Protein 8OIG (pdb70)

Solvent-accessible surface area: 24698 Å² total; per-residue (Å²): 117,19,31,55,37,7,95,7,162,41,14,107,50,149,52,57,23,56,117,26,18,32,18,3,0,13,0,0,2,10,0,0,16,2,12,65,102,38,84,146,13,59,1,92,49,1,0,74,121,15,19,84,134,52,124,56,106,95,13,58,102,56,33,26,65,54,129,32,2,49,112,10,0,157,49,39,19,15,67,7,78,109,33,111,113,25,3,49,23,110,60,0,34,137,26,9,92,62,48,45,0,2,0,0,24,6,31,77,73,59,41,146,117,56,125,92,46,61,14,4,0,0,3,3,0,0,3,72,41,105,94,41,81,74,0,0,36,0,2,0,0,74,25,216,35,85,31,74,7,64,15,184,40,60,54,0,78,10,81,93,51,15,64,10,71,3,62,7,0,0,63,3,1,246,51,92,85,81,23,124,7,162,48,29,123,40,104,53,60,23,55,114,25,16,31,18,3,0,14,0,0,1,8,0,0,5,2,14,42,99,30,102,123,18,58,1,92,53,2,0,94,124,14,17,76,17,37,46,57,109,67,12,58,104,57,32,27,66,52,130,40,3,54,116,10,0,76,19,15,2,36,57,12,69,104,35,115,112,25,4,51,17,110,61,0,35,140,27,8,96,72,60,89,0,2,0,0,21,7,31,52,76,58,44,134,106,61,119,93,48,60,14,5,0,0,4,10,0,0,5,56,52,107,75,36,85,59,1,0,45,0,2,0,0,76,24,224,32,101,29,77,7,55,14,127,36,59,57,0,77,9,81,94,50,23,63,12,70,3,63,7,0,0,65,8,1,260,33,162,96,84,23,66,7,185,52,26,117,43,102,55,36,23,55,117,25,19,31,19,4,0,14,0,0,2,9,0,0,4,2,12,46,102,28,104,128,16,63,1,90,46,1,0,76,125,13,19,80,28,36,66,47,82,68,14,60,102,59,32,28,68,52,131,40,3,57,124,10,0,80,20,16,3,31,59,7,70,106,36,110,111,24,4,52,30,98,56,0,30,134,28,9,95,87,69,90,0,2,0,0,23,6,32,49,75,63,46,148,85,62,122,92,34,60,13,6,0,0,3,0,0,0,4,81,53,142,78,38,89,78,0,0,26,0,1,0,0,75,25,203,34,80,31,76,6,62,15,180,41,61,59,0,81,8,81,95,50,33,65,10,70,3,57,7,0,0,65,7,0

Sequence (519 aa):
RAQYVNQLKNFKIRETQGNNGWCAGYTMSALLNATYNTDRYNAEAVMRRYLHPNLQGDDFQFTGLTPQEMMKYGKKSQGRDTQYYLNRMPSYNEVDKLTTNNKDIAILGSRVESTDGIHAGHAMAVVGNAELEGGQEVIMIWNPWDRGFMTQDAESNIIPVSNGDHYQWNSSIYGYRAQYVNQLKNFKIRETQGNNGWCAGYTMSALLNATYNTDRYNAEAVMRYLHPNLQGDDFQFTGLTPQEMMKYGKSQGRDTQYLNRMPSYNEVDKLTTNNNKDIAILGSRRVESTDGIHAGHAMAVVGNAELEGGQEVIMIWNPWDRGFMTQDAESNIIPVSNGDHYQWNSSIYGYRAQYVNQLKNFKIRETQGNNGWCAGYTMSALLNATYNTDRYNAEAVMRYLHPNLQGDDFQFTGLTPQEMMKYGKSQGRDTQYLNRMPSYNEVDKLTTNNNKKDIAILGSRVESTDGIHAGHAMAVVGNAELEGGQEVIMIWNPWDRGFMTQDDAESNIIPVSNGDHYQWNSSIYGY

InterPro domains:
  IPR008750 Staphopain peptidase C47 [PF05543] (228-399)
  IPR025660 Cysteine peptidase, histidine active site [PS00639] (343-353)
  IPR028076 Staphopain proregion [PF14731] (46-214)
  IPR037155 Staphopain proregion superfamily [G3DSA:3.10.500.10] (43-214)
  IPR038765 Papain-like cysteine peptidase superfamily [SSF54001] (228-399)
  IPR046350 Cystatin superfamily [SSF54403] (46-215)

Structure (mmCIF, N/CA/C/O backbone):
data_8OIG
#
_entry.id   8OIG
#
_cell.length_a   103.136
_cell.length_b   103.136
_cell.length_c   51.204
_cell.angle_alpha   90.00
_cell.angle_beta   90.00
_cell.angle_gamma   120.00
#
_symmetry.space_group_name_H-M   'P 31'
#
loop_
_entity.id
_entity.type
_entity.pdbx_description
1 polymer 'Thiol protease'
2 non-polymer GLYCEROL
3 non-polymer 'CHLORIDE ION'
4 non-polymer 1,2-ETHANEDIOL
5 water water
#
loop_
_atom_site.group_PDB
_atom_site.id
_atom_site.type_symbol
_atom_site.label_atom_id
_atom_site.label_alt_id
_atom_site.label_comp_id
_atom_site.label_asym_id
_atom_site.label_entity_id
_atom_site.label_seq_id
_atom_site.pdbx_PDB_ins_code
_atom_site.Cartn_x
_atom_site.Cartn_y
_atom_site.Cartn_z
_atom_site.occupancy
_atom_site.B_iso_or_equiv
_atom_site.auth_seq_id
_atom_site.auth_comp_id
_atom_site.auth_asym_id
_atom_site.auth_atom_id
_atom_site.pdbx_PDB_model_num
ATOM 1 N N . ARG A 1 1 ? -28.725 76.018 2.756 1.00 30.03 1 ARG A N 1
ATOM 2 C CA . ARG A 1 1 ? -28.639 77.193 3.665 1.00 26.09 1 ARG A CA 1
ATOM 3 C C . ARG A 1 1 ? -28.268 76.754 5.083 1.00 22.12 1 ARG A C 1
ATOM 4 O O . ARG A 1 1 ? -27.818 77.598 5.823 1.00 22.18 1 ARG A O 1
ATOM 6 N N . ALA A 1 2 ? -28.540 75.498 5.490 1.00 19.99 2 ALA A N 1
ATOM 7 C CA . ALA A 1 2 ? -28.303 75.009 6.845 1.00 17.93 2 ALA A CA 1
ATOM 8 C C . ALA A 1 2 ? -27.282 73.873 6.785 1.00 19.31 2 ALA A C 1
ATOM 9 O O . ALA A 1 2 ? -27.337 73.077 5.888 1.00 22.94 2 ALA A O 1
ATOM 11 N N . GLN A 1 3 ? -26.365 73.748 7.736 1.00 17.99 3 GLN A N 1
ATOM 12 C CA . GLN A 1 3 ? -25.642 72.494 7.727 1.00 18.72 3 GLN A CA 1
ATOM 13 C C . GLN A 1 3 ? -25.889 71.710 9.013 1.00 16.12 3 GLN A C 1
ATOM 14 O O . GLN A 1 3 ? -25.274 70.658 9.132 1.00 16.48 3 GLN A O 1
ATOM 20 N N . TYR A 1 4 ? -26.871 72.110 9.838 1.00 14.71 4 TYR A N 1
ATOM 21 C CA . TYR A 1 4 ? -27.468 71.303 10.895 1.00 13.71 4 TYR A CA 1
ATOM 22 C C . TYR A 1 4 ? -28.981 71.452 10.788 1.00 12.57 4 TYR A C 1
ATOM 23 O O . TYR A 1 4 ? -29.455 72.590 10.864 1.00 11.42 4 TYR A O 1
ATOM 32 N N . VAL A 1 5 ? -29.706 70.358 10.553 1.00 13.00 5 VAL A N 1
ATOM 33 C CA . VAL A 1 5 ? -31.164 70.366 10.545 1.00 13.15 5 VAL A CA 1
ATOM 34 C C . VAL A 1 5 ? -31.679 69.198 11.366 1.00 13.31 5 VAL A C 1
ATOM 35 O O . VAL A 1 5 ? -31.384 68.036 11.016 1.00 14.69 5 VAL A O 1
ATOM 39 N N . ASN A 1 6 ? -32.462 69.547 12.393 1.00 13.34 6 ASN A N 1
ATOM 40 C CA . ASN A 1 6 ? -33.139 68.576 13.236 1.00 13.13 6 ASN A CA 1
ATOM 41 C C . ASN A 1 6 ? -34.655 68.702 13.123 1.00 13.98 6 ASN A C 1
ATOM 42 O O . ASN A 1 6 ? -35.193 69.668 13.630 1.00 13.68 6 ASN A O 1
ATOM 47 N N . GLN A 1 7 ? -35.293 67.766 12.399 1.00 15.78 7 GLN A N 1
ATOM 48 C CA . GLN A 1 7 ? -36.742 67.826 12.261 1.00 16.29 7 GLN A CA 1
ATOM 49 C C . GLN A 1 7 ? -37.410 66.542 12.728 1.00 15.87 7 GLN A C 1
ATOM 50 O O . GLN A 1 7 ? -36.836 65.434 12.693 1.00 16.58 7 GLN A O 1
ATOM 56 N N . LEU A 1 8 ? -38.693 66.677 13.067 1.00 15.43 8 LEU A N 1
ATOM 57 C CA . LEU A 1 8 ? -39.476 65.504 13.378 1.00 17.89 8 LEU A CA 1
ATOM 58 C C . LEU A 1 8 ? -39.585 64.658 12.131 1.00 21.38 8 LEU A C 1
ATOM 59 O O . LEU A 1 8 ? -40.151 65.101 11.150 1.00 19.66 8 LEU A O 1
ATOM 64 N N . LYS A 1 9 ? -39.095 63.406 12.186 1.00 25.74 9 LYS A N 1
ATOM 65 C CA . LYS A 1 9 ? -38.611 62.749 10.984 1.00 29.90 9 LYS A CA 1
ATOM 66 C C . LYS A 1 9 ? -39.747 62.419 9.998 1.00 28.08 9 LYS A C 1
ATOM 67 O O . LYS A 1 9 ? -39.472 62.285 8.788 1.00 30.87 9 LYS A O 1
ATOM 73 N N . ASN A 1 10 ? -40.982 62.287 10.523 1.00 21.68 10 ASN A N 1
ATOM 74 C CA . ASN A 1 10 ? -42.162 61.889 9.771 1.00 21.93 10 ASN A CA 1
ATOM 75 C C . ASN A 1 10 ? -43.211 63.001 9.718 1.00 20.37 10 ASN A C 1
ATOM 76 O O . ASN A 1 10 ? -44.378 62.771 9.414 1.00 20.50 10 ASN A O 1
ATOM 81 N N . PHE A 1 11 ? -42.827 64.237 10.036 1.00 16.51 11 PHE A N 1
ATOM 82 C CA . PHE A 1 11 ? -43.784 65.329 9.872 1.00 16.69 11 PHE A CA 1
ATOM 83 C C . PHE A 1 11 ? -44.071 65.551 8.389 1.00 15.81 11 PHE A C 1
ATOM 84 O O . PHE A 1 11 ? -43.126 65.622 7.620 1.00 16.20 11 PHE A O 1
ATOM 92 N N . LYS A 1 12 ? -45.369 65.699 8.032 1.00 15.52 12 LYS A N 1
ATOM 93 C CA . LYS A 1 12 ? -45.838 65.974 6.671 1.00 16.36 12 LYS A CA 1
ATOM 94 C C . LYS A 1 12 ? -47.022 66.912 6.701 1.00 15.75 12 LYS A C 1
ATOM 95 O O . LYS A 1 12 ? -47.841 66.802 7.595 1.00 16.06 12 LYS A O 1
ATOM 101 N N . ILE A 1 13 ? -47.112 67.799 5.712 1.00 15.63 13 ILE A N 1
ATOM 102 C CA . ILE A 1 13 ? -48.270 68.670 5.555 1.00 15.40 13 ILE A CA 1
ATOM 103 C C . ILE A 1 13 ? -49.279 67.916 4.710 1.00 15.57 13 ILE A C 1
ATOM 104 O O . ILE A 1 13 ? -49.031 67.617 3.532 1.00 18.89 13 ILE A O 1
ATOM 109 N N . ARG A 1 14 ? -50.428 67.641 5.327 1.00 15.95 14 ARG A N 1
ATOM 110 C CA . ARG A 1 14 ? -51.458 66.862 4.686 1.00 15.18 14 ARG A CA 1
ATOM 111 C C . ARG A 1 14 ? -52.695 67.676 4.380 1.00 15.14 14 ARG A C 1
ATOM 112 O O . ARG A 1 14 ? -53.453 67.347 3.474 1.00 16.25 14 ARG A O 1
ATOM 120 N N . GLU A 1 15 ? -52.927 68.650 5.233 1.00 12.82 15 GLU A N 1
ATOM 121 C CA . GLU A 1 15 ? -54.099 69.488 5.058 1.00 12.97 15 GLU A CA 1
ATOM 122 C C . GLU A 1 15 ? -53.698 70.896 5.451 1.00 12.12 15 GLU A C 1
ATOM 123 O O . GLU A 1 15 ? -52.798 71.052 6.271 1.00 15.08 15 GLU A O 1
ATOM 129 N N . THR A 1 16 ? -54.463 71.885 4.974 1.00 11.57 16 THR A N 1
ATOM 130 C CA . THR A 1 16 ? -54.286 73.281 5.340 1.00 12.40 16 THR A CA 1
ATOM 131 C C . THR A 1 16 ? -55.618 73.934 5.738 1.00 12.84 16 THR A C 1
ATOM 132 O O . THR A 1 16 ? -56.718 73.541 5.371 1.00 15.01 16 THR A O 1
ATOM 136 N N . GLN A 1 17 ? -55.473 74.943 6.587 1.00 11.21 17 GLN A N 1
ATOM 137 C CA . GLN A 1 17 ? -56.597 75.614 7.181 1.00 10.85 17 GLN A CA 1
ATOM 138 C C . GLN A 1 17 ? -57.073 76.779 6.301 1.00 11.25 17 GLN A C 1
ATOM 139 O O . GLN A 1 17 ? -56.315 77.748 6.009 1.00 12.46 17 GLN A O 1
ATOM 145 N N . GLY A 1 18 ? -58.344 76.668 5.877 1.00 12.15 18 GLY A N 1
ATOM 146 C CA . GLY A 1 18 ? -59.073 77.724 5.193 1.00 11.47 18 GLY A CA 1
ATOM 147 C C . GLY A 1 18 ? -60.094 78.356 6.123 1.00 10.38 18 GLY A C 1
ATOM 148 O O . GLY A 1 18 ? -59.700 78.947 7.126 1.00 9.58 18 GLY A O 1
ATOM 149 N N . ASN A 1 19 ? -61.365 78.377 5.698 1.00 11.52 19 ASN A N 1
ATOM 150 C CA . ASN A 1 19 ? -62.395 79.138 6.389 1.00 11.74 19 ASN A CA 1
ATOM 151 C C . ASN A 1 19 ? -62.912 78.334 7.580 1.00 9.90 19 ASN A C 1
ATOM 152 O O . ASN A 1 19 ? -64.075 77.875 7.574 1.00 8.77 19 ASN A O 1
ATOM 157 N N . ASN A 1 20 ? -62.093 78.203 8.625 1.00 9.39 20 ASN A N 1
ATOM 158 C CA . ASN A 1 20 ? -62.518 77.563 9.833 1.00 9.10 20 ASN A CA 1
ATOM 159 C C . ASN A 1 20 ? -61.681 78.090 11.014 1.00 9.38 20 ASN A C 1
ATOM 160 O O . ASN A 1 20 ? -60.664 78.783 10.808 1.00 8.98 20 ASN A O 1
ATOM 165 N N . GLY A 1 21 ? -62.101 77.718 12.214 1.00 8.34 21 GLY A N 1
ATOM 166 C CA . GLY A 1 21 ? -61.310 78.008 13.422 1.00 8.95 21 GLY A CA 1
ATOM 167 C C . GLY A 1 21 ? -60.637 76.802 14.058 1.00 9.46 21 GLY A C 1
ATOM 168 O O . GLY A 1 21 ? -60.513 76.754 15.289 1.00 10.49 21 GLY A O 1
ATOM 169 N N . TRP A 1 22 ? -60.079 75.895 13.238 1.00 11.14 22 TRP A N 1
ATOM 170 C CA . TRP A 1 22 ? -59.600 74.597 13.661 1.00 9.57 22 TRP A CA 1
ATOM 171 C C . TRP A 1 22 ? -58.074 74.559 13.719 1.00 9.38 22 TRP A C 1
ATOM 172 O O . TRP A 1 22 ? -57.546 73.461 13.699 1.00 8.44 22 TRP A O 1
ATOM 183 N N . CYS A 1 23 ? -57.408 75.708 13.753 1.00 8.61 23 CYS A N 1
ATOM 184 C CA . CYS A 1 23 ? -55.954 75.776 13.821 1.00 8.99 23 CYS A CA 1
ATOM 185 C C . CYS A 1 23 ? -55.385 74.787 14.838 1.00 8.25 23 CYS A C 1
ATOM 186 O O . CYS A 1 23 ? -54.402 74.102 14.575 1.00 10.40 23 CYS A O 1
ATOM 189 N N . ALA A 1 24 ? -55.938 74.691 16.051 1.00 8.82 24 ALA A N 1
ATOM 190 C CA . ALA A 1 24 ? -55.360 73.790 17.034 1.00 9.13 24 ALA A CA 1
ATOM 191 C C . ALA A 1 24 ? -55.579 72.309 16.632 1.00 9.54 24 ALA A C 1
ATOM 192 O O . ALA A 1 24 ? -54.728 71.497 16.886 1.00 9.48 24 ALA A O 1
ATOM 194 N N . GLY A 1 25 ? -56.691 71.983 15.966 1.00 8.90 25 GLY A N 1
ATOM 195 C CA . GLY A 1 25 ? -56.894 70.649 15.413 1.00 9.38 25 GLY A CA 1
ATOM 196 C C . GLY A 1 25 ? -55.840 70.357 14.331 1.00 8.80 25 GLY A C 1
ATOM 197 O O . GLY A 1 25 ? -55.282 69.240 14.252 1.00 9.49 25 GLY A O 1
ATOM 198 N N . TYR A 1 26 ? -55.546 71.313 13.438 1.00 8.39 26 TYR A N 1
ATOM 199 C CA . TYR A 1 26 ? -54.521 71.168 12.406 1.00 8.69 26 TYR A CA 1
ATOM 200 C C . TYR A 1 26 ? -53.177 70.839 13.063 1.00 8.76 26 TYR A C 1
ATOM 201 O O . TYR A 1 26 ? -52.445 69.958 12.653 1.00 10.03 26 TYR A O 1
ATOM 210 N N . THR A 1 27 ? -52.880 71.597 14.110 1.00 8.38 27 THR A N 1
ATOM 211 C CA . THR A 1 27 ? -51.578 71.571 14.766 1.00 8.97 27 THR A CA 1
ATOM 212 C C . THR A 1 27 ? -51.389 70.217 15.417 1.00 10.16 27 THR A C 1
ATOM 213 O O . THR A 1 27 ? -50.435 69.463 15.154 1.00 11.65 27 THR A O 1
ATOM 217 N N . MET A 1 28 ? -52.387 69.852 16.268 1.00 10.24 28 MET A N 1
ATOM 218 C CA . MET A 1 28 ? -52.248 68.601 17.002 1.00 11.21 28 MET A CA 1
ATOM 219 C C . MET A 1 28 ? -52.257 67.395 16.063 1.00 11.27 28 MET A C 1
ATOM 220 O O . MET A 1 28 ? -51.550 66.374 16.295 1.00 11.17 28 MET A O 1
ATOM 225 N N . SER A 1 29 ? -52.999 67.479 14.946 1.00 11.55 29 SER A N 1
ATOM 226 C CA . SER A 1 29 ? -53.061 66.332 14.051 1.00 12.82 29 SER A CA 1
ATOM 227 C C . SER A 1 29 ? -51.717 66.144 13.392 1.00 12.88 29 SER A C 1
ATOM 228 O O . SER A 1 29 ? -51.305 65.023 13.179 1.00 13.04 29 SER A O 1
ATOM 231 N N . ALA A 1 30 ? -51.097 67.232 12.953 1.00 10.47 30 ALA A N 1
ATOM 232 C CA . ALA A 1 30 ? -49.822 67.070 12.278 1.00 10.58 30 ALA A CA 1
ATOM 233 C C . ALA A 1 30 ? -48.740 66.555 13.230 1.00 10.69 30 ALA A C 1
ATOM 234 O O . ALA A 1 30 ? -47.876 65.748 12.876 1.00 12.73 30 ALA A O 1
ATOM 236 N N . LEU A 1 31 ? -48.797 66.993 14.485 1.00 10.16 31 LEU A N 1
ATOM 237 C CA . LEU A 1 31 ? -47.778 66.591 15.452 1.00 9.92 31 LEU A CA 1
ATOM 238 C C . LEU A 1 31 ? -47.942 65.127 15.794 1.00 10.61 31 LEU A C 1
ATOM 239 O O . LEU A 1 31 ? -46.939 64.406 15.858 1.00 11.45 31 LEU A O 1
ATOM 244 N N . LEU A 1 32 ? -49.207 64.733 16.045 1.00 11.59 32 LEU A N 1
ATOM 245 C CA . LEU A 1 32 ? -49.490 63.369 16.489 1.00 11.88 32 LEU A CA 1
ATOM 246 C C . LEU A 1 32 ? -49.232 62.419 15.303 1.00 12.46 32 LEU A C 1
ATOM 247 O O . LEU A 1 32 ? -48.773 61.311 15.479 1.00 15.14 32 LEU A O 1
ATOM 252 N N . ASN A 1 33 ? -49.587 62.825 14.052 1.00 12.50 33 ASN A N 1
ATOM 253 C CA . ASN A 1 33 ? -49.281 62.020 12.878 1.00 13.60 33 ASN A CA 1
ATOM 254 C C . ASN A 1 33 ? -47.767 61.804 12.768 1.00 13.79 33 ASN A C 1
ATOM 255 O O . ASN A 1 33 ? -47.343 60.712 12.398 1.00 17.30 33 ASN A O 1
ATOM 260 N N . ALA A 1 34 ? -46.992 62.885 12.968 1.00 14.70 34 ALA A N 1
ATOM 261 C CA . ALA A 1 34 ? -45.543 62.769 12.913 1.00 14.76 34 ALA A CA 1
ATOM 262 C C . ALA A 1 34 ? -45.017 61.786 13.981 1.00 15.39 34 ALA A C 1
ATOM 263 O O . ALA A 1 34 ? -44.181 60.908 13.686 1.00 17.88 34 ALA A O 1
ATOM 265 N N . THR A 1 35 ? -45.456 61.889 15.246 1.00 15.45 35 THR A N 1
ATOM 266 C CA . THR A 1 35 ? -44.766 61.168 16.319 1.00 15.93 35 THR A CA 1
ATOM 267 C C . THR A 1 35 ? -45.178 59.694 16.389 1.00 17.81 35 THR A C 1
ATOM 268 O O . THR A 1 35 ? -44.355 58.837 16.712 1.00 17.28 35 THR A O 1
ATOM 272 N N . TYR A 1 36 ? -46.427 59.414 16.027 1.00 17.98 36 TYR A N 1
ATOM 273 C CA . TYR A 1 36 ? -46.955 58.072 15.919 1.00 18.99 36 TYR A CA 1
ATOM 274 C C . TYR A 1 36 ? -46.715 57.469 14.535 1.00 20.39 36 TYR A C 1
ATOM 275 O O . TYR A 1 36 ? -46.953 56.283 14.329 1.00 23.02 36 TYR A O 1
ATOM 284 N N . ASN A 1 37 ? -46.210 58.281 13.607 1.00 19.38 37 ASN A N 1
ATOM 285 C CA . ASN A 1 37 ? -45.975 57.849 12.239 1.00 20.04 37 ASN A CA 1
ATOM 286 C C . ASN A 1 37 ? -47.231 57.270 11.584 1.00 20.22 37 ASN A C 1
ATOM 287 O O . ASN A 1 37 ? -47.203 56.077 11.264 1.00 21.71 37 ASN A O 1
ATOM 292 N N . THR A 1 38 ? -48.300 58.103 11.473 1.00 19.13 38 THR A N 1
ATOM 293 C CA . THR A 1 38 ? -49.620 57.675 11.027 1.00 18.77 38 THR A CA 1
ATOM 294 C C . THR A 1 38 ? -50.250 58.824 10.242 1.00 18.04 38 THR A C 1
ATOM 295 O O . THR A 1 38 ? -49.720 59.932 10.239 1.00 17.33 38 THR A O 1
ATOM 299 N N . ASP A 1 39 ? -51.444 58.559 9.660 1.00 18.65 39 ASP A N 1
ATOM 300 C CA . ASP A 1 39 ? -52.253 59.603 9.041 1.00 17.93 39 ASP A CA 1
ATOM 301 C C . ASP A 1 39 ? -53.668 59.563 9.589 1.00 18.12 39 ASP A C 1
ATOM 302 O O . ASP A 1 39 ? -54.547 60.257 9.074 1.00 16.35 39 ASP A O 1
ATOM 307 N N . ARG A 1 40 ? -53.872 58.883 10.720 1.00 17.97 40 ARG A N 1
ATOM 308 C CA . ARG A 1 40 ? -55.208 58.820 11.293 1.00 19.86 40 ARG A CA 1
ATOM 309 C C . ARG A 1 40 ? -55.747 60.146 11.805 1.00 19.87 40 ARG A C 1
ATOM 310 O O . ARG A 1 40 ? -56.977 60.269 11.890 1.00 20.50 40 ARG A O 1
ATOM 318 N N . TYR A 1 41 ? -54.876 61.098 12.144 1.00 18.09 41 TYR A N 1
ATOM 319 C CA . TYR A 1 41 ? -55.334 62.363 12.702 1.00 16.17 41 TYR A CA 1
ATOM 320 C C . TYR A 1 41 ? -55.640 63.378 11.595 1.00 15.59 41 TYR A C 1
ATOM 321 O O . TYR A 1 41 ? -54.938 63.442 10.591 1.00 15.28 41 TYR A O 1
ATOM 330 N N . ASN A 1 42 ? -56.736 64.131 11.736 1.00 14.04 42 ASN A N 1
ATOM 331 C CA . ASN A 1 42 ? -56.996 65.273 10.895 1.00 13.64 42 ASN A CA 1
ATOM 332 C C . ASN A 1 42 ? -57.810 66.301 11.682 1.00 11.86 42 ASN A C 1
ATOM 333 O O . ASN A 1 42 ? -58.479 65.980 12.675 1.00 11.45 42 ASN A O 1
ATOM 338 N N . ALA A 1 43 ? -57.685 67.553 11.252 1.00 12.46 43 ALA A N 1
ATOM 339 C CA . ALA A 1 43 ? -58.173 68.675 12.019 1.00 11.77 43 ALA A CA 1
ATOM 340 C C . ALA A 1 43 ? -59.648 68.437 12.328 1.00 11.75 43 ALA A C 1
ATOM 341 O O . ALA A 1 43 ? -60.003 68.553 13.484 1.00 12.12 43 ALA A O 1
ATOM 343 N N . GLU A 1 44 ? -60.481 68.105 11.316 1.00 12.91 44 GLU A N 1
ATOM 344 C CA . GLU A 1 44 ? -61.935 68.056 11.552 1.00 13.80 44 GLU A CA 1
ATOM 345 C C . GLU A 1 44 ? -62.302 66.966 12.547 1.00 14.91 44 GLU A C 1
ATOM 346 O O . GLU A 1 44 ? -63.142 67.124 13.432 1.00 13.45 44 GLU A O 1
ATOM 352 N N . ALA A 1 45 ? -61.631 65.827 12.438 1.00 13.76 45 ALA A N 1
ATOM 353 C CA . ALA A 1 45 ? -61.896 64.707 13.321 1.00 14.90 45 ALA A CA 1
ATOM 354 C C . ALA A 1 45 ? -61.461 65.001 14.747 1.00 14.31 45 ALA A C 1
ATOM 355 O O . ALA A 1 45 ? -62.092 64.589 15.702 1.00 14.86 45 ALA A O 1
ATOM 357 N N . VAL A 1 46 ? -60.341 65.715 14.918 1.00 13.45 46 VAL A N 1
ATOM 358 C CA . VAL A 1 46 ? -59.932 66.111 16.247 1.00 13.74 46 VAL A CA 1
ATOM 359 C C . VAL A 1 46 ? -60.974 67.078 16.821 1.00 14.27 46 VAL A C 1
ATOM 360 O O . VAL A 1 46 ? -61.322 67.030 18.002 1.00 13.95 46 VAL A O 1
ATOM 364 N N . MET A 1 47 ? -61.406 68.054 16.037 1.00 14.30 47 MET A N 1
ATOM 365 C CA . MET A 1 47 ? -62.364 69.014 16.562 1.00 14.22 47 MET A CA 1
ATOM 366 C C . MET A 1 47 ? -63.705 68.327 16.881 1.00 14.56 47 MET A C 1
ATOM 367 O O . MET A 1 47 ? -64.383 68.719 17.822 1.00 14.75 47 MET A O 1
ATOM 372 N N . ARG A 1 48 ? -64.137 67.345 16.060 1.00 13.51 48 ARG A N 1
ATOM 373 C CA A ARG A 1 48 ? -65.378 66.617 16.318 0.59 14.40 48 ARG A CA 1
ATOM 374 C CA B ARG A 1 48 ? -65.383 66.616 16.323 0.41 14.05 48 ARG A CA 1
ATOM 375 C C . ARG A 1 48 ? -65.290 65.832 17.624 1.00 14.81 48 ARG A C 1
ATOM 376 O O . ARG A 1 48 ? -66.292 65.661 18.306 1.00 16.62 48 ARG A O 1
ATOM 391 N N . TYR A 1 49 ? -64.095 65.296 17.917 1.00 16.12 49 TYR A N 1
ATOM 392 C CA . TYR A 1 49 ? -63.860 64.520 19.119 1.00 15.97 49 TYR A CA 1
ATOM 393 C C . TYR A 1 49 ? -63.998 65.453 20.309 1.00 15.46 49 TYR A C 1
ATOM 394 O O . TYR A 1 49 ? -64.608 65.103 21.292 1.00 16.71 49 TYR A O 1
ATOM 403 N N . LEU A 1 50 ? -63.442 66.666 20.236 1.00 14.34 50 LEU A N 1
ATOM 404 C CA . LEU A 1 50 ? -63.496 67.578 21.380 1.00 14.27 50 LEU A CA 1
ATOM 405 C C . LEU A 1 50 ? -64.811 68.358 21.479 1.00 14.01 50 LEU A C 1
ATOM 406 O O . LEU A 1 50 ? -65.186 68.823 22.571 1.00 14.82 50 LEU A O 1
ATOM 411 N N . HIS A 1 51 ? -65.482 68.495 20.343 1.00 13.89 51 HIS A N 1
ATOM 412 C CA . HIS A 1 51 ? -66.693 69.297 20.254 1.00 13.65 51 HIS A CA 1
ATOM 413 C C . HIS A 1 51 ? -67.787 68.437 19.620 1.00 14.06 51 HIS A C 1
ATOM 414 O O . HIS A 1 51 ? -68.218 68.724 18.498 1.00 13.57 51 HIS A O 1
ATOM 421 N N . PRO A 1 52 ? -68.177 67.323 20.287 1.00 14.83 52 PRO A N 1
ATOM 422 C CA . PRO A 1 52 ? -69.073 66.342 19.658 1.00 15.25 52 PRO A CA 1
ATOM 423 C C . PRO A 1 52 ? -70.459 66.872 19.335 1.00 15.34 52 PRO A C 1
ATOM 424 O O . PRO A 1 52 ? -71.200 66.254 18.533 1.00 15.85 52 PRO A O 1
ATOM 428 N N . ASN A 1 53 ? -70.858 67.970 20.013 1.00 15.57 53 ASN A N 1
ATOM 429 C CA . ASN A 1 53 ? -72.233 68.454 20.036 1.00 16.26 53 ASN A CA 1
ATOM 430 C C . ASN A 1 53 ? -72.430 69.714 19.195 1.00 15.95 53 ASN A C 1
ATOM 431 O O . ASN A 1 53 ? -73.544 70.143 19.052 1.00 16.34 53 ASN A O 1
ATOM 436 N N . LEU A 1 54 ? -71.354 70.374 18.808 1.00 14.79 54 LEU A N 1
ATOM 437 C CA . LEU A 1 54 ? -71.419 71.545 17.933 1.00 14.46 54 LEU A CA 1
ATOM 438 C C . LEU A 1 54 ? -71.706 71.152 16.487 1.00 14.32 54 LEU A C 1
ATOM 439 O O . LEU A 1 54 ? -71.201 70.182 15.966 1.00 14.77 54 LEU A O 1
ATOM 444 N N . GLN A 1 55 ? -72.542 71.951 15.844 1.00 14.11 55 GLN A N 1
ATOM 445 C CA . GLN A 1 55 ? -72.840 71.846 14.442 1.00 14.15 55 GLN A CA 1
ATOM 446 C C . GLN A 1 55 ? -72.744 73.235 13.817 1.00 14.02 55 GLN A C 1
ATOM 447 O O . GLN A 1 55 ? -72.682 74.251 14.505 1.00 15.20 55 GLN A O 1
ATOM 453 N N . GLY A 1 56 ? -72.815 73.277 12.484 1.00 12.72 56 GLY A N 1
ATOM 454 C CA . GLY A 1 56 ? -73.062 74.553 11.833 1.00 13.19 56 GLY A CA 1
ATOM 455 C C . GLY A 1 56 ? -71.891 75.532 12.030 1.00 12.32 56 GLY A C 1
ATOM 456 O O . GLY A 1 56 ? -70.713 75.175 12.152 1.00 13.13 56 GLY A O 1
ATOM 457 N N . ASP A 1 57 ? -72.250 76.800 12.173 1.00 12.01 57 ASP A N 1
ATOM 458 C CA . ASP A 1 57 ? -71.256 77.858 12.244 1.00 11.64 57 ASP A CA 1
ATOM 459 C C . ASP A 1 57 ? -70.438 77.658 13.519 1.00 12.15 57 ASP A C 1
ATOM 460 O O . ASP A 1 57 ? -69.215 77.769 13.494 1.00 11.74 57 ASP A O 1
ATOM 465 N N . ASP A 1 58 ? -71.103 77.321 14.627 1.00 12.24 58 ASP A N 1
ATOM 466 C CA . ASP A 1 58 ? -70.362 77.124 15.887 1.00 11.92 58 ASP A CA 1
ATOM 467 C C . ASP A 1 58 ? -69.286 76.032 15.757 1.00 11.57 58 ASP A C 1
ATOM 468 O O . ASP A 1 58 ? -68.207 76.155 16.301 1.00 12.49 58 ASP A O 1
ATOM 473 N N . PHE A 1 59 ? -69.559 74.919 15.060 1.00 11.38 59 PHE A N 1
ATOM 474 C CA . PHE A 1 59 ? -68.575 73.873 14.895 1.00 10.97 59 PHE A CA 1
ATOM 475 C C . PHE A 1 59 ? -67.467 74.365 13.979 1.00 10.45 59 PHE A C 1
ATOM 476 O O . PHE A 1 59 ? -66.266 74.196 14.259 1.00 10.40 59 PHE A O 1
ATOM 484 N N . GLN A 1 60 ? -67.847 75.036 12.868 1.00 9.78 60 GLN A N 1
ATOM 485 C CA . GLN A 1 60 ? -66.914 75.572 11.890 1.00 10.15 60 GLN A CA 1
ATOM 486 C C . GLN A 1 60 ? -65.894 76.525 12.505 1.00 9.50 60 GLN A C 1
ATOM 487 O O . GLN A 1 60 ? -64.769 76.517 12.025 1.00 10.79 60 GLN A O 1
ATOM 493 N N . PHE A 1 61 ? -66.275 77.381 13.496 1.00 9.42 61 PHE A N 1
ATOM 494 C CA . PHE A 1 61 ? -65.432 78.518 13.892 1.00 10.02 61 PHE A CA 1
ATOM 495 C C . PHE A 1 61 ? -64.959 78.483 15.371 1.00 10.32 61 PHE A C 1
ATOM 496 O O . PHE A 1 61 ? -64.082 79.240 15.741 1.00 12.34 61 PHE A O 1
ATOM 504 N N . THR A 1 62 ? -65.461 77.574 16.235 1.00 11.07 62 THR A N 1
ATOM 505 C CA . THR A 1 62 ? -65.045 77.548 17.611 1.00 11.69 62 THR A CA 1
ATOM 506 C C . THR A 1 62 ? -63.720 76.788 17.716 1.00 12.03 62 THR A C 1
ATOM 507 O O . THR A 1 62 ? -63.570 75.647 17.251 1.00 13.21 62 THR A O 1
ATOM 511 N N . GLY A 1 63 ? -62.696 77.455 18.274 1.00 11.67 63 GLY A N 1
ATOM 512 C CA . GLY A 1 63 ? -61.412 76.816 18.450 1.00 10.61 63 GLY A CA 1
ATOM 513 C C . GLY A 1 63 ? -61.316 76.115 19.784 1.00 12.18 63 GLY A C 1
ATOM 514 O O . GLY A 1 63 ? -62.318 75.826 20.459 1.00 12.86 63 GLY A O 1
ATOM 515 N N . LEU A 1 64 ? -60.075 75.854 20.182 1.00 12.55 64 LEU A N 1
ATOM 516 C CA . LEU A 1 64 ? -59.795 75.036 21.341 1.00 12.63 64 LEU A CA 1
ATOM 517 C C . LEU A 1 64 ? -59.098 75.874 22.382 1.00 14.96 64 LEU A C 1
ATOM 518 O O . LEU A 1 64 ? -58.226 76.652 22.037 1.00 14.32 64 LEU A O 1
ATOM 523 N N . THR A 1 65 ? -59.394 75.586 23.650 1.00 13.79 65 THR A N 1
ATOM 524 C CA . THR A 1 65 ? -58.664 76.199 24.738 1.00 14.96 65 THR A CA 1
ATOM 525 C C . THR A 1 65 ? -57.374 75.416 24.923 1.00 14.45 65 THR A C 1
ATOM 526 O O . THR A 1 65 ? -57.245 74.294 24.459 1.00 14.26 65 THR A O 1
ATOM 530 N N . PRO A 1 66 ? -56.425 75.964 25.695 1.00 17.93 66 PRO A N 1
ATOM 531 C CA . PRO A 1 66 ? -55.242 75.202 26.076 1.00 15.90 66 PRO A CA 1
ATOM 532 C C . PRO A 1 66 ? -55.567 73.908 26.822 1.00 15.23 66 PRO A C 1
ATOM 533 O O . PRO A 1 66 ? -54.929 72.875 26.598 1.00 14.93 66 PRO A O 1
ATOM 537 N N . GLN A 1 67 ? -56.579 73.964 27.668 1.00 14.94 67 GLN A N 1
ATOM 538 C CA . GLN A 1 67 ? -57.046 72.848 28.470 1.00 16.96 67 GLN A CA 1
ATOM 539 C C . GLN A 1 67 ? -57.526 71.741 27.521 1.00 14.84 67 GLN A C 1
ATOM 540 O O . GLN A 1 67 ? -57.285 70.566 27.801 1.00 15.67 67 GLN A O 1
ATOM 546 N N . GLU A 1 68 ? -58.256 72.116 26.470 1.00 13.85 68 GLU A N 1
ATOM 547 C CA . GLU A 1 68 ? -58.757 71.124 25.531 1.00 14.56 68 GLU A CA 1
ATOM 548 C C . GLU A 1 68 ? -57.620 70.473 24.755 1.00 14.59 68 GLU A C 1
ATOM 549 O O . GLU A 1 68 ? -57.682 69.292 24.474 1.00 15.17 68 GLU A O 1
ATOM 555 N N . MET A 1 69 ? -56.622 71.285 24.374 1.00 14.06 69 MET A N 1
ATOM 556 C CA . MET A 1 69 ? -55.441 70.793 23.681 1.00 12.70 69 MET A CA 1
ATOM 557 C C . MET A 1 69 ? -54.666 69.778 24.546 1.00 12.91 69 MET A C 1
ATOM 558 O O . MET A 1 69 ? -54.103 68.799 24.066 1.00 13.52 69 MET A O 1
ATOM 563 N N . MET A 1 70 ? -54.544 70.071 25.840 1.00 13.10 70 MET A N 1
ATOM 564 C CA . MET A 1 70 ? -53.833 69.263 26.805 1.00 15.88 70 MET A CA 1
ATOM 565 C C . MET A 1 70 ? -54.592 67.958 27.020 1.00 15.32 70 MET A C 1
ATOM 566 O O . MET A 1 70 ? -54.024 66.886 27.056 1.00 17.01 70 MET A O 1
ATOM 571 N N . LYS A 1 71 ? -55.895 68.043 27.175 1.00 15.21 71 LYS A N 1
ATOM 572 C CA . LYS A 1 71 ? -56.734 66.855 27.337 1.00 17.43 71 LYS A CA 1
ATOM 573 C C . LYS A 1 71 ? -56.677 66.002 26.052 1.00 16.61 71 LYS A C 1
ATOM 574 O O . LYS A 1 71 ? -56.671 64.773 26.145 1.00 17.37 71 LYS A O 1
ATOM 580 N N . TYR A 1 72 ? -56.645 66.606 24.861 1.00 15.52 72 TYR A N 1
ATOM 581 C CA . TYR A 1 72 ? -56.543 65.782 23.650 1.00 15.70 72 TYR A CA 1
ATOM 582 C C . TYR A 1 72 ? -55.228 65.001 23.626 1.00 16.17 72 TYR A C 1
ATOM 583 O O . TYR A 1 72 ? -55.207 63.800 23.401 1.00 15.75 72 TYR A O 1
ATOM 592 N N . GLY A 1 73 ? -54.125 65.674 23.926 1.00 15.08 73 GLY A N 1
ATOM 593 C CA . GLY A 1 73 ? -52.852 64.967 24.027 1.00 14.65 73 GLY A CA 1
ATOM 594 C C . GLY A 1 73 ? -52.906 63.780 24.968 1.00 16.62 73 GLY A C 1
ATOM 595 O O . GLY A 1 73 ? -52.511 62.678 24.594 1.00 16.53 73 GLY A O 1
ATOM 596 N N . LYS A 1 74 ? -53.428 63.995 26.174 1.00 17.41 74 LYS A N 1
ATOM 597 C CA A LYS A 1 74 ? -53.502 62.928 27.159 0.75 19.29 74 LYS A CA 1
ATOM 598 C CA B LYS A 1 74 ? -53.498 62.926 27.162 0.25 18.20 74 LYS A CA 1
ATOM 599 C C . LYS A 1 74 ? -54.403 61.794 26.663 1.00 19.16 74 LYS A C 1
ATOM 600 O O . LYS A 1 74 ? -54.124 60.606 26.893 1.00 19.66 74 LYS A O 1
ATOM 611 N N . SER A 1 75 ? -55.526 62.140 26.010 1.00 17.90 75 SER A N 1
ATOM 612 C CA . SER A 1 75 ? -56.433 61.141 25.453 1.00 18.27 75 SER A CA 1
ATOM 613 C C . SER A 1 75 ? -55.760 60.242 24.413 1.00 18.81 75 SER A C 1
ATOM 614 O O . SER A 1 75 ? -56.226 59.120 24.196 1.00 21.03 75 SER A O 1
ATOM 617 N N . GLN A 1 76 ? -54.695 60.742 23.778 1.00 16.99 76 GLN A N 1
ATOM 618 C CA . GLN A 1 76 ? -54.064 60.058 22.670 1.00 17.47 76 GLN A CA 1
ATOM 619 C C . GLN A 1 76 ? -52.765 59.406 23.133 1.00 17.28 76 GLN A C 1
ATOM 620 O O . GLN A 1 76 ? -51.888 59.179 22.306 1.00 19.62 76 GLN A O 1
ATOM 626 N N . GLY A 1 77 ? -52.604 59.254 24.447 1.00 16.87 77 GLY A N 1
ATOM 627 C CA . GLY A 1 77 ? -51.485 58.505 25.025 1.00 18.48 77 GLY A CA 1
ATOM 628 C C . GLY A 1 77 ? -50.236 59.352 25.288 1.00 17.60 77 GLY A C 1
ATOM 629 O O . GLY A 1 77 ? -49.209 58.792 25.677 1.00 18.30 77 GLY A O 1
ATOM 630 N N . ARG A 1 78 ? -50.322 60.678 25.173 1.00 17.24 78 ARG A N 1
ATOM 631 C CA . ARG A 1 78 ? -49.111 61.492 25.265 1.00 15.99 78 ARG A CA 1
ATOM 632 C C . ARG A 1 78 ? -49.068 62.267 26.598 1.00 16.37 78 ARG A C 1
ATOM 633 O O . ARG A 1 78 ? -50.073 62.896 26.944 1.00 18.75 78 ARG A O 1
ATOM 641 N N . ASP A 1 79 ? -47.902 62.320 27.261 1.00 17.10 79 ASP A N 1
ATOM 642 C CA . ASP A 1 79 ? -47.719 63.123 28.462 1.00 17.85 79 ASP A CA 1
ATOM 643 C C . ASP A 1 79 ? -47.398 64.546 28.033 1.00 16.40 79 ASP A C 1
ATOM 644 O O . ASP A 1 79 ? -46.257 64.982 28.057 1.00 16.34 79 ASP A O 1
ATOM 649 N N . THR A 1 80 ? -48.455 65.285 27.641 1.00 16.33 80 THR A N 1
ATOM 650 C CA . THR A 1 80 ? -48.317 66.666 27.235 1.00 15.61 80 THR A CA 1
ATOM 651 C C . THR A 1 80 ? -48.173 67.546 28.466 1.00 16.17 80 THR A C 1
ATOM 652 O O . THR A 1 80 ? -48.676 67.219 29.522 1.00 17.38 80 THR A O 1
ATOM 656 N N . GLN A 1 81 ? -47.395 68.631 28.301 1.00 14.86 81 GLN A N 1
ATOM 657 C CA . GLN A 1 81 ? -47.039 69.567 29.349 1.00 16.06 81 GLN A CA 1
ATOM 658 C C . GLN A 1 81 ? -47.185 71.004 28.847 1.00 14.58 81 GLN A C 1
ATOM 659 O O . GLN A 1 81 ? -46.830 71.267 27.716 1.00 12.55 81 GLN A O 1
ATOM 665 N N . TYR A 1 82 ? -47.677 71.899 29.710 1.00 15.34 82 TYR A N 1
ATOM 666 C CA A TYR A 1 82 ? -47.782 73.325 29.416 0.76 15.34 82 TYR A CA 1
ATOM 667 C CA B TYR A 1 82 ? -47.775 73.327 29.459 0.24 14.71 82 TYR A CA 1
ATOM 668 C C . TYR A 1 82 ? -46.433 73.983 29.738 1.00 15.12 82 TYR A C 1
ATOM 669 O O . TYR A 1 82 ? -45.790 73.649 30.741 1.00 19.28 82 TYR A O 1
ATOM 686 N N . LEU A 1 83 ? -46.055 74.947 28.908 1.00 14.21 83 LEU A N 1
ATOM 687 C CA . LEU A 1 83 ? -44.847 75.730 29.097 1.00 14.16 83 LEU A CA 1
ATOM 688 C C . LEU A 1 83 ? -45.275 77.166 28.882 1.00 13.02 83 LEU A C 1
ATOM 689 O O . LEU A 1 83 ? -45.770 77.491 27.765 1.00 10.84 83 LEU A O 1
ATOM 694 N N . ASN A 1 84 ? -45.058 78.029 29.856 1.00 15.47 84 ASN A N 1
ATOM 695 C CA . ASN A 1 84 ? -45.773 79.282 29.800 1.00 16.56 84 ASN A CA 1
ATOM 696 C C . ASN A 1 84 ? -44.916 80.290 29.060 1.00 14.07 84 ASN A C 1
ATOM 697 O O . ASN A 1 84 ? -44.832 81.440 29.454 1.00 14.63 84 ASN A O 1
ATOM 702 N N . ARG A 1 85 ? -44.237 79.852 27.996 1.00 11.18 85 ARG A N 1
ATOM 703 C CA . ARG A 1 85 ? -43.304 80.705 27.285 1.00 11.39 85 ARG A CA 1
ATOM 704 C C . ARG A 1 85 ? -42.971 80.024 25.960 1.00 10.10 85 ARG A C 1
ATOM 705 O O . ARG A 1 85 ? -43.459 78.932 25.668 1.00 10.86 85 ARG A O 1
ATOM 713 N N . MET A 1 86 ? -42.089 80.637 25.168 1.00 10.53 86 MET A N 1
ATOM 714 C CA . MET A 1 86 ? -41.539 79.973 24.015 1.00 9.33 86 MET A CA 1
ATOM 715 C C . MET A 1 86 ? -40.316 79.167 24.466 1.00 9.73 86 MET A C 1
ATOM 716 O O . MET A 1 86 ? -39.616 79.617 25.388 1.00 9.79 86 MET A O 1
ATOM 721 N N . PRO A 1 87 ? -40.044 77.952 23.925 1.00 9.80 87 PRO A N 1
ATOM 722 C CA . PRO A 1 87 ? -38.802 77.220 24.231 1.00 9.72 87 PRO A CA 1
ATOM 723 C C . PRO A 1 87 ? -37.607 77.927 23.608 1.00 9.22 87 PRO A C 1
ATOM 724 O O . PRO A 1 87 ? -37.701 78.653 22.612 1.00 9.89 87 PRO A O 1
ATOM 728 N N . SER A 1 88 ? -36.435 77.605 24.123 1.00 8.78 88 SER A N 1
ATOM 729 C CA . SER A 1 88 ? -35.197 77.959 23.458 1.00 9.32 88 SER A CA 1
ATOM 730 C C . SER A 1 88 ? -34.926 77.000 22.306 1.00 9.10 88 SER A C 1
ATOM 731 O O . SER A 1 88 ? -35.489 75.920 22.211 1.00 8.70 88 SER A O 1
ATOM 734 N N . TYR A 1 89 ? -33.969 77.415 21.482 1.00 9.93 89 TYR A N 1
ATOM 735 C CA . TYR A 1 89 ? -33.348 76.568 20.476 1.00 9.61 89 TYR A CA 1
ATOM 736 C C . TYR A 1 89 ? -32.978 75.235 21.099 1.00 9.82 89 TYR A C 1
ATOM 737 O O . TYR A 1 89 ? -33.306 74.189 20.536 1.00 10.40 89 TYR A O 1
ATOM 746 N N . ASN A 1 90 ? -32.258 75.281 22.228 1.00 10.61 90 ASN A N 1
ATOM 747 C CA . ASN A 1 90 ? -31.754 74.059 22.840 1.00 11.72 90 ASN A CA 1
ATOM 748 C C . ASN A 1 90 ? -32.915 73.151 23.228 1.00 11.20 90 ASN A C 1
ATOM 749 O O . ASN A 1 90 ? -32.864 71.924 23.128 1.00 11.40 90 ASN A O 1
ATOM 754 N N . GLU A 1 91 ? -33.968 73.758 23.822 1.00 10.26 91 GLU A N 1
ATOM 755 C CA . GLU A 1 91 ? -35.075 72.966 24.270 1.00 10.31 91 GLU A CA 1
ATOM 756 C C . GLU A 1 91 ? -35.776 72.336 23.053 1.00 8.95 91 GLU A C 1
ATOM 757 O O . GLU A 1 91 ? -36.110 71.151 23.099 1.00 9.12 91 GLU A O 1
ATOM 763 N N . VAL A 1 92 ? -35.960 73.057 21.929 1.00 8.49 92 VAL A N 1
ATOM 764 C CA . VAL A 1 92 ? -36.540 72.452 20.724 1.00 8.80 92 VAL A CA 1
ATOM 765 C C . VAL A 1 92 ? -35.675 71.300 20.170 1.00 9.11 92 VAL A C 1
ATOM 766 O O . VAL A 1 92 ? -36.162 70.223 19.866 1.00 9.67 92 VAL A O 1
ATOM 770 N N . ASP A 1 93 ? -34.358 71.487 20.178 1.00 9.87 93 ASP A N 1
ATOM 771 C CA . ASP A 1 93 ? -33.459 70.451 19.698 1.00 10.76 93 ASP A CA 1
ATOM 772 C C . ASP A 1 93 ? -33.673 69.165 20.483 1.00 11.73 93 ASP A C 1
ATOM 773 O O . ASP A 1 93 ? -33.709 68.108 19.872 1.00 12.38 93 ASP A O 1
ATOM 778 N N . LYS A 1 94 ? -33.693 69.265 21.817 1.00 12.49 94 LYS A N 1
ATOM 779 C CA . LYS A 1 94 ? -33.776 68.092 22.649 1.00 13.65 94 LYS A CA 1
ATOM 780 C C . LYS A 1 94 ? -35.124 67.400 22.465 1.00 12.01 94 LYS A C 1
ATOM 781 O O . LYS A 1 94 ? -35.194 66.182 22.290 1.00 11.77 94 LYS A O 1
ATOM 787 N N . LEU A 1 95 ? -36.208 68.193 22.465 1.00 10.78 95 LEU A N 1
ATOM 788 C CA . LEU A 1 95 ? -37.539 67.657 22.294 1.00 11.43 95 LEU A CA 1
ATOM 789 C C . LEU A 1 95 ? -37.615 66.952 20.947 1.00 11.18 95 LEU A C 1
ATOM 790 O O . LEU A 1 95 ? -38.161 65.870 20.869 1.00 11.02 95 LEU A O 1
ATOM 795 N N . THR A 1 96 ? -37.100 67.570 19.902 1.00 10.69 96 THR A N 1
ATOM 796 C CA . THR A 1 96 ? -37.195 67.039 18.561 1.00 10.48 96 THR A CA 1
ATOM 797 C C . THR A 1 96 ? -36.445 65.714 18.441 1.00 11.21 96 THR A C 1
ATOM 798 O O . THR A 1 96 ? -36.943 64.727 17.865 1.00 11.03 96 THR A O 1
ATOM 802 N N . THR A 1 97 ? -35.246 65.658 19.040 1.00 11.23 97 THR A N 1
ATOM 803 C CA . THR A 1 97 ? -34.456 64.435 19.079 1.00 12.48 97 THR A CA 1
ATOM 804 C C . THR A 1 97 ? -35.176 63.305 19.788 1.00 13.40 97 THR A C 1
ATOM 805 O O . THR A 1 97 ? -35.118 62.150 19.370 1.00 14.92 97 THR A O 1
ATOM 809 N N . ASN A 1 98 ? -35.988 63.695 20.765 1.00 13.98 98 ASN A N 1
ATOM 810 C CA . ASN A 1 98 ? -36.770 62.752 21.524 1.00 14.56 98 ASN A CA 1
ATOM 811 C C . ASN A 1 98 ? -38.128 62.474 20.920 1.00 14.59 98 ASN A C 1
ATOM 812 O O . ASN A 1 98 ? -38.940 61.789 21.556 1.00 13.90 98 ASN A O 1
ATOM 817 N N . ASN A 1 99 ? -38.375 62.899 19.666 1.00 13.53 99 ASN A N 1
ATOM 818 C CA . ASN A 1 99 ? -39.621 62.597 18.959 1.00 14.82 99 ASN A CA 1
ATOM 819 C C . ASN A 1 99 ? -40.792 63.122 19.777 1.00 14.01 99 ASN A C 1
ATOM 820 O O . ASN A 1 99 ? -41.822 62.461 19.921 1.00 15.53 99 ASN A O 1
ATOM 825 N N . LYS A 1 100 ? -40.650 64.327 20.338 1.00 14.00 100 LYS A N 1
ATOM 826 C CA . LYS A 1 100 ? -41.763 64.926 21.020 1.00 12.92 100 LYS A CA 1
ATOM 827 C C . LYS A 1 100 ? -42.163 66.204 20.302 1.00 12.43 100 LYS A C 1
ATOM 828 O O . LYS A 1 100 ? -41.314 67.082 20.031 1.00 10.91 100 LYS A O 1
ATOM 834 N N . ASP A 1 101 ? -43.474 66.353 20.136 1.00 11.17 101 ASP A N 1
ATOM 835 C CA . ASP A 1 101 ? -44.049 67.431 19.397 1.00 9.91 101 ASP A CA 1
ATOM 836 C C . ASP A 1 101 ? -44.438 68.640 20.243 1.00 10.92 101 ASP A C 1
ATOM 837 O O . ASP A 1 101 ? -44.906 68.506 21.369 1.00 10.45 101 ASP A O 1
ATOM 838 N N . ILE A 1 102 ? -44.285 69.818 19.633 1.00 10.20 102 ILE A N 1
ATOM 839 C CA . ILE A 1 102 ? -44.513 71.090 20.290 1.00 10.35 102 ILE A CA 1
ATOM 840 C C . ILE A 1 102 ? -45.611 71.868 19.554 1.00 9.77 102 ILE A C 1
ATOM 841 O O . ILE A 1 102 ? -45.415 72.263 18.431 1.00 10.35 102 ILE A O 1
ATOM 846 N N . ALA A 1 103 ? -46.634 72.256 20.282 1.00 10.70 103 ALA A N 1
ATOM 847 C CA . ALA A 1 103 ? -47.682 73.148 19.806 1.00 10.51 103 ALA A CA 1
ATOM 848 C C . ALA A 1 103 ? -47.391 74.583 20.274 1.00 9.10 103 ALA A C 1
ATOM 849 O O . ALA A 1 103 ? -47.028 74.811 21.418 1.00 9.88 103 ALA A O 1
ATOM 851 N N . ILE A 1 104 ? -47.536 75.537 19.343 1.00 8.61 104 ILE A N 1
ATOM 852 C CA . ILE A 1 104 ? -47.270 76.957 19.531 1.00 9.62 104 ILE A CA 1
ATOM 853 C C . ILE A 1 104 ? -48.634 77.559 19.853 1.00 9.08 104 ILE A C 1
ATOM 854 O O . ILE A 1 104 ? -49.538 77.405 19.068 1.00 10.44 104 ILE A O 1
ATOM 859 N N . LEU A 1 105 ? -48.761 78.264 20.976 1.00 9.97 105 LEU A N 1
ATOM 860 C CA . LEU A 1 105 ? -49.916 79.095 21.310 1.00 10.85 105 LEU A CA 1
ATOM 861 C C . LEU A 1 105 ? -49.554 80.561 21.166 1.00 9.81 105 LEU A C 1
ATOM 862 O O . LEU A 1 105 ? -48.757 81.081 21.955 1.00 12.26 105 LEU A O 1
ATOM 867 N N . GLY A 1 106 ? -50.046 81.170 20.106 1.00 8.68 106 GLY A N 1
ATOM 868 C CA . GLY A 1 106 ? -49.751 82.592 19.888 1.00 8.76 106 GLY A CA 1
ATOM 869 C C . GLY A 1 106 ? -50.951 83.523 19.911 1.00 9.41 106 GLY A C 1
ATOM 870 O O . GLY A 1 106 ? -52.122 83.068 19.840 1.00 10.16 106 GLY A O 1
ATOM 871 N N . SER A 1 107 ? -50.640 84.826 19.953 1.00 9.55 107 SER A N 1
ATOM 872 C CA . SER A 1 107 ? -51.712 85.817 19.840 1.00 9.63 107 SER A CA 1
ATOM 873 C C . SER A 1 107 ? -51.292 86.906 18.853 1.00 10.64 107 SER A C 1
ATOM 874 O O . SER A 1 107 ? -50.115 87.267 18.793 1.00 9.87 107 SER A O 1
ATOM 877 N N . ARG A 1 108 ? -52.261 87.485 18.108 1.00 10.31 108 ARG A N 1
ATOM 878 C CA . ARG A 1 108 ? -51.961 88.453 17.062 1.00 12.71 108 ARG A CA 1
ATOM 879 C C . ARG A 1 108 ? -51.552 89.750 17.713 1.00 12.96 108 ARG A C 1
ATOM 880 O O . ARG A 1 108 ? -52.098 90.096 18.767 1.00 12.96 108 ARG A O 1
ATOM 888 N N . VAL A 1 109 ? -50.526 90.382 17.153 1.00 13.23 109 VAL A N 1
ATOM 889 C CA . VAL A 1 109 ? -50.027 91.643 17.625 1.00 14.10 109 VAL A CA 1
ATOM 890 C C . VAL A 1 109 ? -50.928 92.738 17.117 1.00 15.39 109 VAL A C 1
ATOM 891 O O . VAL A 1 109 ? -51.374 93.578 17.916 1.00 17.93 109 VAL A O 1
ATOM 895 N N . GLU A 1 110 ? -51.282 92.627 15.833 1.00 16.63 110 GLU A N 1
ATOM 896 C CA . GLU A 1 110 ? -52.253 93.539 15.239 1.00 18.90 110 GLU A CA 1
ATOM 897 C C . GLU A 1 110 ? -53.644 93.382 15.846 1.00 19.28 110 GLU A C 1
ATOM 898 O O . GLU A 1 110 ? -54.119 92.263 16.112 1.00 17.40 110 GLU A O 1
ATOM 904 N N . SER A 1 111 ? -54.328 94.522 15.915 1.00 22.09 111 SER A N 1
ATOM 905 C CA . SER A 1 111 ? -55.732 94.499 16.284 1.00 25.52 111 SER A CA 1
ATOM 906 C C . SER A 1 111 ? -56.430 95.788 15.845 1.00 29.48 111 SER A C 1
ATOM 907 O O . SER A 1 111 ? -56.062 96.878 16.283 1.00 28.38 111 SER A O 1
ATOM 910 N N . THR A 1 112 ? -57.401 95.632 14.934 1.00 33.93 112 THR A N 1
ATOM 911 C CA . THR A 1 112 ? -58.380 96.658 14.598 1.00 38.08 112 THR A CA 1
ATOM 912 C C . THR A 1 112 ? -59.188 97.026 15.843 1.00 40.88 112 THR A C 1
ATOM 913 O O . THR A 1 112 ? -59.411 98.204 16.166 1.00 42.01 112 THR A O 1
ATOM 917 N N . ASP A 1 113 ? -59.493 95.953 16.576 1.00 43.10 113 ASP A N 1
ATOM 918 C CA . ASP A 1 113 ? -60.712 95.723 17.327 1.00 44.11 113 ASP A CA 1
ATOM 919 C C . ASP A 1 113 ? -60.455 95.939 18.824 1.00 45.12 113 ASP A C 1
ATOM 920 O O . ASP A 1 113 ? -61.397 96.108 19.596 1.00 46.89 113 ASP A O 1
ATOM 925 N N . GLY A 1 114 ? -59.178 95.900 19.238 1.00 39.77 114 GLY A N 1
ATOM 926 C CA . GLY A 1 114 ? -58.818 95.722 20.638 1.00 38.48 114 GLY A CA 1
ATOM 927 C C . GLY A 1 114 ? -58.822 94.252 21.072 1.00 36.42 114 GLY A C 1
ATOM 928 O O . GLY A 1 114 ? -58.457 93.929 22.203 1.00 36.37 114 GLY A O 1
ATOM 929 N N . ILE A 1 115 ? -59.246 93.353 20.178 1.00 29.86 115 ILE A N 1
ATOM 930 C CA . ILE A 1 115 ? -59.104 91.926 20.398 1.00 27.94 115 ILE A CA 1
ATOM 931 C C . ILE A 1 115 ? -57.914 91.445 19.565 1.00 22.81 115 ILE A C 1
ATOM 932 O O . ILE A 1 115 ? -57.698 91.909 18.439 1.00 24.10 115 ILE A O 1
ATOM 937 N N . HIS A 1 116 ? -57.124 90.555 20.186 1.00 19.24 116 HIS A N 1
ATOM 938 C CA . HIS A 1 116 ? -55.933 89.979 19.592 1.00 16.21 116 HIS A CA 1
ATOM 939 C C . HIS A 1 116 ? -56.164 88.488 19.419 1.00 15.51 116 HIS A C 1
ATOM 940 O O . HIS A 1 116 ? -56.061 87.760 20.409 1.00 16.05 116 HIS A O 1
ATOM 947 N N . ALA A 1 117 ? -56.399 88.040 18.202 1.00 13.71 117 ALA A N 1
ATOM 948 C CA . ALA A 1 117 ? -56.886 86.700 18.012 1.00 13.31 117 ALA A CA 1
ATOM 949 C C . ALA A 1 117 ? -55.825 85.678 18.407 1.00 12.02 117 ALA A C 1
ATOM 950 O O . ALA A 1 117 ? -54.647 85.911 18.189 1.00 11.65 117 ALA A O 1
ATOM 952 N N . GLY A 1 118 ? -56.260 84.516 18.885 1.00 14.59 118 GLY A N 1
ATOM 953 C CA . GLY A 1 118 ? -55.378 83.422 19.194 1.00 13.02 118 GLY A CA 1
ATOM 954 C C . GLY A 1 118 ? -55.120 82.574 17.958 1.00 13.73 118 GLY A C 1
ATOM 955 O O . GLY A 1 118 ? -55.944 82.552 17.060 1.00 16.85 118 GLY A O 1
ATOM 956 N N . HIS A 1 119 ? -53.918 82.005 17.861 1.00 12.42 119 HIS A N 1
ATOM 957 C CA . HIS A 1 119 ? -53.606 81.059 16.803 1.00 11.50 119 HIS A CA 1
ATOM 958 C C . HIS A 1 119 ? -52.689 79.949 17.332 1.00 13.58 119 HIS A C 1
ATOM 959 O O . HIS A 1 119 ? -51.871 80.214 18.224 1.00 15.77 119 HIS A O 1
ATOM 966 N N . ALA A 1 120 ? -52.823 78.720 16.803 1.00 10.90 120 ALA A N 1
ATOM 967 C CA . ALA A 1 120 ? -51.970 77.591 17.082 1.00 10.63 120 ALA A CA 1
ATOM 968 C C . ALA A 1 120 ? -51.236 77.206 15.814 1.00 11.20 120 ALA A C 1
ATOM 969 O O . ALA A 1 120 ? -51.816 77.121 14.754 1.00 10.00 120 ALA A O 1
ATOM 971 N N . MET A 1 121 ? -49.964 76.887 15.972 1.00 10.68 121 MET A N 1
ATOM 972 C CA . MET A 1 121 ? -49.117 76.423 14.896 1.00 9.27 121 MET A CA 1
ATOM 973 C C . MET A 1 121 ? -48.255 75.299 15.454 1.00 7.54 121 MET A C 1
ATOM 974 O O . MET A 1 121 ? -48.226 75.130 16.672 1.00 8.17 121 MET A O 1
ATOM 979 N N . ALA A 1 122 ? -47.549 74.582 14.565 1.00 8.70 122 ALA A N 1
ATOM 980 C CA . ALA A 1 122 ? -46.730 73.425 14.965 1.00 9.54 122 ALA A CA 1
ATOM 981 C C . ALA A 1 122 ? -45.235 73.740 14.855 1.00 9.20 122 ALA A C 1
ATOM 982 O O . ALA A 1 122 ? -44.834 74.340 13.849 1.00 11.06 122 ALA A O 1
ATOM 984 N N . VAL A 1 123 ? -44.383 73.305 15.809 1.00 9.40 123 VAL A N 1
ATOM 985 C CA . VAL A 1 123 ? -42.939 73.229 15.530 1.00 9.89 123 VAL A CA 1
ATOM 986 C C . VAL A 1 123 ? -42.637 71.967 14.731 1.00 10.03 123 VAL A C 1
ATOM 987 O O . VAL A 1 123 ? -43.194 70.894 14.999 1.00 11.28 123 VAL A O 1
ATOM 991 N N . VAL A 1 124 ? -41.758 72.107 13.746 1.00 9.72 124 VAL A N 1
ATOM 992 C CA . VAL A 1 124 ? -41.314 71.018 12.895 1.00 10.80 124 VAL A CA 1
ATOM 993 C C . VAL A 1 124 ? -39.894 70.591 13.302 1.00 11.14 124 VAL A C 1
ATOM 994 O O . VAL A 1 124 ? -39.470 69.472 12.994 1.00 15.95 124 VAL A O 1
ATOM 998 N N . GLY A 1 125 ? -39.144 71.442 13.992 1.00 12.45 125 GLY A N 1
ATOM 999 C CA . GLY A 1 125 ? -37.800 71.132 14.452 1.00 10.81 125 GLY A CA 1
ATOM 1000 C C . GLY A 1 125 ? -36.997 72.435 14.501 1.00 10.00 125 GLY A C 1
ATOM 1001 O O . GLY A 1 125 ? -37.564 73.498 14.743 1.00 9.90 125 GLY A O 1
ATOM 1002 N N . ASN A 1 126 ? -35.704 72.323 14.223 1.00 9.91 126 ASN A N 1
ATOM 1003 C CA . ASN A 1 126 ? -34.767 73.409 14.435 1.00 9.69 126 ASN A CA 1
ATOM 1004 C C . ASN A 1 126 ? -33.579 73.215 13.493 1.00 10.03 126 ASN A C 1
ATOM 1005 O O . ASN A 1 126 ? -33.365 72.127 12.989 1.00 10.01 126 ASN A O 1
ATOM 1010 N N . ALA A 1 127 ? -32.838 74.300 13.254 1.00 9.58 127 ALA A N 1
ATOM 1011 C CA . ALA A 1 127 ? -31.636 74.182 12.421 1.00 10.30 127 ALA A CA 1
ATOM 1012 C C . ALA A 1 127 ? -30.647 75.268 12.766 1.00 11.42 127 ALA A C 1
ATOM 1013 O O . ALA A 1 127 ? -30.996 76.318 13.324 1.00 9.89 127 ALA A O 1
ATOM 1015 N N . GLU A 1 128 ? -29.425 75.020 12.333 1.00 12.21 128 GLU A N 1
ATOM 1016 C CA . GLU A 1 128 ? -28.363 75.992 12.420 1.00 14.93 128 GLU A CA 1
ATOM 1017 C C . GLU A 1 128 ? -28.029 76.403 10.997 1.00 14.96 128 GLU A C 1
ATOM 1018 O O . GLU A 1 128 ? -27.582 75.541 10.233 1.00 14.33 128 GLU A O 1
ATOM 1024 N N . LEU A 1 129 ? -28.276 77.655 10.645 1.00 15.27 129 LEU A N 1
ATOM 1025 C CA . LEU A 1 129 ? -27.974 78.106 9.309 1.00 17.62 129 LEU A CA 1
ATOM 1026 C C . LEU A 1 129 ? -26.469 78.234 9.178 1.00 20.03 129 LEU A C 1
ATOM 1027 O O . LEU A 1 129 ? -25.796 78.509 10.139 1.00 20.62 129 LEU A O 1
ATOM 1032 N N . GLU A 1 130 ? -25.970 78.104 7.955 1.00 23.33 130 GLU A N 1
ATOM 1033 C CA . GLU A 1 130 ? -24.606 78.507 7.670 1.00 24.55 130 GLU A CA 1
ATOM 1034 C C . GLU A 1 130 ? -24.405 79.963 8.132 1.00 26.21 130 GLU A C 1
ATOM 1035 O O . GLU A 1 130 ? -25.130 80.860 7.732 1.00 27.67 130 GLU A O 1
ATOM 1041 N N . GLY A 1 131 ? -23.401 80.161 8.995 1.00 27.71 131 GLY A N 1
ATOM 1042 C CA . GLY A 1 131 ? -23.107 81.447 9.610 1.00 28.72 131 GLY A CA 1
ATOM 1043 C C . GLY A 1 131 ? -23.500 81.473 11.083 1.00 27.47 131 GLY A C 1
ATOM 1044 O O . GLY A 1 131 ? -23.207 82.448 11.791 1.00 27.08 131 GLY A O 1
ATOM 1045 N N . GLY A 1 132 ? -24.227 80.420 11.491 1.00 23.19 132 GLY A N 1
ATOM 1046 C CA . GLY A 1 132 ? -24.419 80.083 12.883 1.00 22.84 132 GLY A CA 1
ATOM 1047 C C . GLY A 1 132 ? -25.808 80.388 13.442 1.00 20.21 132 GLY A C 1
ATOM 1048 O O . GLY A 1 132 ? -26.020 80.129 14.626 1.00 20.81 132 GLY A O 1
ATOM 1049 N N . GLN A 1 133 ? -26.672 81.021 12.647 1.00 21.08 133 GLN A N 1
ATOM 1050 C CA . GLN A 1 133 ? -27.936 81.504 13.159 1.00 18.70 133 GLN A CA 1
ATOM 1051 C C . GLN A 1 133 ? -28.765 80.291 13.546 1.00 15.83 133 GLN A C 1
ATOM 1052 O O . GLN A 1 133 ? -28.988 79.420 12.708 1.00 15.14 133 GLN A O 1
ATOM 1058 N N . GLU A 1 134 ? -29.306 80.336 14.773 1.00 12.98 134 GLU A N 1
ATOM 1059 C CA . GLU A 1 134 ? -30.172 79.301 15.282 1.00 11.97 134 GLU A CA 1
ATOM 1060 C C . GLU A 1 134 ? -31.592 79.687 14.899 1.00 10.70 134 GLU A C 1
ATOM 1061 O O . GLU A 1 134 ? -31.992 80.864 15.142 1.00 10.24 134 GLU A O 1
ATOM 1067 N N . VAL A 1 135 ? -32.303 78.691 14.317 1.00 9.41 135 VAL A N 1
ATOM 1068 C CA . VAL A 1 135 ? -33.684 78.888 13.874 1.00 9.39 135 VAL A CA 1
ATOM 1069 C C . VAL A 1 135 ? -34.530 77.681 14.261 1.00 8.96 135 VAL A C 1
ATOM 1070 O O . VAL A 1 135 ? -34.039 76.561 14.529 1.00 9.46 135 VAL A O 1
ATOM 1074 N N . ILE A 1 136 ? -35.782 78.003 14.547 1.00 8.28 136 ILE A N 1
ATOM 1075 C CA . ILE A 1 136 ? -36.791 77.007 14.775 1.00 9.01 136 ILE A CA 1
ATOM 1076 C C . ILE A 1 136 ? -37.710 76.980 13.551 1.00 9.10 136 ILE A C 1
ATOM 1077 O O . ILE A 1 136 ? -38.133 78.016 13.055 1.00 11.45 136 ILE A O 1
ATOM 1082 N N . MET A 1 137 ? -38.075 75.791 13.086 1.00 9.29 137 MET A N 1
ATOM 1083 C CA . MET A 1 137 ? -38.909 75.620 11.894 1.00 10.00 137 MET A CA 1
ATOM 1084 C C . MET A 1 137 ? -40.354 75.401 12.321 1.00 9.77 137 MET A C 1
ATOM 1085 O O . MET A 1 137 ? -40.605 74.708 13.295 1.00 10.80 137 MET A O 1
ATOM 1090 N N . ILE A 1 138 ? -41.257 76.121 11.641 1.00 9.42 138 ILE A N 1
ATOM 1091 C CA . ILE A 1 138 ? -42.621 76.231 12.125 1.00 8.31 138 ILE A CA 1
ATOM 1092 C C . ILE A 1 138 ? -43.580 75.970 10.980 1.00 8.97 138 ILE A C 1
ATOM 1093 O O . ILE A 1 138 ? -43.342 76.408 9.870 1.00 9.56 138 ILE A O 1
ATOM 1098 N N . TRP A 1 139 ? -44.654 75.247 11.269 1.00 8.67 139 TRP A N 1
ATOM 1099 C CA . TRP A 1 139 ? -45.713 75.120 10.304 1.00 8.73 139 TRP A CA 1
ATOM 1100 C C . TRP A 1 139 ? -46.929 75.881 10.797 1.00 9.11 139 TRP A C 1
ATOM 1101 O O . TRP A 1 139 ? -47.588 75.473 11.774 1.00 9.29 139 TRP A O 1
ATOM 1112 N N . ASN A 1 140 ? -47.225 76.945 10.074 1.00 9.00 140 ASN A N 1
ATOM 1113 C CA . ASN A 1 140 ? -48.536 77.572 10.187 1.00 8.89 140 ASN A CA 1
ATOM 1114 C C . ASN A 1 140 ? -49.566 76.773 9.366 1.00 8.31 140 ASN A C 1
ATOM 1115 O O . ASN A 1 140 ? -49.424 76.618 8.174 1.00 9.20 140 ASN A O 1
ATOM 1120 N N . PRO A 1 141 ? -50.646 76.269 9.983 1.00 8.24 141 PRO A N 1
ATOM 1121 C CA . PRO A 1 141 ? -51.692 75.549 9.239 1.00 7.98 141 PRO A CA 1
ATOM 1122 C C . PRO A 1 141 ? -52.239 76.167 7.967 1.00 8.62 141 PRO A C 1
ATOM 1123 O O . PRO A 1 141 ? -52.720 75.481 7.079 1.00 8.76 141 PRO A O 1
ATOM 1127 N N . TRP A 1 142 ? -52.174 77.483 7.841 1.00 8.07 142 TRP A N 1
ATOM 1128 C CA . TRP A 1 142 ? -52.573 78.127 6.590 1.00 9.32 142 TRP A CA 1
ATOM 1129 C C . TRP A 1 142 ? -51.712 77.720 5.399 1.00 10.22 142 TRP A C 1
ATOM 1130 O O . TRP A 1 142 ? -52.148 77.887 4.244 1.00 11.54 142 TRP A O 1
ATOM 1141 N N . ASP A 1 143 ? -50.484 77.244 5.658 1.00 9.60 143 ASP A N 1
ATOM 1142 C CA . ASP A 1 143 ? -49.434 77.276 4.638 1.00 9.75 143 ASP A CA 1
ATOM 1143 C C . ASP A 1 143 ? -49.081 75.902 4.100 1.00 9.63 143 ASP A C 1
ATOM 1144 O O . ASP A 1 143 ? -49.265 74.925 4.774 1.00 10.58 143 ASP A O 1
ATOM 1149 N N . ARG A 1 144 ? -48.598 75.861 2.828 1.00 11.99 144 ARG A N 1
ATOM 1150 C CA . ARG A 1 144 ? -48.065 74.616 2.276 1.00 13.32 144 ARG A CA 1
ATOM 1151 C C . ARG A 1 144 ? -46.565 74.396 2.501 1.00 14.40 144 ARG A C 1
ATOM 1152 O O . ARG A 1 144 ? -46.008 73.464 1.945 1.00 15.27 144 ARG A O 1
ATOM 1160 N N . GLY A 1 145 ? -45.935 75.230 3.304 1.00 13.46 145 GLY A N 1
ATOM 1161 C CA . GLY A 1 145 ? -44.544 75.147 3.630 1.00 13.25 145 GLY A CA 1
ATOM 1162 C C . GLY A 1 145 ? -44.316 75.610 5.043 1.00 12.84 145 GLY A C 1
ATOM 1163 O O . GLY A 1 145 ? -45.290 75.826 5.794 1.00 13.52 145 GLY A O 1
ATOM 1164 N N . PHE A 1 146 ? -43.026 75.783 5.347 1.00 13.07 146 PHE A N 1
ATOM 1165 C CA . PHE A 1 146 ? -42.538 76.085 6.691 1.00 12.12 146 PHE A CA 1
ATOM 1166 C C . PHE A 1 146 ? -41.926 77.489 6.746 1.00 12.86 146 PHE A C 1
ATOM 1167 O O . PHE A 1 146 ? -41.376 78.034 5.792 1.00 13.45 146 PHE A O 1
ATOM 1175 N N . MET A 1 147 ? -42.033 78.075 7.917 1.00 11.99 147 MET A N 1
ATOM 1176 C CA . MET A 1 147 ? -41.320 79.285 8.230 1.00 11.43 147 MET A CA 1
ATOM 1177 C C . MET A 1 147 ? -40.054 78.972 9.020 1.00 11.43 147 MET A C 1
ATOM 1178 O O . MET A 1 147 ? -40.033 77.987 9.767 1.00 11.12 147 MET A O 1
ATOM 1183 N N . THR A 1 148 ? -39.030 79.801 8.778 1.00 12.37 148 THR A N 1
ATOM 1184 C CA . THR A 1 148 ? -37.803 79.787 9.533 1.00 12.08 148 THR A CA 1
ATOM 1185 C C . THR A 1 148 ? -37.848 80.949 10.521 1.00 11.52 148 THR A C 1
ATOM 1186 O O . THR A 1 148 ? -37.837 82.078 10.062 1.00 12.96 148 THR A O 1
ATOM 1190 N N . GLN A 1 149 ? -37.861 80.657 11.817 1.00 10.08 149 GLN A N 1
ATOM 1191 C CA . GLN A 1 149 ? -38.007 81.612 12.913 1.00 9.93 149 GLN A CA 1
ATOM 1192 C C . GLN A 1 149 ? -36.691 81.748 13.695 1.00 10.46 149 GLN A C 1
ATOM 1193 O O . GLN A 1 149 ? -36.206 80.792 14.300 1.00 10.51 149 GLN A O 1
ATOM 1199 N N . ASP A 1 150 ? -36.109 82.954 13.703 1.00 11.32 150 ASP A N 1
ATOM 1200 C CA . ASP A 1 150 ? -35.006 83.260 14.596 1.00 13.43 150 ASP A CA 1
ATOM 1201 C C . ASP A 1 150 ? -35.348 82.794 16.001 1.00 11.53 150 ASP A C 1
ATOM 1202 O O . ASP A 1 150 ? -36.336 83.168 16.591 1.00 10.92 150 ASP A O 1
ATOM 1207 N N . ALA A 1 151 ? -34.472 81.949 16.575 1.00 10.60 151 ALA A N 1
ATOM 1208 C CA . ALA A 1 151 ? -34.754 81.341 17.866 1.00 9.91 151 ALA A CA 1
ATOM 1209 C C . ALA A 1 151 ? -34.671 82.364 18.996 1.00 10.64 151 ALA A C 1
ATOM 1210 O O . ALA A 1 151 ? -35.107 82.020 20.096 1.00 10.68 151 ALA A O 1
ATOM 1212 N N . GLU A 1 152 ? -34.200 83.585 18.736 1.00 10.53 152 GLU A N 1
ATOM 1213 C CA . GLU A 1 152 ? -34.159 84.650 19.734 1.00 12.44 152 GLU A CA 1
ATOM 1214 C C . GLU A 1 152 ? -35.402 85.544 19.672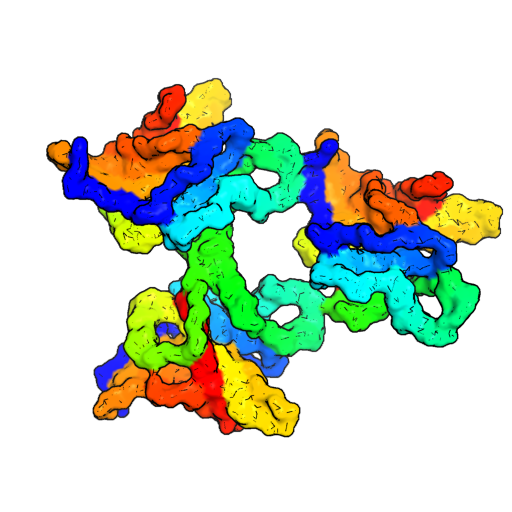 1.00 11.39 152 GLU A C 1
ATOM 1215 O O . GLU A 1 152 ? -35.544 86.422 20.525 1.00 12.51 152 GLU A O 1
ATOM 1221 N N . SER A 1 153 ? -36.278 85.261 18.717 1.00 12.10 153 SER A N 1
ATOM 1222 C CA . SER A 1 153 ? -37.425 86.129 18.512 1.00 11.65 153 SER A CA 1
ATOM 1223 C C . SER A 1 153 ? -38.679 85.348 18.843 1.00 10.41 153 SER A C 1
ATOM 1224 O O . SER A 1 153 ? -38.851 84.221 18.398 1.00 9.05 153 SER A O 1
ATOM 1227 N N . ASN A 1 154 ? -39.604 85.943 19.625 1.00 10.57 154 ASN A N 1
ATOM 1228 C CA . ASN A 1 154 ? -40.876 85.288 19.863 1.00 10.46 154 ASN A CA 1
ATOM 1229 C C . ASN A 1 154 ? -42.026 85.927 19.096 1.00 10.12 154 ASN A C 1
ATOM 1230 O O . ASN A 1 154 ? -43.181 85.679 19.436 1.00 10.77 154 ASN A O 1
ATOM 1235 N N . ILE A 1 155 ? -41.700 86.717 18.060 1.00 9.65 155 ILE A N 1
ATOM 1236 C CA . ILE A 1 155 ? -42.699 87.242 17.161 1.00 10.16 155 ILE A CA 1
ATOM 1237 C C . ILE A 1 155 ? -42.560 86.537 15.813 1.00 9.73 155 ILE A C 1
ATOM 1238 O O . ILE A 1 155 ? -41.542 86.681 15.167 1.00 11.18 155 ILE A O 1
ATOM 1243 N N . ILE A 1 156 ? -43.642 85.893 15.384 1.00 9.29 156 ILE A N 1
ATOM 1244 C CA . ILE A 1 156 ? -43.687 85.067 14.180 1.00 8.69 156 ILE A CA 1
ATOM 1245 C C . ILE A 1 156 ? -44.411 85.855 13.124 1.00 8.51 156 ILE A C 1
ATOM 1246 O O . ILE A 1 156 ? -45.634 86.068 13.249 1.00 8.93 156 ILE A O 1
ATOM 1251 N N . PRO A 1 157 ? -43.726 86.349 12.068 1.00 9.49 157 PRO A N 1
ATOM 1252 C CA . PRO A 1 157 ? -44.430 86.996 10.935 1.00 9.83 157 PRO A CA 1
ATOM 1253 C C . PRO A 1 157 ? -45.117 85.981 10.038 1.00 10.38 157 PRO A C 1
ATOM 1254 O O . PRO A 1 157 ? -44.461 85.032 9.637 1.00 13.10 157 PRO A O 1
ATOM 1258 N N . VAL A 1 158 ? -46.449 86.074 9.863 1.00 9.42 158 VAL A N 1
ATOM 1259 C CA . VAL A 1 158 ? -47.149 85.040 9.134 1.00 9.35 158 VAL A CA 1
ATOM 1260 C C . VAL A 1 158 ? -47.507 85.528 7.731 1.00 10.20 158 VAL A C 1
ATOM 1261 O O . VAL A 1 158 ? -47.329 86.680 7.389 1.00 11.92 158 VAL A O 1
ATOM 1265 N N . SER A 1 159 ? -47.994 84.584 6.891 1.00 9.79 159 SER A N 1
ATOM 1266 C CA . SER A 1 159 ? -48.094 84.753 5.438 1.00 10.70 159 SER A CA 1
ATOM 1267 C C . SER A 1 159 ? -49.142 85.770 4.941 1.00 11.40 159 SER A C 1
ATOM 1268 O O . SER A 1 159 ? -49.129 86.207 3.773 1.00 11.93 159 SER A O 1
ATOM 1271 N N . ASN A 1 160 ? 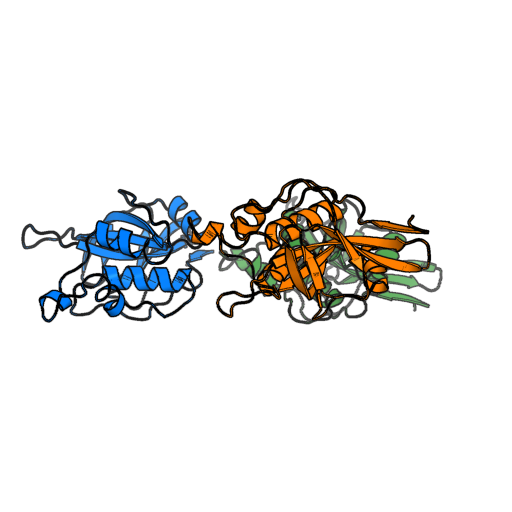-50.028 86.280 5.813 1.00 10.86 160 ASN A N 1
ATOM 1272 C CA . ASN A 1 160 ? -50.938 87.355 5.447 1.00 11.42 160 ASN A CA 1
ATOM 1273 C C . ASN A 1 160 ? -50.441 88.734 5.917 1.00 11.20 160 ASN A C 1
ATOM 1274 O O . ASN A 1 160 ? -51.162 89.731 5.749 1.00 11.57 160 ASN A O 1
ATOM 1279 N N . GLY A 1 161 ? -49.244 88.834 6.494 1.00 11.29 161 GLY A N 1
ATOM 1280 C CA . GLY A 1 161 ? -48.733 90.094 6.965 1.00 12.32 161 GLY A CA 1
ATOM 1281 C C . GLY A 1 161 ? -48.801 90.273 8.481 1.00 12.02 161 GLY A C 1
ATOM 1282 O O . GLY A 1 161 ? -48.124 91.197 8.940 1.00 13.66 161 GLY A O 1
ATOM 1283 N N . ASP A 1 162 ? -49.681 89.514 9.125 1.00 11.34 162 ASP A N 1
ATOM 1284 C CA . ASP A 1 162 ? -49.825 89.612 10.584 1.00 11.39 162 ASP A CA 1
ATOM 1285 C C . ASP A 1 162 ? -48.563 89.105 11.283 1.00 11.25 162 ASP A C 1
ATOM 1286 O O . ASP A 1 162 ? -47.666 88.466 10.702 1.00 10.09 162 ASP A O 1
ATOM 1291 N N . HIS A 1 163 ? -48.525 89.418 12.611 1.00 11.40 163 HIS A N 1
ATOM 1292 C CA . HIS A 1 163 ? -47.490 88.998 13.564 1.00 11.31 163 HIS A CA 1
ATOM 1293 C C . HIS A 1 163 ? -48.147 88.333 14.769 1.00 10.23 163 HIS A C 1
ATOM 1294 O O . HIS A 1 163 ? -49.125 88.853 15.284 1.00 10.21 163 HIS A O 1
ATOM 1301 N N . TYR A 1 164 ? -47.628 87.173 15.133 1.00 9.97 164 TYR A N 1
ATOM 1302 C CA . TYR A 1 164 ? -48.125 86.433 16.277 1.00 9.73 164 TYR A CA 1
ATOM 1303 C C . TYR A 1 164 ? -47.034 86.310 17.310 1.00 9.66 164 TYR A C 1
ATOM 1304 O O . TYR A 1 164 ? -45.918 85.895 16.975 1.00 9.99 164 TYR A O 1
ATOM 1313 N N . GLN A 1 165 ? -47.307 86.762 18.549 1.00 10.69 165 GLN A N 1
ATOM 1314 C CA . GLN A 1 165 ? -46.385 86.533 19.650 1.00 11.04 165 GLN A CA 1
ATOM 1315 C C . GLN A 1 165 ? -46.524 85.094 20.150 1.00 11.08 165 GLN A C 1
ATOM 1316 O O . GLN A 1 165 ? -47.624 84.666 20.409 1.00 10.46 165 GLN A O 1
ATOM 1322 N N . TRP A 1 166 ? -45.432 84.342 20.279 1.00 11.27 166 TRP A N 1
ATOM 1323 C CA . TRP A 1 166 ? -45.410 82.991 20.782 1.00 10.01 166 TRP A CA 1
ATOM 1324 C C . TRP A 1 166 ? -45.418 83.092 22.306 1.00 10.19 166 TRP A C 1
ATOM 1325 O O . TRP A 1 166 ? -44.355 83.261 22.955 1.00 11.02 166 TRP A O 1
ATOM 1336 N N . ASN A 1 167 ? -46.641 83.028 22.884 1.00 10.40 167 ASN A N 1
ATOM 1337 C CA . ASN A 1 167 ? -46.924 83.263 24.292 1.00 10.89 167 ASN A CA 1
ATOM 1338 C C . ASN A 1 167 ? -46.587 82.029 25.125 1.00 10.08 167 ASN A C 1
ATOM 1339 O O . ASN A 1 167 ? -46.026 82.175 26.195 1.00 11.19 167 ASN A O 1
ATOM 1344 N N . SER A 1 168 ? -47.010 80.863 24.658 1.00 8.70 168 SER A N 1
ATOM 1345 C CA . SER A 1 168 ? -46.906 79.637 25.395 1.00 9.71 168 SER A CA 1
ATOM 1346 C C . SER A 1 168 ? -46.791 78.473 24.431 1.00 8.88 168 SER A C 1
ATOM 1347 O O . SER A 1 168 ? -46.919 78.632 23.199 1.00 8.67 168 SER A O 1
ATOM 1350 N N . SER A 1 169 ? -46.638 77.278 25.050 1.00 9.50 169 SER A N 1
ATOM 1351 C CA . SER A 1 169 ? -46.399 76.060 24.327 1.00 9.61 169 SER A CA 1
ATOM 1352 C C . SER A 1 169 ? -46.966 74.858 25.058 1.00 9.37 169 SER A C 1
ATOM 1353 O O . SER A 1 169 ? -47.129 74.872 26.278 1.00 10.23 169 SER A O 1
ATOM 1356 N N . ILE A 1 170 ? -47.333 73.830 24.281 1.00 9.40 170 ILE A N 1
ATOM 1357 C CA . ILE A 1 170 ? -47.660 72.554 24.859 1.00 10.22 170 ILE A CA 1
ATOM 1358 C C . ILE A 1 170 ? -46.741 71.546 24.204 1.00 10.20 170 ILE A C 1
ATOM 1359 O O . ILE A 1 170 ? -46.752 71.461 22.970 1.00 10.50 170 ILE A O 1
ATOM 1364 N N . TYR A 1 171 ? -45.888 70.893 24.987 1.00 11.17 171 TYR A N 1
ATOM 1365 C CA . TYR A 1 171 ? -44.890 69.965 24.437 1.00 11.64 171 TYR A CA 1
ATOM 1366 C C . TYR A 1 171 ? -45.243 68.529 24.860 1.00 12.15 171 TYR A C 1
ATOM 1367 O O . TYR A 1 171 ? -45.863 68.322 25.900 1.00 12.65 171 TYR A O 1
ATOM 1376 N N . GLY A 1 172 ? -44.734 67.528 24.109 1.00 11.56 172 GLY A N 1
ATOM 1377 C CA . GLY A 1 172 ? -44.938 66.131 24.448 1.00 12.77 172 GLY A CA 1
ATOM 1378 C C . GLY A 1 172 ? -45.929 65.408 23.547 1.00 13.19 172 GLY A C 1
ATOM 1379 O O . GLY A 1 172 ? -46.250 64.249 23.828 1.00 14.18 172 GLY A O 1
ATOM 1380 N N . TYR A 1 173 ? -46.386 66.046 22.453 1.00 12.80 173 TYR A N 1
ATOM 1381 C CA . TYR A 1 173 ? -47.292 65.348 21.524 1.00 13.08 173 TYR A CA 1
ATOM 1382 C C . TYR A 1 173 ? -46.521 64.256 20.768 1.00 14.99 173 TYR A C 1
ATOM 1383 O O . TYR A 1 173 ? -45.274 64.278 20.901 1.00 14.52 173 TYR A O 1
ATOM 1393 N N . ARG B 1 1 ? -31.171 12.806 41.022 1.00 23.73 1 ARG B N 1
ATOM 1394 C CA . ARG B 1 1 ? -29.796 13.056 40.503 1.00 22.87 1 ARG B CA 1
ATOM 1395 C C . ARG B 1 1 ? -29.743 13.488 39.038 1.00 24.30 1 ARG B C 1
ATOM 1396 O O . ARG B 1 1 ? -30.682 13.286 38.274 1.00 23.06 1 ARG B O 1
ATOM 1404 N N . ALA B 1 2 ? -28.649 14.203 38.692 1.00 24.42 2 ALA B N 1
ATOM 1405 C CA . ALA B 1 2 ? -28.404 14.657 37.323 1.00 23.55 2 ALA B CA 1
ATOM 1406 C C . ALA B 1 2 ? -27.023 14.179 36.874 1.00 24.28 2 ALA B C 1
ATOM 1407 O O . ALA B 1 2 ? -26.023 14.505 37.518 1.00 23.41 2 ALA B O 1
ATOM 1409 N N . GLN B 1 3 ? -27.000 13.434 35.759 1.00 24.21 3 GLN B N 1
ATOM 1410 C CA . GLN B 1 3 ? -25.786 12.825 35.231 1.00 25.99 3 GLN B CA 1
ATOM 1411 C C . GLN B 1 3 ? -24.907 13.842 34.502 1.00 24.01 3 GLN B C 1
ATOM 1412 O O . GLN B 1 3 ? -23.737 13.572 34.238 1.00 24.78 3 GLN B O 1
ATOM 1418 N N . TYR B 1 4 ? -25.469 14.990 34.124 1.00 21.27 4 TYR B N 1
ATOM 1419 C CA . TYR B 1 4 ? -24.768 16.016 33.373 1.00 20.00 4 TYR B CA 1
ATOM 1420 C C . TYR B 1 4 ? -25.529 17.314 33.569 1.00 18.88 4 TYR B C 1
ATOM 1421 O O . TYR B 1 4 ? -26.756 17.329 33.565 1.00 18.45 4 TYR B O 1
ATOM 1430 N N . VAL B 1 5 ? -24.795 18.424 33.662 1.00 18.98 5 VAL B N 1
ATOM 1431 C CA . VAL B 1 5 ? -25.435 19.711 33.802 1.00 18.30 5 VAL B CA 1
ATOM 1432 C C . VAL B 1 5 ? -24.604 20.728 33.029 1.00 18.41 5 VAL B C 1
ATOM 1433 O O . VAL B 1 5 ? -23.380 20.714 33.101 1.00 20.79 5 VAL B O 1
ATOM 1437 N N . ASN B 1 6 ? -25.303 21.583 32.273 1.00 17.42 6 ASN B N 1
ATOM 1438 C CA . ASN B 1 6 ? -24.708 22.656 31.508 1.00 17.75 6 ASN B CA 1
ATOM 1439 C C . ASN B 1 6 ? -25.524 23.903 31.776 1.00 18.50 6 ASN B C 1
ATOM 1440 O O . ASN B 1 6 ? -26.679 24.005 31.374 1.00 18.92 6 ASN B O 1
ATOM 1445 N N . GLN B 1 7 ? -24.870 24.927 32.302 1.00 19.82 7 GLN B N 1
ATOM 1446 C CA . GLN B 1 7 ? -25.614 26.114 32.677 1.00 19.86 7 GLN B CA 1
ATOM 1447 C C . GLN B 1 7 ? -24.943 27.328 32.053 1.00 17.45 7 GLN B C 1
ATOM 1448 O O . GLN B 1 7 ? -23.728 27.370 31.867 1.00 21.19 7 GLN B O 1
ATOM 1454 N N . LEU B 1 8 ? -25.792 28.300 31.711 1.00 16.42 8 LEU B N 1
ATOM 1455 C CA . LEU B 1 8 ? -25.359 29.572 31.185 1.00 17.91 8 LEU B CA 1
ATOM 1456 C C . LEU B 1 8 ? -24.585 30.321 32.272 1.00 21.58 8 LEU B C 1
ATOM 1457 O O . LEU B 1 8 ? -25.136 30.751 33.288 1.00 20.53 8 LEU B O 1
ATOM 1462 N N . LYS B 1 9 ? -23.296 30.533 31.974 1.00 23.72 9 LYS B N 1
ATOM 1463 C CA . LYS B 1 9 ? -22.230 30.775 32.953 1.00 25.48 9 LYS B CA 1
ATOM 1464 C C . LYS B 1 9 ? -22.618 31.732 34.102 1.00 29.42 9 LYS B C 1
ATOM 1465 O O . LYS B 1 9 ? -22.677 31.347 35.278 1.00 37.61 9 LYS B O 1
ATOM 1471 N N . ASN B 1 10 ? -22.859 32.998 33.781 1.00 25.60 10 ASN B N 1
ATOM 1472 C CA . ASN B 1 10 ? -22.935 34.062 34.772 1.00 20.81 10 ASN B CA 1
ATOM 1473 C C . ASN B 1 10 ? -24.392 34.479 35.008 1.00 18.14 10 ASN B C 1
ATOM 1474 O O . ASN B 1 10 ? -24.685 35.608 35.418 1.00 17.10 10 ASN B O 1
ATOM 1479 N N . PHE B 1 11 ? -25.338 33.578 34.733 1.00 15.06 11 PHE B N 1
ATOM 1480 C CA . PHE B 1 11 ? -26.722 33.926 34.909 1.00 14.20 11 PHE B CA 1
ATOM 1481 C C . PHE B 1 11 ? -27.024 34.084 36.396 1.00 14.71 11 PHE B C 1
ATOM 1482 O O . PHE B 1 11 ? -26.657 33.239 37.195 1.00 16.38 11 PHE B O 1
ATOM 1490 N N . LYS B 1 12 ? -27.806 35.103 36.697 1.00 14.48 12 LYS B N 1
ATOM 1491 C CA . LYS B 1 12 ? -28.167 35.417 38.061 1.00 15.58 12 LYS B CA 1
ATOM 1492 C C . LYS B 1 12 ? -29.549 36.041 37.996 1.00 14.27 12 LYS B C 1
ATOM 1493 O O . LYS B 1 12 ? -29.735 36.945 37.199 1.00 13.59 12 LYS B O 1
ATOM 1499 N N . ILE B 1 13 ? -30.464 35.577 38.846 1.00 13.15 13 ILE B N 1
ATOM 1500 C CA . ILE B 1 13 ? -31.721 36.283 39.092 1.00 12.84 13 ILE B CA 1
ATOM 1501 C C . ILE B 1 13 ? -31.455 37.526 39.957 1.00 13.96 13 ILE B C 1
ATOM 1502 O O . ILE B 1 13 ? -31.099 37.421 41.132 1.00 16.47 13 ILE B O 1
ATOM 1507 N N . ARG B 1 14 ? -31.730 38.696 39.346 1.00 13.66 14 ARG B N 1
ATOM 1508 C CA . ARG B 1 14 ? -31.511 39.979 40.001 1.00 13.91 14 ARG B CA 1
ATOM 1509 C C . ARG B 1 14 ? -32.816 40.709 40.307 1.00 14.25 14 ARG B C 1
ATOM 1510 O O . ARG B 1 14 ? -32.784 41.624 41.140 1.00 16.76 14 ARG B O 1
ATOM 1518 N N . GLU B 1 15 ? -33.883 40.376 39.595 1.00 13.15 15 GLU B N 1
ATOM 1519 C CA . GLU B 1 15 ? -35.152 41.046 39.695 1.00 12.14 15 GLU B CA 1
ATOM 1520 C C . GLU B 1 15 ? -36.246 40.084 39.265 1.00 11.65 15 GLU B C 1
ATOM 1521 O O . GLU B 1 15 ? -35.989 39.166 38.480 1.00 11.50 15 GLU B O 1
ATOM 1527 N N . THR B 1 16 ? -37.459 40.367 39.724 1.00 12.87 16 THR B N 1
ATOM 1528 C CA . THR B 1 16 ? -38.607 39.552 39.389 1.00 12.89 16 THR B CA 1
ATOM 1529 C C . THR B 1 16 ? -39.792 40.397 38.934 1.00 12.87 16 THR B C 1
ATOM 1530 O O . THR B 1 16 ? -39.942 41.593 39.293 1.00 14.32 16 THR B O 1
ATOM 1534 N N . GLN B 1 17 ? -40.595 39.748 38.066 1.00 11.96 17 GLN B N 1
ATOM 1535 C CA . GLN B 1 17 ? -41.708 40.457 37.461 1.00 11.52 17 GLN B CA 1
ATOM 1536 C C . GLN B 1 17 ? -42.980 40.371 38.290 1.00 12.45 17 GLN B C 1
ATOM 1537 O O . GLN B 1 17 ? -43.476 39.274 38.593 1.00 14.76 17 GLN B O 1
ATOM 1543 N N . GLY B 1 18 ? -43.500 41.532 38.652 1.00 12.94 18 GLY B N 1
ATOM 1544 C CA . GLY B 1 18 ? -44.762 41.625 39.344 1.00 11.65 18 GLY B CA 1
ATOM 1545 C C . GLY B 1 18 ? -45.847 42.179 38.435 1.00 11.68 18 GLY B C 1
ATOM 1546 O O . GLY B 1 18 ? -46.103 41.588 37.387 1.00 12.11 18 GLY B O 1
ATOM 1547 N N . ASN B 1 19 ? -46.443 43.329 38.849 1.00 11.25 19 ASN B N 1
ATOM 1548 C CA . ASN B 1 19 ? -47.613 43.915 38.208 1.00 11.28 19 ASN B CA 1
ATOM 1549 C C . ASN B 1 19 ? -47.182 44.803 37.037 1.00 11.20 19 ASN B C 1
ATOM 1550 O O . ASN B 1 19 ? -47.306 46.036 37.036 1.00 12.52 19 ASN B O 1
ATOM 1555 N N . ASN B 1 20 ? -46.711 44.149 35.984 1.00 10.57 20 ASN B N 1
ATOM 1556 C CA . ASN B 1 20 ? -46.270 44.836 34.791 1.00 10.17 20 ASN B CA 1
ATOM 1557 C C . ASN B 1 20 ? -46.319 43.896 33.610 1.00 10.27 20 ASN B C 1
ATOM 1558 O O . ASN B 1 20 ? -46.476 42.671 33.747 1.00 10.20 20 ASN B O 1
ATOM 1563 N N . GLY B 1 21 ? -46.152 44.513 32.441 1.00 10.83 21 GLY B N 1
ATOM 1564 C CA . GLY B 1 21 ? -46.146 43.749 31.207 1.00 11.64 21 GLY B CA 1
ATOM 1565 C C . GLY B 1 21 ? -44.758 43.614 30.585 1.00 11.19 21 GLY B C 1
ATOM 1566 O O . GLY B 1 21 ? -44.605 43.507 29.366 1.00 12.11 21 GLY B O 1
ATOM 1567 N N . TRP B 1 22 ? -43.712 43.504 31.425 1.00 10.78 22 TRP B N 1
ATOM 1568 C CA . TRP B 1 22 ? -42.333 43.638 31.002 1.00 10.27 22 TRP B CA 1
ATOM 1569 C C . TRP B 1 22 ? -41.565 42.303 30.909 1.00 10.08 22 TRP B C 1
ATOM 1570 O O . TRP B 1 22 ? -40.328 42.302 30.902 1.00 9.29 22 TRP B O 1
ATOM 1581 N N . CYS B 1 23 ? -42.284 41.185 30.831 1.00 10.17 23 CYS B N 1
ATOM 1582 C CA . CYS B 1 23 ? -41.601 39.911 30.838 1.00 9.48 23 CYS B CA 1
ATOM 1583 C C . CYS B 1 23 ? -40.431 39.790 29.855 1.00 9.01 23 CYS B C 1
ATOM 1584 O O . CYS B 1 23 ? -39.397 39.171 30.184 1.00 8.54 23 CYS B O 1
ATOM 1587 N N . ALA B 1 24 ? -40.635 40.264 28.604 1.00 9.73 24 ALA B N 1
ATOM 1588 C CA . ALA B 1 24 ? -39.562 40.274 27.616 1.00 9.91 24 ALA B CA 1
ATOM 1589 C C . ALA B 1 24 ? -38.357 41.109 28.103 1.00 10.67 24 ALA B C 1
ATOM 1590 O O . ALA B 1 24 ? -37.240 40.753 27.795 1.00 11.09 24 ALA B O 1
ATOM 1592 N N . GLY B 1 25 ? -38.583 42.250 28.760 1.00 10.57 25 GLY B N 1
ATOM 1593 C CA . GLY B 1 25 ? -37.545 43.063 29.389 1.00 10.64 25 GLY B CA 1
ATOM 1594 C C . GLY B 1 25 ? -36.770 42.307 30.466 1.00 10.63 25 GLY B C 1
ATOM 1595 O O . GLY B 1 25 ? -35.515 42.342 30.471 1.00 11.13 25 GLY B O 1
ATOM 1596 N N . TYR B 1 26 ? -37.512 41.643 31.361 1.00 9.88 26 TYR B N 1
ATOM 1597 C CA . TYR B 1 26 ? -36.821 40.805 32.341 1.00 9.42 26 TYR B CA 1
ATOM 1598 C C . TYR B 1 26 ? -35.988 39.732 31.639 1.00 9.34 26 TYR B C 1
ATOM 1599 O O . TYR B 1 26 ? -34.827 39.545 31.976 1.00 9.13 26 TYR B O 1
ATOM 1608 N N . THR B 1 27 ? -36.613 39.006 30.692 1.00 9.75 27 THR B N 1
ATOM 1609 C CA . THR B 1 27 ? -35.953 37.921 29.996 1.00 10.24 27 THR B CA 1
ATOM 1610 C C . THR B 1 27 ? -34.637 38.410 29.373 1.00 9.72 27 THR B C 1
ATOM 1611 O O . THR B 1 27 ? -33.569 37.831 29.584 1.00 10.85 27 THR B O 1
ATOM 1615 N N . MET B 1 28 ? -34.735 39.449 28.508 1.00 11.28 28 MET B N 1
ATOM 1616 C CA . MET B 1 28 ? -33.582 39.873 27.763 1.00 10.39 28 MET B CA 1
ATOM 1617 C C . MET B 1 28 ? -32.542 40.466 28.721 1.00 9.98 28 MET B C 1
ATOM 1618 O O . MET B 1 28 ? -31.329 40.348 28.471 1.00 10.06 28 MET B O 1
ATOM 1623 N N . SER B 1 29 ? -32.982 41.203 29.761 1.00 9.67 29 SER B N 1
ATOM 1624 C CA . SER B 1 29 ? -32.041 41.712 30.769 1.00 11.11 29 SER B CA 1
ATOM 1625 C C . SER B 1 29 ? -31.221 40.611 31.415 1.00 11.71 29 SER B C 1
ATOM 1626 O O . SER B 1 29 ? -29.995 40.750 31.461 1.00 12.64 29 SER B O 1
ATOM 1629 N N . ALA B 1 30 ? -31.874 39.538 31.849 1.00 11.17 30 ALA B N 1
ATOM 1630 C CA . ALA B 1 30 ? -31.151 38.453 32.485 1.00 11.33 30 ALA B CA 1
ATOM 1631 C C . ALA B 1 30 ? -30.177 37.770 31.541 1.00 11.31 30 ALA B C 1
ATOM 1632 O O . ALA B 1 30 ? -29.088 37.341 31.962 1.00 11.97 30 ALA B O 1
ATOM 1634 N N . LEU B 1 31 ? -30.652 37.501 30.324 1.00 10.72 31 LEU B N 1
ATOM 1635 C CA . LEU B 1 31 ? -29.807 36.823 29.351 1.00 10.73 31 LEU B CA 1
ATOM 1636 C C . LEU B 1 31 ? -28.590 37.701 28.989 1.00 10.81 31 LEU B C 1
ATOM 1637 O O . LEU B 1 31 ? -27.460 37.230 28.974 1.00 10.83 31 LEU B O 1
ATOM 1642 N N . LEU B 1 32 ? -28.791 39.007 28.683 1.00 12.06 32 LEU B N 1
ATOM 1643 C CA . LEU B 1 32 ? -27.692 39.899 28.284 1.00 12.25 32 LEU B CA 1
ATOM 1644 C C . LEU B 1 32 ? -26.733 40.102 29.469 1.00 12.47 32 LEU B C 1
ATOM 1645 O O . LEU B 1 32 ? -25.532 40.084 29.360 1.00 13.82 32 LEU B O 1
ATOM 1650 N N . ASN B 1 33 ? -27.307 40.203 30.666 1.00 12.79 33 ASN B N 1
ATOM 1651 C CA . ASN B 1 33 ? -26.471 40.237 31.864 1.00 13.70 33 ASN B CA 1
ATOM 1652 C C . ASN B 1 33 ? -25.577 39.006 31.949 1.00 13.75 33 ASN B C 1
ATOM 1653 O O . ASN B 1 33 ? -24.442 39.126 32.382 1.00 13.98 33 ASN B O 1
ATOM 1658 N N . ALA B 1 34 ? -26.127 37.820 31.702 1.00 13.23 34 ALA B N 1
ATOM 1659 C CA . ALA B 1 34 ? -25.327 36.604 31.729 1.00 14.04 34 ALA B CA 1
ATOM 1660 C C . ALA B 1 34 ? -24.193 36.628 30.695 1.00 14.79 34 ALA B C 1
ATOM 1661 O O . ALA B 1 34 ? -23.026 36.438 31.026 1.00 15.06 34 ALA B O 1
ATOM 1663 N N . THR B 1 35 ? -24.559 36.909 29.447 1.00 14.14 35 THR B N 1
ATOM 1664 C CA . THR B 1 35 ? -23.593 36.695 28.379 1.00 14.24 35 THR B CA 1
ATOM 1665 C C . THR B 1 35 ? -22.535 37.787 28.308 1.00 15.25 35 THR B C 1
ATOM 1666 O O . THR B 1 35 ? -21.399 37.504 27.877 1.00 16.22 35 THR B O 1
ATOM 1670 N N . TYR B 1 36 ? -22.895 38.993 28.764 1.00 14.93 36 TYR B N 1
ATOM 1671 C CA . TYR B 1 36 ? -21.982 40.113 28.966 1.00 16.44 36 TYR B CA 1
ATOM 1672 C C . TYR B 1 36 ? -21.325 40.091 30.349 1.00 17.43 36 TYR B C 1
ATOM 1673 O O . TYR B 1 36 ? -20.493 40.936 30.637 1.00 18.79 36 TYR B O 1
ATOM 1682 N N . ASN B 1 37 ? -21.690 39.123 31.205 1.00 16.73 37 ASN B N 1
ATOM 1683 C CA . ASN B 1 37 ? -21.207 39.094 32.576 1.00 17.02 37 ASN B CA 1
ATOM 1684 C C . ASN B 1 37 ? -21.265 40.503 33.184 1.00 17.53 37 ASN B C 1
ATOM 1685 O O . ASN B 1 37 ? -20.210 41.049 33.528 1.00 18.97 37 ASN B O 1
ATOM 1690 N N . THR B 1 38 ? -22.509 41.048 33.325 1.00 16.45 38 THR B N 1
ATOM 1691 C CA . THR B 1 38 ? -22.712 42.400 33.822 1.00 17.44 38 THR B CA 1
ATOM 1692 C C . THR B 1 38 ? -24.002 42.399 34.612 1.00 16.91 38 THR B C 1
ATOM 1693 O O . THR B 1 38 ? -24.702 41.374 34.627 1.00 15.70 38 THR B O 1
ATOM 1697 N N . ASP B 1 39 ? -24.222 43.518 35.293 1.00 19.11 39 ASP B N 1
ATOM 1698 C CA . ASP B 1 39 ? -25.470 43.768 35.990 1.00 18.79 39 ASP B CA 1
ATOM 1699 C C . ASP B 1 39 ? -26.175 45.004 35.446 1.00 19.28 39 ASP B C 1
ATOM 1700 O O . ASP B 1 39 ? -27.171 45.408 36.038 1.00 19.30 39 ASP B O 1
ATOM 1705 N N . ARG B 1 40 ? -25.732 45.558 34.315 1.00 18.51 40 ARG B N 1
ATOM 1706 C CA . ARG B 1 40 ? -26.235 46.834 33.846 1.00 19.94 40 ARG B CA 1
ATOM 1707 C C . ARG B 1 40 ? -27.668 46.737 33.302 1.00 18.76 40 ARG B C 1
ATOM 1708 O O . ARG B 1 40 ? -28.385 47.753 33.236 1.00 21.16 40 ARG B O 1
ATOM 1716 N N . TYR B 1 41 ? -28.126 45.557 32.885 1.00 16.72 41 TYR B N 1
ATOM 1717 C CA . TYR B 1 41 ? -29.427 45.512 32.244 1.00 14.75 41 TYR B CA 1
ATOM 1718 C C . TYR B 1 41 ? -30.492 45.326 33.311 1.00 14.41 41 TYR B C 1
ATOM 1719 O O . TYR B 1 41 ? -30.256 44.591 34.273 1.00 16.14 41 TYR B O 1
ATOM 1728 N N . ASN B 1 42 ? -31.659 45.969 33.104 1.00 14.53 42 ASN B N 1
ATOM 1729 C CA . ASN B 1 42 ? -32.839 45.712 33.903 1.00 13.75 42 ASN B CA 1
ATOM 1730 C C . ASN B 1 42 ? -34.118 46.006 33.116 1.00 12.98 42 ASN B C 1
ATOM 1731 O O . ASN B 1 42 ? -34.093 46.745 32.160 1.00 13.26 42 ASN B O 1
ATOM 1736 N N . ALA B 1 43 ? -35.240 45.416 33.541 1.00 12.07 43 ALA B N 1
ATOM 1737 C CA . ALA B 1 43 ? -36.386 45.256 32.681 1.00 11.90 43 ALA B CA 1
ATOM 1738 C C . ALA B 1 43 ? -36.917 46.632 32.365 1.00 12.70 43 ALA B C 1
ATOM 1739 O O . ALA B 1 43 ? -37.320 46.857 31.247 1.00 13.52 43 ALA B O 1
ATOM 1741 N N . GLU B 1 44 ? -36.983 47.513 33.373 1.00 14.00 44 GLU B N 1
ATOM 1742 C CA . GLU B 1 44 ? -37.644 48.794 33.162 1.00 14.90 44 GLU B CA 1
ATOM 1743 C C . GLU B 1 44 ? -36.832 49.639 32.196 1.00 14.76 44 GLU B C 1
ATOM 1744 O O . GLU B 1 44 ? -37.416 50.292 31.344 1.00 14.61 44 GLU B O 1
ATOM 1750 N N . ALA B 1 45 ? -35.508 49.523 32.223 1.00 14.77 45 ALA B N 1
ATOM 1751 C CA . ALA B 1 45 ? -34.672 50.352 31.375 1.00 15.10 45 ALA B CA 1
ATOM 1752 C C . ALA B 1 45 ? -34.705 49.818 29.956 1.00 14.81 45 ALA B C 1
ATOM 1753 O O . ALA B 1 45 ? -34.662 50.554 28.973 1.00 16.11 45 ALA B O 1
ATOM 1755 N N . VAL B 1 46 ? -34.831 48.494 29.839 1.00 12.78 46 VAL B N 1
ATOM 1756 C CA . VAL B 1 46 ? -35.037 47.906 28.521 1.00 11.69 46 VAL B CA 1
ATOM 1757 C C . VAL B 1 46 ? -36.356 48.451 27.907 1.00 12.05 46 VAL B C 1
ATOM 1758 O O . VAL B 1 46 ? -36.409 48.917 26.753 1.00 12.43 46 VAL B O 1
ATOM 1762 N N . MET B 1 47 ? -37.455 48.359 28.672 1.00 13.72 47 MET B N 1
ATOM 1763 C CA . MET B 1 47 ? -38.758 48.829 28.193 1.00 14.14 47 MET B CA 1
ATOM 1764 C C . MET B 1 47 ? -38.754 50.325 27.881 1.00 15.04 47 MET B C 1
ATOM 1765 O O . MET B 1 47 ? -39.382 50.705 26.913 1.00 17.13 47 MET B O 1
ATOM 1770 N N . ARG B 1 48 ? -38.055 51.154 28.674 1.00 15.48 48 ARG B N 1
ATOM 1771 C CA . ARG B 1 48 ? -37.998 52.597 28.451 1.00 16.37 48 ARG B CA 1
ATOM 1772 C C . ARG B 1 48 ? -37.211 52.898 27.166 1.00 16.43 48 ARG B C 1
ATOM 1773 O O . ARG B 1 48 ? -37.544 53.830 26.464 1.00 18.44 48 ARG B O 1
ATOM 1781 N N . TYR B 1 49 ? -36.137 52.156 26.871 1.00 15.44 49 TYR B N 1
ATOM 1782 C CA . TYR B 1 49 ? -35.371 52.270 25.645 1.00 16.55 49 TYR B CA 1
ATOM 1783 C C . TYR B 1 49 ? -36.248 51.999 24.438 1.00 15.68 49 TYR B C 1
ATOM 1784 O O . TYR B 1 49 ? -36.203 52.724 23.492 1.00 17.58 49 TYR B O 1
ATOM 1793 N N . LEU B 1 50 ? -37.066 50.939 24.489 1.00 14.74 50 LEU B N 1
ATOM 1794 C CA . LEU B 1 50 ? -37.913 50.568 23.357 1.00 14.22 50 LEU B CA 1
ATOM 1795 C C . LEU B 1 50 ? -39.181 51.410 23.289 1.00 14.74 50 LEU B C 1
ATOM 1796 O O . LEU B 1 50 ? -39.660 51.604 22.178 1.00 16.60 50 LEU B O 1
ATOM 1801 N N . HIS B 1 51 ? -39.752 51.850 24.435 1.00 14.77 51 HIS B N 1
ATOM 1802 C CA . HIS B 1 51 ? -41.015 52.591 24.480 1.00 15.01 51 HIS B CA 1
ATOM 1803 C C . HIS B 1 51 ? -40.791 53.940 25.135 1.00 15.69 51 HIS B C 1
ATOM 1804 O O . HIS B 1 51 ? -41.356 54.288 26.164 1.00 15.91 51 HIS B O 1
ATOM 1811 N N . PRO B 1 52 ? -39.950 54.797 24.538 1.00 15.87 52 PRO B N 1
ATOM 1812 C CA . PRO B 1 52 ? -39.564 56.033 25.219 1.00 17.20 52 PRO B CA 1
ATOM 1813 C C . PRO B 1 52 ? -40.696 56.986 25.551 1.00 18.16 52 PRO B C 1
ATOM 1814 O O . PRO B 1 52 ? -40.559 57.808 26.460 1.00 21.50 52 PRO B O 1
ATOM 1818 N N . ASN B 1 53 ? -41.782 56.920 24.760 1.00 19.17 53 ASN B N 1
ATOM 1819 C CA . ASN B 1 53 ? -42.804 57.939 24.833 1.00 18.83 53 ASN B CA 1
ATOM 1820 C C . ASN B 1 53 ? -44.123 57.349 25.307 1.00 18.37 53 ASN B C 1
ATOM 1821 O O . ASN B 1 53 ? -45.122 58.081 25.300 1.00 18.37 53 ASN B O 1
ATOM 1826 N N . LEU B 1 54 ? -44.120 56.063 25.724 1.00 17.90 54 LEU B N 1
ATOM 1827 C CA . LEU B 1 54 ? -45.304 55.562 26.415 1.00 18.10 54 LEU B CA 1
ATOM 1828 C C . LEU B 1 54 ? -45.312 56.074 27.849 1.00 19.36 54 LEU B C 1
ATOM 1829 O O . LEU B 1 54 ? -44.253 56.241 28.451 1.00 20.97 54 LEU B O 1
ATOM 1834 N N . GLN B 1 55 ? -46.528 56.221 28.384 1.00 20.01 55 GLN B N 1
ATOM 1835 C CA . GLN B 1 55 ? -46.820 56.865 29.660 1.00 22.20 55 GLN B CA 1
ATOM 1836 C C . GLN B 1 55 ? -47.759 55.989 30.482 1.00 20.13 55 GLN B C 1
ATOM 1837 O O . GLN B 1 55 ? -48.502 55.192 29.909 1.00 18.77 55 GLN B O 1
ATOM 1843 N N . GLY B 1 56 ? -47.673 56.154 31.819 1.00 18.09 56 GLY B N 1
ATOM 1844 C CA . GLY B 1 56 ? -48.560 55.565 32.800 1.00 17.83 56 GLY B CA 1
ATOM 1845 C C . GLY B 1 56 ? -48.886 54.110 32.479 1.00 16.65 56 GLY B C 1
ATOM 1846 O O . GLY B 1 56 ? -48.023 53.270 32.323 1.00 17.65 56 GLY B O 1
ATOM 1847 N N . ASP B 1 57 ? -50.178 53.845 32.365 1.00 17.79 57 ASP B N 1
ATOM 1848 C CA . ASP B 1 57 ? -50.631 52.472 32.314 1.00 16.51 57 ASP B CA 1
ATOM 1849 C C . ASP B 1 57 ? -50.164 51.839 31.000 1.00 15.80 57 ASP B C 1
ATOM 1850 O O . ASP B 1 57 ? -49.796 50.685 30.959 1.00 15.20 57 ASP B O 1
ATOM 1855 N N . ASP B 1 58 ? -50.197 52.549 29.873 1.00 17.29 58 ASP B N 1
ATOM 1856 C CA . ASP B 1 58 ? -49.613 52.052 28.618 1.00 16.81 58 ASP B CA 1
ATOM 1857 C C . ASP B 1 58 ? -48.192 51.499 28.787 1.00 15.42 58 ASP B C 1
ATOM 1858 O O . ASP B 1 58 ? -47.867 50.425 28.298 1.00 15.93 58 ASP B O 1
ATOM 1863 N N . PHE B 1 59 ? -47.335 52.311 29.404 1.00 15.01 59 PHE B N 1
ATOM 1864 C CA . PHE B 1 59 ? -45.966 51.890 29.640 1.00 14.58 59 PHE B CA 1
ATOM 1865 C C . PHE B 1 59 ? -45.868 50.685 30.579 1.00 13.30 59 PHE B C 1
ATOM 1866 O O . PHE B 1 59 ? -45.006 49.802 30.371 1.00 13.66 59 PHE B O 1
ATOM 1874 N N . GLN B 1 60 ? -46.685 50.682 31.659 1.00 12.95 60 GLN B N 1
ATOM 1875 C CA . GLN B 1 60 ? -46.642 49.612 32.663 1.00 12.85 60 GLN B CA 1
ATOM 1876 C C . GLN B 1 60 ? -46.941 48.235 32.035 1.00 12.96 60 GLN B C 1
ATOM 1877 O O . GLN B 1 60 ? -46.469 47.179 32.453 1.00 12.03 60 GLN B O 1
ATOM 1883 N N . PHE B 1 61 ? -47.883 48.203 31.093 1.00 13.88 61 PHE B N 1
ATOM 1884 C CA . PHE B 1 61 ? -48.516 46.968 30.699 1.00 12.75 61 PHE B CA 1
ATOM 1885 C C . PHE B 1 61 ? -48.280 46.621 29.233 1.00 13.32 61 PHE B C 1
ATOM 1886 O O . PHE B 1 61 ? -48.580 45.498 28.876 1.00 14.09 61 PHE B O 1
ATOM 1894 N N . THR B 1 62 ? -47.712 47.514 28.409 1.00 13.87 62 THR B N 1
ATOM 1895 C CA . THR B 1 62 ? -47.445 47.132 27.034 1.00 14.34 62 THR B CA 1
ATOM 1896 C C . THR B 1 62 ? -46.189 46.262 26.903 1.00 13.54 62 THR B C 1
ATOM 1897 O O . THR B 1 62 ? -45.123 46.658 27.336 1.00 13.20 62 THR B O 1
ATOM 1901 N N . GLY B 1 63 ? -46.341 45.007 26.443 1.00 13.80 63 GLY B N 1
ATOM 1902 C CA . GLY B 1 63 ? -45.192 44.148 26.223 1.00 14.30 63 GLY B CA 1
ATOM 1903 C C . GLY B 1 63 ? -44.499 44.437 24.913 1.00 14.31 63 GLY B C 1
ATOM 1904 O O . GLY B 1 63 ? -44.493 45.564 24.402 1.00 16.71 63 GLY B O 1
ATOM 1905 N N . LEU B 1 64 ? -43.788 43.418 24.435 1.00 14.91 64 LEU B N 1
ATOM 1906 C CA . LEU B 1 64 ? -42.917 43.579 23.290 1.00 14.34 64 LEU B CA 1
ATOM 1907 C C . LEU B 1 64 ? -43.282 42.501 22.292 1.00 14.65 64 LEU B C 1
ATOM 1908 O O . LEU B 1 64 ? -43.471 41.339 22.656 1.00 15.53 64 LEU B O 1
ATOM 1913 N N . THR B 1 65 ? -43.287 42.875 21.034 1.00 14.71 65 THR B N 1
ATOM 1914 C CA . THR B 1 65 ? -43.479 41.935 19.955 1.00 15.04 65 THR B CA 1
ATOM 1915 C C . THR B 1 65 ? -42.186 41.166 19.741 1.00 14.49 65 THR B C 1
ATOM 1916 O O . THR B 1 65 ? -41.122 41.598 20.168 1.00 12.10 65 THR B O 1
ATOM 1920 N N . PRO B 1 66 ? -42.211 40.045 18.988 1.00 15.29 66 PRO B N 1
ATOM 1921 C CA . PRO B 1 66 ? -40.957 39.378 18.633 1.00 15.67 66 PRO B CA 1
ATOM 1922 C C . PRO B 1 66 ? -40.011 40.330 17.886 1.00 15.11 66 PRO B C 1
ATOM 1923 O O . PRO B 1 66 ? -38.788 40.309 18.095 1.00 14.30 66 PRO B O 1
ATOM 1927 N N . GLN B 1 67 ? -40.548 41.204 17.028 1.00 15.39 67 GLN B N 1
ATOM 1928 C CA . GLN B 1 67 ? -39.700 42.119 16.283 1.00 15.62 67 GLN B CA 1
ATOM 1929 C C . GLN B 1 67 ? -39.012 43.085 17.242 1.00 13.82 67 GLN B C 1
ATOM 1930 O O . GLN B 1 67 ? -37.888 43.507 17.002 1.00 14.24 67 GLN B O 1
ATOM 1936 N N . GLU B 1 68 ? -39.720 43.558 18.258 1.00 13.41 68 GLU B N 1
ATOM 1937 C CA . GLU B 1 68 ? -39.088 44.467 19.192 1.00 13.15 68 GLU B CA 1
ATOM 1938 C C . GLU B 1 68 ? -37.974 43.732 19.945 1.00 13.33 68 GLU B C 1
ATOM 1939 O O . GLU B 1 68 ? -36.981 44.354 20.246 1.00 12.83 68 GLU B O 1
ATOM 1945 N N . MET B 1 69 ? -38.165 42.461 20.331 1.00 12.68 69 MET B N 1
ATOM 1946 C CA . MET B 1 69 ? -37.164 41.708 21.070 1.00 12.22 69 MET B CA 1
ATOM 1947 C C . MET B 1 69 ? -35.916 41.526 20.202 1.00 13.37 69 MET B C 1
ATOM 1948 O O . MET B 1 69 ? -34.757 41.561 20.660 1.00 12.60 69 MET B O 1
ATOM 1953 N N . MET B 1 70 ? -36.159 41.281 18.921 1.00 13.74 70 MET B N 1
ATOM 1954 C CA . MET B 1 70 ? -35.087 41.160 17.922 1.00 14.71 70 MET B CA 1
ATOM 1955 C C . MET B 1 70 ? -34.305 42.467 17.785 1.00 16.12 70 MET B C 1
ATOM 1956 O O . MET B 1 70 ? -33.083 42.487 17.793 1.00 15.34 70 MET B O 1
ATOM 1961 N N . LYS B 1 71 ? -35.036 43.566 17.720 1.00 15.43 71 LYS B N 1
ATOM 1962 C CA . LYS B 1 71 ? -34.479 44.913 17.570 1.00 16.95 71 LYS B CA 1
ATOM 1963 C C . LYS B 1 71 ? -33.628 45.201 18.819 1.00 15.69 71 LYS B C 1
ATOM 1964 O O . LYS B 1 71 ? -32.490 45.664 18.719 1.00 16.30 71 LYS B O 1
ATOM 1970 N N . TYR B 1 72 ? -34.090 44.826 20.002 1.00 13.79 72 TYR B N 1
ATOM 1971 C CA . TYR B 1 72 ? -33.334 45.109 21.218 1.00 13.15 72 TYR B CA 1
ATOM 1972 C C . TYR B 1 72 ? -32.029 44.305 21.204 1.00 11.97 72 TYR B C 1
ATOM 1973 O O . TYR B 1 72 ? -30.895 44.818 21.406 1.00 13.02 72 TYR B O 1
ATOM 1982 N N . GLY B 1 73 ? -32.118 43.021 20.920 1.00 11.79 73 GLY B N 1
ATOM 1983 C CA . GLY B 1 73 ? -30.909 42.219 20.799 1.00 12.34 73 GLY B CA 1
ATOM 1984 C C . GLY B 1 73 ? -29.867 42.839 19.856 1.00 13.73 73 GLY B C 1
ATOM 1985 O O . GLY B 1 73 ? -28.695 43.033 20.201 1.00 13.51 73 GLY B O 1
ATOM 1986 N N . LYS B 1 74 ? -30.298 43.237 18.650 1.00 14.40 74 LYS B N 1
ATOM 1987 C CA . LYS B 1 74 ? -29.437 43.834 17.632 1.00 15.50 74 LYS B CA 1
ATOM 1988 C C . LYS B 1 74 ? -28.815 45.102 18.213 1.00 15.41 74 LYS B C 1
ATOM 1989 O O . LYS B 1 74 ? -27.612 45.310 18.176 1.00 15.45 74 LYS B O 1
ATOM 1995 N N . SER B 1 75 ? -29.610 45.902 18.912 1.00 14.72 75 SER B N 1
ATOM 1996 C CA . SER B 1 75 ? -29.132 47.151 19.484 1.00 15.32 75 SER B CA 1
ATOM 1997 C C . SER B 1 75 ? -28.027 46.979 20.545 1.00 15.74 75 SER B C 1
ATOM 1998 O O . SER B 1 75 ? -27.309 47.932 20.843 1.00 16.46 75 SER B O 1
ATOM 2001 N N . GLN B 1 76 ? -27.927 45.799 21.155 1.00 15.29 76 GLN B N 1
ATOM 2002 C CA . GLN B 1 76 ? -27.005 45.535 22.254 1.00 14.49 76 GLN B CA 1
ATOM 2003 C C . GLN B 1 76 ? -25.846 44.672 21.798 1.00 14.67 76 GLN B C 1
ATOM 2004 O O . GLN B 1 76 ? -25.254 43.964 22.644 1.00 15.71 76 GLN B O 1
ATOM 2010 N N . GLY B 1 77 ? -25.569 44.682 20.497 1.00 14.83 77 GLY B N 1
ATOM 2011 C CA . GLY B 1 77 ? -24.419 44.011 19.961 1.00 15.73 77 GLY B CA 1
ATOM 2012 C C . GLY B 1 77 ? -24.585 42.502 19.916 1.00 16.19 77 GLY B C 1
ATOM 2013 O O . GLY B 1 77 ? -23.596 41.785 19.990 1.00 19.59 77 GLY B O 1
ATOM 2014 N N . ARG B 1 78 ? -25.820 42.039 19.661 1.00 15.19 78 ARG B N 1
ATOM 2015 C CA . ARG B 1 78 ? -26.055 40.613 19.525 1.00 15.58 78 ARG B CA 1
ATOM 2016 C C . ARG B 1 78 ? -26.746 40.299 18.212 1.00 15.76 78 ARG B C 1
ATOM 2017 O O . ARG B 1 78 ? -27.685 40.955 17.812 1.00 16.60 78 ARG B O 1
ATOM 2025 N N . ASP B 1 79 ? -26.364 39.196 17.589 1.00 16.84 79 ASP B N 1
ATOM 2026 C CA . ASP B 1 79 ? -26.938 38.839 16.315 1.00 17.21 79 ASP B CA 1
ATOM 2027 C C . ASP B 1 79 ? -28.012 37.802 16.619 1.00 17.15 79 ASP B C 1
ATOM 2028 O O . ASP B 1 79 ? -27.744 36.610 16.564 1.00 18.88 79 ASP B O 1
ATOM 2033 N N . THR B 1 80 ? -29.176 38.288 17.018 1.00 16.38 80 THR B N 1
ATOM 2034 C CA . THR B 1 80 ? -30.280 37.422 17.416 1.00 15.65 80 THR B CA 1
ATOM 2035 C C . THR B 1 80 ? -30.996 36.907 16.160 1.00 16.12 80 THR B C 1
ATOM 2036 O O . THR B 1 80 ? -31.116 37.608 15.155 1.00 16.10 80 THR B O 1
ATOM 2040 N N . GLN B 1 81 ? -31.451 35.652 16.297 1.00 14.58 81 GLN B N 1
ATOM 2041 C CA . GLN B 1 81 ? -32.130 34.837 15.325 1.00 15.56 81 GLN B CA 1
ATOM 2042 C C . GLN B 1 81 ? -33.503 34.413 15.844 1.00 13.79 81 GLN B C 1
ATOM 2043 O O . GLN B 1 81 ? -33.602 33.991 16.991 1.00 12.69 81 GLN B O 1
ATOM 2049 N N . TYR B 1 82 ? -34.517 34.386 14.973 1.00 14.88 82 TYR B N 1
ATOM 2050 C CA . TYR B 1 82 ? -35.849 33.903 15.297 1.00 14.48 82 TYR B CA 1
ATOM 2051 C C . TYR B 1 82 ? -35.926 32.457 14.826 1.00 14.58 82 TYR B C 1
ATOM 2052 O O . TYR B 1 82 ? -35.615 32.177 13.648 1.00 17.21 82 TYR B O 1
ATOM 2061 N N . LEU B 1 83 ? -36.387 31.610 15.760 1.00 13.69 83 LEU B N 1
ATOM 2062 C CA . LEU B 1 83 ? -36.658 30.190 15.547 1.00 13.92 83 LEU B CA 1
ATOM 2063 C C . LEU B 1 83 ? -38.156 30.013 15.809 1.00 13.28 83 LEU B C 1
ATOM 2064 O O . LEU B 1 83 ? -38.600 30.245 16.926 1.00 12.59 83 LEU B O 1
ATOM 2069 N N . ASN B 1 84 ? -38.851 29.489 14.796 1.00 15.14 84 ASN B N 1
ATOM 2070 C CA . ASN B 1 84 ? -40.288 29.338 14.860 1.00 15.60 84 ASN B CA 1
ATOM 2071 C C . ASN B 1 84 ? -40.663 28.020 15.519 1.00 14.20 84 ASN B C 1
ATOM 2072 O O . ASN B 1 84 ? -41.611 27.354 15.107 1.00 16.65 84 ASN B O 1
ATOM 2077 N N . ARG B 1 85 ? -40.020 27.709 16.646 1.00 11.96 85 ARG B N 1
ATOM 2078 C CA . ARG B 1 85 ? -40.233 26.469 17.360 1.00 11.98 85 ARG B CA 1
ATOM 2079 C C . ARG B 1 85 ? -39.439 26.565 18.675 1.00 10.75 85 ARG B C 1
ATOM 2080 O O . ARG B 1 85 ? -38.665 27.501 18.869 1.00 11.14 85 ARG B O 1
ATOM 2088 N N . MET B 1 86 ? -39.597 25.537 19.515 1.00 9.99 86 MET B N 1
ATOM 2089 C CA . MET B 1 86 ? -38.758 25.269 20.647 1.00 10.28 86 MET B CA 1
ATOM 2090 C C . MET B 1 86 ? -37.495 24.608 20.118 1.00 10.57 86 MET B C 1
ATOM 2091 O O . MET B 1 86 ? -37.546 23.820 19.189 1.00 10.88 86 MET B O 1
ATOM 2096 N N . PRO B 1 87 ? -36.319 24.822 20.753 1.00 11.26 87 PRO B N 1
ATOM 2097 C CA . PRO B 1 87 ? -35.114 24.097 20.368 1.00 11.83 87 PRO B CA 1
ATOM 2098 C C . PRO B 1 87 ? -35.133 22.707 21.001 1.00 11.77 87 PRO B C 1
ATOM 2099 O O . PRO B 1 87 ? -35.811 22.425 21.987 1.00 11.25 87 PRO B O 1
ATOM 2103 N N . SER B 1 88 ? -34.338 21.810 20.418 1.00 12.71 88 SER B N 1
ATOM 2104 C CA . SER B 1 88 ? -34.038 20.530 21.050 1.00 13.26 88 SER B CA 1
ATOM 2105 C C . SER B 1 88 ? -33.118 20.714 22.259 1.00 12.95 88 SER B C 1
ATOM 2106 O O . SER B 1 88 ? -32.420 21.739 22.463 1.00 13.87 88 SER B O 1
ATOM 2109 N N . TYR B 1 89 ? -33.040 19.645 23.038 1.00 12.56 89 TYR B N 1
ATOM 2110 C CA . TYR B 1 89 ? -32.008 19.538 24.055 1.00 12.97 89 TYR B CA 1
ATOM 2111 C C . TYR B 1 89 ? -30.626 19.834 23.494 1.00 13.41 89 TYR B C 1
ATOM 2112 O O . TYR B 1 89 ? -29.846 20.630 24.055 1.00 12.30 89 TYR B O 1
ATOM 2121 N N . ASN B 1 90 ? -30.288 19.184 22.384 1.00 13.93 90 ASN B N 1
ATOM 2122 C CA . ASN B 1 90 ? -28.970 19.380 21.787 1.00 15.57 90 ASN B CA 1
ATOM 2123 C C . ASN B 1 90 ? -28.696 20.840 21.415 1.00 14.20 90 ASN B C 1
ATOM 2124 O O . ASN B 1 90 ? -27.593 21.309 21.608 1.00 15.03 90 ASN B O 1
ATOM 2129 N N . GLU B 1 91 ? -29.659 21.533 20.820 1.00 13.39 91 GLU B N 1
ATOM 2130 C CA . GLU B 1 91 ? -29.508 22.905 20.367 1.00 12.80 91 GLU B CA 1
ATOM 2131 C C . GLU B 1 91 ? -29.264 23.746 21.625 1.00 12.19 91 GLU B C 1
ATOM 2132 O O . GLU B 1 91 ? -28.400 24.624 21.628 1.00 12.51 91 GLU B O 1
ATOM 2138 N N . VAL B 1 92 ? -30.023 23.461 22.697 1.00 12.66 92 VAL B N 1
ATOM 2139 C CA . VAL B 1 92 ? -29.790 24.208 23.913 1.00 11.59 92 VAL B CA 1
ATOM 2140 C C . VAL B 1 92 ? -28.369 23.989 24.406 1.00 12.52 92 VAL B C 1
ATOM 2141 O O . VAL B 1 92 ? -27.713 24.926 24.826 1.00 13.09 92 VAL B O 1
ATOM 2145 N N . ASP B 1 93 ? -27.982 22.734 24.526 1.00 12.57 93 ASP B N 1
ATOM 2146 C CA . ASP B 1 93 ? -26.671 22.408 25.058 1.00 12.99 93 ASP B CA 1
ATOM 2147 C C . ASP B 1 93 ? -25.600 23.183 24.312 1.00 13.99 93 ASP B C 1
ATOM 2148 O O . ASP B 1 93 ? -24.663 23.709 24.919 1.00 14.43 93 ASP B O 1
ATOM 2153 N N . LYS B 1 94 ? -25.682 23.168 22.966 1.00 15.01 94 LYS B N 1
ATOM 2154 C CA . LYS B 1 94 ? -24.662 23.764 22.144 1.00 16.18 94 LYS B CA 1
ATOM 2155 C C . LYS B 1 94 ? -24.692 25.287 22.267 1.00 15.26 94 LYS B C 1
ATOM 2156 O O . LYS B 1 94 ? -23.629 25.894 22.350 1.00 16.53 94 LYS B O 1
ATOM 2162 N N . LEU B 1 95 ? -25.892 25.879 22.317 1.00 14.21 95 LEU B N 1
ATOM 2163 C CA . LEU B 1 95 ? -26.009 27.335 22.453 1.00 13.80 95 LEU B CA 1
ATOM 2164 C C . LEU B 1 95 ? -25.447 27.729 23.818 1.00 13.25 95 LEU B C 1
ATOM 2165 O O . LEU B 1 95 ? -24.723 28.735 23.909 1.00 13.93 95 LEU B O 1
ATOM 2170 N N . THR B 1 96 ? -25.693 26.898 24.851 1.00 12.58 96 THR B N 1
ATOM 2171 C CA . THR B 1 96 ? -25.301 27.221 26.229 1.00 12.33 96 THR B CA 1
ATOM 2172 C C . THR B 1 96 ? -23.769 27.188 26.349 1.00 13.26 96 THR B C 1
ATOM 2173 O O . THR B 1 96 ? -23.159 28.123 26.927 1.00 13.35 96 THR B O 1
ATOM 2177 N N . THR B 1 97 ? -23.175 26.158 25.760 1.00 13.79 97 THR B N 1
ATOM 2178 C CA . THR B 1 97 ? -21.726 26.019 25.737 1.00 16.34 97 THR B CA 1
ATOM 2179 C C . THR B 1 97 ? -21.117 27.239 25.066 1.00 16.84 97 THR B C 1
ATOM 2180 O O . THR B 1 97 ? -20.007 27.637 25.449 1.00 19.63 97 THR B O 1
ATOM 2184 N N . ASN B 1 98 ? -21.742 27.711 23.969 1.00 17.62 98 ASN B N 1
ATOM 2185 C CA . ASN B 1 98 ? -21.232 28.832 23.187 1.00 18.48 98 ASN B CA 1
ATOM 2186 C C . ASN B 1 98 ? -21.662 30.185 23.752 1.00 18.18 98 ASN B C 1
ATOM 2187 O O . ASN B 1 98 ? -21.530 31.249 23.098 1.00 17.52 98 ASN B O 1
ATOM 2192 N N . ASN B 1 99 ? -22.226 30.141 24.956 1.00 17.56 99 ASN B N 1
ATOM 2193 C CA A ASN B 1 99 ? -22.543 31.333 25.705 0.45 17.03 99 ASN B CA 1
ATOM 2194 C CA B ASN B 1 99 ? -22.555 31.328 25.722 0.55 16.77 99 ASN B CA 1
ATOM 2195 C C . ASN B 1 99 ? -23.509 32.219 24.919 1.00 16.27 99 ASN B C 1
ATOM 2196 O O . ASN B 1 99 ? -23.326 33.431 24.852 1.00 16.13 99 ASN B O 1
ATOM 2205 N N . LYS B 1 100 ? -24.553 31.592 24.369 1.00 15.10 100 LYS B N 1
ATOM 2206 C CA . LYS B 1 100 ? -25.608 32.235 23.615 1.00 15.17 100 LYS B CA 1
ATOM 2207 C C . LYS B 1 100 ? -26.919 32.099 24.377 1.00 13.95 100 LYS B C 1
ATOM 2208 O O . LYS B 1 100 ? -27.336 30.988 24.701 1.00 13.45 100 LYS B O 1
ATOM 2214 N N . ASP B 1 101 ? -27.579 33.228 24.641 1.00 12.25 101 ASP B N 1
ATOM 2215 C CA . ASP B 1 101 ? -28.850 33.312 25.341 1.00 11.51 101 ASP B CA 1
ATOM 2216 C C . ASP B 1 101 ? -30.090 33.010 24.497 1.00 11.13 101 ASP B C 1
ATOM 2217 O O . ASP B 1 101 ? -30.215 33.484 23.368 1.00 12.79 101 ASP B O 1
ATOM 2218 N N . ILE B 1 102 ? -31.030 32.257 25.099 1.00 10.50 102 ILE B N 1
ATOM 2219 C CA . ILE B 1 102 ? -32.273 31.858 24.448 1.00 9.99 102 ILE B CA 1
ATOM 2220 C C . ILE B 1 102 ? -33.453 32.477 25.177 1.00 9.62 102 ILE B C 1
ATOM 2221 O O . ILE B 1 102 ? -33.715 32.145 26.337 1.00 11.51 102 ILE B O 1
ATOM 2226 N N . ALA B 1 103 ? -34.244 33.274 24.437 1.00 9.90 103 ALA B N 1
ATOM 2227 C CA . ALA B 1 103 ? -35.553 33.739 24.929 1.00 8.86 103 ALA B CA 1
ATOM 2228 C C . ALA B 1 103 ? -36.649 32.782 24.438 1.00 9.29 103 ALA B C 1
ATOM 2229 O O . ALA B 1 103 ? -36.628 32.376 23.309 1.00 10.53 103 ALA B O 1
ATOM 2231 N N . ILE B 1 104 ? -37.540 32.415 25.336 1.00 8.92 104 ILE B N 1
ATOM 2232 C CA . ILE B 1 104 ? -38.726 31.600 25.097 1.00 9.25 104 ILE B CA 1
ATOM 2233 C C . ILE B 1 104 ? -39.928 32.506 24.839 1.00 9.74 104 ILE B C 1
ATOM 2234 O O . ILE B 1 104 ? -40.248 33.354 25.685 1.00 8.82 104 ILE B O 1
ATOM 2239 N N . LEU B 1 105 ? -40.632 32.276 23.733 1.00 10.64 105 LEU B N 1
ATOM 2240 C CA . LEU B 1 105 ? -41.849 32.995 23.398 1.00 10.96 105 LEU B CA 1
ATOM 2241 C C . LEU B 1 105 ? -43.049 32.060 23.572 1.00 10.85 105 LEU B C 1
ATOM 2242 O O . LEU B 1 105 ? -43.237 31.125 22.808 1.00 11.20 105 LEU B O 1
ATOM 2247 N N . GLY B 1 106 ? -43.818 32.266 24.625 1.00 11.14 106 GLY B N 1
ATOM 2248 C CA . GLY B 1 106 ? -44.859 31.317 24.966 1.00 11.30 106 GLY B CA 1
ATOM 2249 C C . GLY B 1 106 ? -46.235 31.942 24.865 1.00 11.33 106 GLY B C 1
ATOM 2250 O O . GLY B 1 106 ? -46.341 33.176 24.848 1.00 12.95 106 GLY B O 1
ATOM 2251 N N . SER B 1 107 ? -47.254 31.058 24.746 1.00 11.64 107 SER B N 1
ATOM 2252 C CA . SER B 1 107 ? -48.634 31.500 24.830 1.00 11.86 107 SER B CA 1
ATOM 2253 C C . SER B 1 107 ? -49.338 30.598 25.823 1.00 11.72 107 SER B C 1
ATOM 2254 O O . SER B 1 107 ? -49.119 29.379 25.854 1.00 10.61 107 SER B O 1
ATOM 2257 N N . ARG B 1 108 ? -50.223 31.227 26.619 1.00 11.74 108 ARG B N 1
ATOM 2258 C CA A ARG B 1 108 ? -51.006 30.559 27.647 0.35 12.67 108 ARG B CA 1
ATOM 2259 C CA B ARG B 1 108 ? -50.948 30.514 27.644 0.65 13.17 108 ARG B CA 1
ATOM 2260 C C . ARG B 1 108 ? -52.012 29.640 26.985 1.00 12.90 108 ARG B C 1
ATOM 2261 O O . ARG B 1 108 ? -52.738 30.051 26.064 1.00 12.36 108 ARG B O 1
ATOM 2276 N N . VAL B 1 109 ? -52.052 28.399 27.462 1.00 12.40 109 VAL B N 1
ATOM 2277 C CA . VAL B 1 109 ? -53.005 27.415 27.022 1.00 12.87 109 VAL B CA 1
ATOM 2278 C C . VAL B 1 109 ? -54.406 27.729 27.559 1.00 14.01 109 VAL B C 1
ATOM 2279 O O . VAL B 1 109 ? -55.367 27.597 26.818 1.00 16.25 109 VAL B O 1
ATOM 2283 N N . GLU B 1 110 ? -54.506 27.955 28.876 1.00 14.54 110 GLU B N 1
ATOM 2284 C CA . GLU B 1 110 ? -55.704 28.479 29.529 1.00 17.67 110 GLU B CA 1
ATOM 2285 C C . GLU B 1 110 ? -56.180 29.791 28.912 1.00 17.64 110 GLU B C 1
ATOM 2286 O O . GLU B 1 110 ? -55.412 30.613 28.434 1.00 18.20 110 GLU B O 1
ATOM 2292 N N . SER B 1 111 ? -57.497 29.974 28.930 1.00 19.01 111 SER B N 1
ATOM 2293 C CA . SER B 1 111 ? -58.073 31.207 28.404 1.00 21.34 111 SER B CA 1
ATOM 2294 C C . SER B 1 111 ? -59.530 31.373 28.867 1.00 22.90 111 SER B C 1
ATOM 2295 O O . SER B 1 111 ? -60.370 30.469 28.751 1.00 24.50 111 SER B O 1
ATOM 2298 N N . THR B 1 112 ? -59.813 32.546 29.424 1.00 23.38 112 THR B N 1
ATOM 2299 C CA . THR B 1 112 ? -61.124 32.883 29.946 1.00 25.62 112 THR B CA 1
ATOM 2300 C C . THR B 1 112 ? -61.957 33.521 28.838 1.00 27.53 112 THR B C 1
ATOM 2301 O O . THR B 1 112 ? -63.093 33.099 28.625 1.00 34.02 112 THR B O 1
ATOM 2305 N N . ASP B 1 113 ? -61.350 34.500 28.130 1.00 30.09 113 ASP B N 1
ATOM 2306 C CA . ASP B 1 113 ? -62.039 35.360 27.167 1.00 29.79 113 ASP B CA 1
ATOM 2307 C C . ASP B 1 113 ? -61.683 35.046 25.706 1.00 30.50 113 ASP B C 1
ATOM 2308 O O . ASP B 1 113 ? -61.914 35.896 24.842 1.00 31.20 113 ASP B O 1
ATOM 2313 N N . GLY B 1 114 ? -61.108 33.861 25.436 1.00 29.27 114 GLY B N 1
ATOM 2314 C CA . GLY B 1 114 ? -60.663 33.465 24.103 1.00 27.92 114 GLY B CA 1
ATOM 2315 C C . GLY B 1 114 ? -59.274 33.994 23.751 1.00 25.87 114 GLY B C 1
ATOM 2316 O O . GLY B 1 114 ? -58.703 33.619 22.728 1.00 27.82 114 GLY B O 1
ATOM 2317 N N . ILE B 1 115 ? -58.746 34.904 24.561 1.00 24.27 115 ILE B N 1
ATOM 2318 C CA . ILE B 1 115 ? -57.406 35.400 24.339 1.00 22.65 115 ILE B CA 1
ATOM 2319 C C . ILE B 1 115 ? -56.429 34.476 25.053 1.00 20.45 115 ILE B C 1
ATOM 2320 O O . ILE B 1 115 ? -56.648 34.022 26.178 1.00 20.66 115 ILE B O 1
ATOM 2325 N N . HIS B 1 116 ? -55.319 34.197 24.372 1.00 16.96 116 HIS B N 1
ATOM 2326 C CA . HIS B 1 116 ? -54.264 33.414 24.991 1.00 14.79 116 HIS B CA 1
ATOM 2327 C C . HIS B 1 116 ? -53.018 34.253 25.184 1.00 13.41 116 HIS B C 1
ATOM 2328 O O . HIS B 1 116 ? -52.215 34.418 24.272 1.00 15.77 116 HIS B O 1
ATOM 2335 N N . ALA B 1 117 ? -52.830 34.680 26.416 1.00 12.67 117 ALA B N 1
ATOM 2336 C CA . ALA B 1 117 ? -51.790 35.641 26.746 1.00 12.67 117 ALA B CA 1
ATOM 2337 C C . ALA B 1 117 ? -50.409 35.150 26.382 1.00 13.17 117 ALA B C 1
ATOM 2338 O O . ALA B 1 117 ? -50.064 33.978 26.486 1.00 12.95 117 ALA B O 1
ATOM 2340 N N . GLY B 1 118 ? -49.557 36.099 26.000 1.00 13.39 118 GLY B N 1
ATOM 2341 C CA . GLY B 1 118 ? -48.196 35.795 25.635 1.00 13.38 118 GLY B CA 1
ATOM 2342 C C . GLY B 1 118 ? -47.284 36.089 26.809 1.00 13.44 118 GLY B C 1
ATOM 2343 O O . GLY B 1 118 ? -47.638 36.811 27.742 1.00 18.23 118 GLY B O 1
ATOM 2344 N N . HIS B 1 119 ? -46.173 35.374 26.885 1.00 13.70 119 HIS B N 1
ATOM 2345 C CA . HIS B 1 119 ? -45.262 35.538 27.996 1.00 11.40 119 HIS B CA 1
ATOM 2346 C C . HIS B 1 119 ? -43.885 35.090 27.528 1.00 12.12 119 HIS B C 1
ATOM 2347 O O . HIS B 1 119 ? -43.787 34.280 26.587 1.00 18.52 119 HIS B O 1
ATOM 2354 N N . ALA B 1 120 ? -42.846 35.753 28.011 1.00 11.63 120 ALA B N 1
ATOM 2355 C CA . ALA B 1 120 ? -41.453 35.511 27.617 1.00 10.42 120 ALA B CA 1
ATOM 2356 C C . ALA B 1 120 ? -40.676 35.038 28.823 1.00 10.33 120 ALA B C 1
ATOM 2357 O O . ALA B 1 120 ? -40.960 35.504 29.925 1.00 10.49 120 ALA B O 1
ATOM 2359 N N . MET B 1 121 ? -39.890 33.971 28.651 1.00 9.93 121 MET B N 1
ATOM 2360 C CA . MET B 1 121 ? -39.043 33.485 29.725 1.00 9.74 121 MET B CA 1
ATOM 2361 C C . MET B 1 121 ? -37.668 33.166 29.164 1.00 8.93 121 MET B C 1
ATOM 2362 O O . MET B 1 121 ? -37.469 33.289 27.962 1.00 8.92 121 MET B O 1
ATOM 2367 N N . ALA B 1 122 ? -36.738 32.846 30.076 1.00 9.07 122 ALA B N 1
ATOM 2368 C CA . ALA B 1 122 ? -35.320 32.695 29.722 1.00 9.53 122 ALA B CA 1
ATOM 2369 C C . ALA B 1 122 ? -34.883 31.236 29.883 1.00 9.23 122 ALA B C 1
ATOM 2370 O O . ALA B 1 122 ? -35.236 30.608 30.865 1.00 10.25 122 ALA B O 1
ATOM 2372 N N . VAL B 1 123 ? -34.147 30.680 28.906 1.00 9.46 123 VAL B N 1
ATOM 2373 C CA . VAL B 1 123 ? -33.424 29.445 29.141 1.00 10.92 123 VAL B CA 1
ATOM 2374 C C . VAL B 1 123 ? -32.169 29.735 29.981 1.00 11.32 123 VAL B C 1
ATOM 2375 O O . VAL B 1 123 ? -31.460 30.712 29.739 1.00 10.89 123 VAL B O 1
ATOM 2379 N N . VAL B 1 124 ? -31.849 28.882 30.964 1.00 11.74 124 VAL B N 1
ATOM 2380 C CA . VAL B 1 124 ? -30.636 29.058 31.744 1.00 12.56 124 VAL B CA 1
ATOM 2381 C C . VAL B 1 124 ? -29.676 27.882 31.580 1.00 13.75 124 VAL B C 1
ATOM 2382 O O . VAL B 1 124 ? -28.581 27.830 32.180 1.00 16.73 124 VAL B O 1
ATOM 2386 N N . GLY B 1 125 ? -30.096 26.847 30.850 1.00 13.80 125 GLY B N 1
ATOM 2387 C CA . GLY B 1 125 ? -29.228 25.714 30.641 1.00 14.14 125 GLY B CA 1
ATOM 2388 C C . GLY B 1 125 ? -30.017 24.459 30.400 1.00 12.69 125 GLY B C 1
ATOM 2389 O O . GLY B 1 125 ? -31.154 24.513 29.996 1.00 10.76 125 GLY B O 1
ATOM 2390 N N . ASN B 1 126 ? -29.370 23.332 30.672 1.00 13.32 126 ASN B N 1
ATOM 2391 C CA . ASN B 1 126 ? -29.927 22.030 30.331 1.00 14.28 126 ASN B CA 1
ATOM 2392 C C . ASN B 1 126 ? -29.212 20.986 31.171 1.00 15.58 126 ASN B C 1
ATOM 2393 O O . ASN B 1 126 ? -28.185 21.228 31.770 1.00 14.68 126 ASN B O 1
ATOM 2398 N N . ALA B 1 127 ? -29.785 19.793 31.221 1.00 14.60 127 ALA B N 1
ATOM 2399 C CA . ALA B 1 127 ? -29.182 18.725 32.012 1.00 16.35 127 ALA B CA 1
ATOM 2400 C C . ALA B 1 127 ? -29.673 17.384 31.510 1.00 16.85 127 ALA B C 1
ATOM 2401 O O . ALA B 1 127 ? -30.723 17.300 30.899 1.00 14.83 127 ALA B O 1
ATOM 2403 N N . GLU B 1 128 ? -28.951 16.321 31.873 1.00 18.31 128 GLU B N 1
ATOM 2404 C CA . GLU B 1 128 ? -29.463 14.973 31.748 1.00 20.79 128 GLU B CA 1
ATOM 2405 C C . GLU B 1 128 ? -29.672 14.458 33.171 1.00 20.59 128 GLU B C 1
ATOM 2406 O O . GLU B 1 128 ? -28.714 14.329 33.949 1.00 21.65 128 GLU B O 1
ATOM 2412 N N . LEU B 1 129 ? -30.920 14.137 33.519 1.00 20.43 129 LEU B N 1
ATOM 2413 C CA . LEU B 1 129 ? -31.160 13.465 34.791 1.00 22.63 129 LEU B CA 1
ATOM 2414 C C . LEU B 1 129 ? -30.618 12.043 34.762 1.00 23.62 129 LEU B C 1
ATOM 2415 O O . LEU B 1 129 ? -30.471 11.396 33.718 1.00 23.74 129 LEU B O 1
ATOM 2420 N N . GLU B 1 130 ? -30.357 11.539 35.960 1.00 25.36 130 GLU B N 1
ATOM 2421 C CA . GLU B 1 130 ? -30.049 10.139 36.112 1.00 27.29 130 GLU B CA 1
ATOM 2422 C C . GLU B 1 130 ? -31.100 9.315 35.385 1.00 26.35 130 GLU B C 1
ATOM 2423 O O . GLU B 1 130 ? -32.298 9.466 35.627 1.00 25.03 130 GLU B O 1
ATOM 2429 N N . GLY B 1 131 ? -30.625 8.508 34.437 1.00 28.26 131 GLY B N 1
ATOM 2430 C CA . GLY B 1 131 ? -31.467 7.581 33.712 1.00 30.30 131 GLY B CA 1
ATOM 2431 C C . GLY B 1 131 ? -31.577 7.978 32.244 1.00 30.12 131 GLY B C 1
ATOM 2432 O O . GLY B 1 131 ? -31.983 7.163 31.412 1.00 33.45 131 GLY B O 1
ATOM 2433 N N . GLY B 1 132 ? -31.270 9.250 31.963 1.00 28.68 132 GLY B N 1
ATOM 2434 C CA . GLY B 1 132 ? -31.153 9.719 30.598 1.00 26.06 132 GLY B CA 1
ATOM 2435 C C . GLY B 1 132 ? -32.123 10.837 30.262 1.00 23.44 132 GLY B C 1
ATOM 2436 O O . GLY B 1 132 ? -31.941 11.473 29.230 1.00 22.31 132 GLY B O 1
ATOM 2437 N N . GLN B 1 133 ? -33.125 11.090 31.108 1.00 21.79 133 GLN B N 1
ATOM 2438 C CA . GLN B 1 133 ? -34.083 12.150 30.784 1.00 20.19 133 GLN B CA 1
ATOM 2439 C C . GLN B 1 133 ? -33.382 13.491 30.583 1.00 18.65 133 GLN B C 1
ATOM 2440 O O . GLN B 1 133 ? -32.722 14.013 31.479 1.00 19.07 133 GLN B O 1
ATOM 2446 N N . GLU B 1 134 ? -33.607 14.071 29.409 1.00 16.92 134 GLU B N 1
ATOM 2447 C CA . GLU B 1 134 ? -33.066 15.363 29.030 1.00 15.62 134 GLU B CA 1
ATOM 2448 C C . GLU B 1 134 ? -34.010 16.480 29.529 1.00 14.77 134 GLU B C 1
ATOM 2449 O O . GLU B 1 134 ? -35.226 16.421 29.352 1.00 13.74 134 GLU B O 1
ATOM 2455 N N . VAL B 1 135 ? -33.478 17.523 30.146 1.00 13.50 135 VAL B N 1
ATOM 2456 C CA . VAL B 1 135 ? -34.298 18.628 30.593 1.00 12.75 135 VAL B CA 1
ATOM 2457 C C . VAL B 1 135 ? -33.616 19.926 30.189 1.00 11.79 135 VAL B C 1
ATOM 2458 O O . VAL B 1 135 ? -32.407 19.970 29.981 1.00 12.40 135 VAL B O 1
ATOM 2462 N N . ILE B 1 136 ? -34.426 20.956 30.069 1.00 10.78 136 ILE B N 1
ATOM 2463 C CA . ILE B 1 136 ? -34.042 22.339 29.850 1.00 11.32 136 ILE B CA 1
ATOM 2464 C C . ILE B 1 136 ? -34.426 23.091 31.108 1.00 10.14 136 ILE B C 1
ATOM 2465 O O . ILE B 1 136 ? -35.558 22.930 31.601 1.00 10.24 136 ILE B O 1
ATOM 2470 N N . MET B 1 137 ? -33.480 23.904 31.575 1.00 11.65 137 MET B N 1
ATOM 2471 C CA . MET B 1 137 ? -33.677 24.698 32.783 1.00 11.32 137 MET B CA 1
ATOM 2472 C C . MET B 1 137 ? -34.140 26.081 32.353 1.00 10.99 137 MET B C 1
ATOM 2473 O O . MET B 1 137 ? -33.589 26.664 31.414 1.00 9.97 137 MET B O 1
ATOM 2478 N N . ILE B 1 138 ? -35.171 26.553 33.040 1.00 10.14 138 ILE B N 1
ATOM 2479 C CA . ILE B 1 138 ? -35.909 27.753 32.647 1.00 10.54 138 ILE B CA 1
ATOM 2480 C C . ILE B 1 138 ? -36.064 28.707 33.834 1.00 10.86 138 ILE B C 1
ATOM 2481 O O . ILE B 1 138 ? -36.399 28.305 34.960 1.00 11.72 138 ILE B O 1
ATOM 2486 N N . TRP B 1 139 ? -35.828 30.005 33.541 1.00 10.64 139 TRP B N 1
ATOM 2487 C CA . TRP B 1 139 ? -36.201 31.072 34.471 1.00 9.34 139 TRP B CA 1
ATOM 2488 C C . TRP B 1 139 ? -37.481 31.771 33.992 1.00 8.99 139 TRP B C 1
ATOM 2489 O O . TRP B 1 139 ? -37.462 32.450 32.970 1.00 9.43 139 TRP B O 1
ATOM 2500 N N . ASN B 1 140 ? -38.590 31.588 34.740 1.00 9.22 140 ASN B N 1
ATOM 2501 C CA . ASN B 1 140 ? -39.759 32.415 34.521 1.00 9.62 140 ASN B CA 1
ATOM 2502 C C . ASN B 1 140 ? -39.601 33.687 35.341 1.00 9.90 140 ASN B C 1
ATOM 2503 O O . ASN B 1 140 ? -39.301 33.601 36.540 1.00 9.53 140 ASN B O 1
ATOM 2508 N N . PRO B 1 141 ? -39.645 34.879 34.698 1.00 9.77 141 PRO B N 1
ATOM 2509 C CA . PRO B 1 141 ? -39.462 36.136 35.442 1.00 9.53 141 PRO B CA 1
ATOM 2510 C C . PRO B 1 141 ? -40.248 36.396 36.728 1.00 9.75 141 PRO B C 1
ATOM 2511 O O . PRO B 1 141 ? -39.818 37.171 37.594 1.00 9.60 141 PRO B O 1
ATOM 2515 N N . TRP B 1 142 ? -41.295 35.616 36.928 1.00 10.16 142 TRP B N 1
ATOM 2516 C CA . TRP B 1 142 ? -42.118 35.719 38.119 1.00 9.54 142 TRP B CA 1
ATOM 2517 C C . TRP B 1 142 ? -41.364 35.241 39.376 1.00 10.08 142 TRP B C 1
ATOM 2518 O O . TRP B 1 142 ? -41.737 35.532 40.519 1.00 12.24 142 TRP B O 1
ATOM 2529 N N . ASP B 1 143 ? -40.384 34.356 39.160 1.00 9.73 143 ASP B N 1
ATOM 2530 C CA . ASP B 1 143 ? -39.908 33.385 40.140 1.00 10.23 143 ASP B CA 1
ATOM 2531 C C . ASP B 1 143 ? -38.494 33.693 40.646 1.00 10.58 143 ASP B C 1
ATOM 2532 O O . ASP B 1 143 ? -37.637 34.246 39.958 1.00 11.36 143 ASP B O 1
ATOM 2537 N N . ARG B 1 144 ? -38.219 33.175 41.843 1.00 12.19 144 ARG B N 1
ATOM 2538 C CA . ARG B 1 144 ? -36.930 33.344 42.508 1.00 13.77 144 ARG B CA 1
ATOM 2539 C C . ARG B 1 144 ? -36.012 32.140 42.248 1.00 13.64 144 ARG B C 1
ATOM 2540 O O . ARG B 1 144 ? -34.889 32.062 42.773 1.00 14.06 144 ARG B O 1
ATOM 2548 N N . GLY B 1 145 ? -36.523 31.179 41.476 1.00 13.03 145 GLY B N 1
ATOM 2549 C CA . GLY B 1 145 ? -35.764 30.002 41.138 1.00 13.06 145 GLY B CA 1
ATOM 2550 C C . GLY B 1 145 ? -36.084 29.517 39.738 1.00 13.03 145 GLY B C 1
ATOM 2551 O O . GLY B 1 145 ? -36.725 30.229 38.998 1.00 11.85 145 GLY B O 1
ATOM 2552 N N . PHE B 1 146 ? -35.621 28.319 39.409 1.00 13.07 146 PHE B N 1
ATOM 2553 C CA . PHE B 1 146 ? -35.721 27.800 38.060 1.00 13.43 146 PHE B CA 1
ATOM 2554 C C . PHE B 1 146 ? -36.657 26.609 37.991 1.00 14.39 146 PHE B C 1
ATOM 2555 O O . PHE B 1 146 ? -36.802 25.891 38.986 1.00 14.50 146 PHE B O 1
ATOM 2563 N N . MET B 1 147 ? -37.211 26.423 36.782 1.00 13.54 147 MET B N 1
ATOM 2564 C CA . MET B 1 147 ? -37.987 25.260 36.419 1.00 11.95 147 MET B CA 1
ATOM 2565 C C . MET B 1 147 ? -37.155 24.250 35.651 1.00 12.41 147 MET B C 1
ATOM 2566 O O . MET B 1 147 ? -36.320 24.647 34.848 1.00 13.03 147 MET B O 1
ATOM 2571 N N . THR B 1 148 ? -37.499 22.987 35.862 1.00 11.53 148 THR B N 1
ATOM 2572 C CA . THR B 1 148 ? -36.883 21.887 35.128 1.00 12.81 148 THR B CA 1
ATOM 2573 C C . THR B 1 148 ? -37.893 21.423 34.091 1.00 12.20 148 THR B C 1
ATOM 2574 O O . THR B 1 148 ? -38.955 20.958 34.518 1.00 14.34 148 THR B O 1
ATOM 2578 N N . GLN B 1 149 ? -37.591 21.573 32.801 1.00 11.26 149 GLN B N 1
ATOM 2579 C CA . GLN B 1 149 ? -38.553 21.300 31.728 1.00 11.83 149 GLN B CA 1
ATOM 2580 C C . GLN B 1 149 ? -38.126 20.054 30.945 1.00 12.43 149 GLN B C 1
ATOM 2581 O O . GLN B 1 149 ? -37.047 20.015 30.381 1.00 12.32 149 GLN B O 1
ATOM 2587 N N . ASP B 1 150 ? -38.992 19.023 30.870 1.00 13.46 150 ASP B N 1
ATOM 2588 C CA . ASP B 1 150 ? -38.808 17.848 30.019 1.00 15.18 150 ASP B CA 1
ATOM 2589 C C . ASP B 1 150 ? -38.561 18.338 28.602 1.00 13.80 150 ASP B C 1
ATOM 2590 O O . ASP B 1 150 ? -39.377 19.095 28.103 1.00 13.60 150 ASP B O 1
ATOM 2595 N N . ALA B 1 151 ? -37.417 17.996 27.988 1.00 13.55 151 ALA B N 1
ATOM 2596 C CA . ALA B 1 151 ? -36.997 18.619 26.749 1.00 13.40 151 ALA B CA 1
ATOM 2597 C C . ALA B 1 151 ? -37.778 18.046 25.574 1.00 12.89 151 ALA B C 1
ATOM 2598 O O . ALA B 1 151 ? -37.638 18.526 24.463 1.00 12.92 151 ALA B O 1
ATOM 2600 N N . GLU B 1 152 ? -38.632 17.056 25.823 1.00 13.54 152 GLU B N 1
ATOM 2601 C CA . GLU B 1 152 ? -39.522 16.564 24.789 1.00 14.40 152 GLU B CA 1
ATOM 2602 C C . GLU B 1 152 ? -40.902 17.223 24.846 1.00 12.68 152 GLU B C 1
ATOM 2603 O O . GLU B 1 152 ? -41.743 16.882 24.015 1.00 12.37 152 GLU B O 1
ATOM 2609 N N . SER B 1 153 ? -41.172 18.027 25.883 1.00 12.59 153 SER B N 1
ATOM 2610 C CA . SER B 1 153 ? -42.464 18.701 26.066 1.00 12.59 153 SER B CA 1
ATOM 2611 C C . SER B 1 153 ? -42.303 20.183 25.733 1.00 12.13 153 SER B C 1
ATOM 2612 O O . SER B 1 153 ? -41.334 20.804 26.152 1.00 11.43 153 SER B O 1
ATOM 2615 N N . ASN B 1 154 ? -43.232 20.759 24.954 1.00 12.34 154 ASN B N 1
ATOM 2616 C CA . ASN B 1 154 ? -43.224 22.181 24.724 1.00 11.56 154 ASN B CA 1
ATOM 2617 C C . ASN B 1 154 ? -44.296 22.900 25.550 1.00 11.63 154 ASN B C 1
ATOM 2618 O O . ASN B 1 154 ? -44.592 24.048 25.244 1.00 11.10 154 ASN B O 1
ATOM 2623 N N . ILE B 1 155 ? -44.853 22.238 26.570 1.00 10.47 155 ILE B N 1
ATOM 2624 C CA . ILE B 1 155 ? -45.768 22.858 27.527 1.00 10.89 155 ILE B CA 1
ATOM 2625 C C . ILE B 1 155 ? -45.053 23.046 28.859 1.00 10.91 155 ILE B C 1
ATOM 2626 O O . ILE B 1 155 ? -44.740 22.073 29.513 1.00 12.01 155 ILE B O 1
ATOM 2631 N N . ILE B 1 156 ? -44.891 24.300 29.258 1.00 11.12 156 ILE B N 1
ATOM 2632 C CA . ILE B 1 156 ? -44.222 24.668 30.499 1.00 10.02 156 ILE B CA 1
ATOM 2633 C C . ILE B 1 156 ? -45.244 24.969 31.568 1.00 10.73 156 ILE B C 1
ATOM 2634 O O . ILE B 1 156 ? -46.017 25.928 31.459 1.00 10.30 156 ILE B O 1
ATOM 2639 N N . PRO B 1 157 ? -45.360 24.129 32.616 1.00 11.17 157 PRO B N 1
ATOM 2640 C CA . PRO B 1 157 ? -46.244 24.488 33.714 1.00 11.05 157 PRO B CA 1
ATOM 2641 C C . PRO B 1 157 ? -45.584 25.523 34.604 1.00 10.93 157 PRO B C 1
ATOM 2642 O O . PRO B 1 157 ? -44.440 25.359 34.989 1.00 14.53 157 PRO B O 1
ATOM 2646 N N . VAL B 1 158 ? -46.262 26.643 34.849 1.00 8.91 158 VAL B N 1
ATOM 2647 C CA . VAL B 1 158 ? -45.662 27.756 35.557 1.00 9.61 158 VAL B CA 1
ATOM 2648 C C . VAL B 1 158 ? -46.221 27.809 36.961 1.00 9.79 158 VAL B C 1
ATOM 2649 O O . VAL B 1 158 ? -47.187 27.110 37.316 1.00 10.11 158 VAL B O 1
ATOM 2653 N N . SER B 1 159 ? -45.658 28.700 37.759 1.00 10.30 159 SER B N 1
ATOM 2654 C CA . SER B 1 159 ? -45.853 28.647 39.208 1.00 10.24 159 SER B CA 1
ATOM 2655 C C . SER B 1 159 ? -47.236 29.071 39.711 1.00 10.88 159 SER B C 1
ATOM 2656 O O . SER B 1 159 ? -47.552 28.843 40.928 1.00 11.05 159 SER B O 1
ATOM 2659 N N . ASN B 1 160 ? -48.085 29.693 38.876 1.00 11.08 160 ASN B N 1
ATOM 2660 C CA . ASN B 1 160 ? -49.473 29.987 39.274 1.00 10.78 160 ASN B CA 1
ATOM 2661 C C . ASN B 1 160 ? -50.481 28.951 38.789 1.00 10.51 160 ASN B C 1
ATOM 2662 O O . ASN B 1 160 ? -51.681 29.158 38.990 1.00 11.11 160 ASN B O 1
ATOM 2667 N N . GLY B 1 161 ? -49.988 27.849 38.216 1.00 10.41 161 GLY B N 1
ATOM 2668 C CA . GLY B 1 161 ? -50.746 26.721 37.732 1.00 10.89 161 GLY B CA 1
ATOM 2669 C C . GLY B 1 161 ? -51.122 26.833 36.264 1.00 11.07 161 GLY B C 1
ATOM 2670 O O . GLY B 1 161 ? -51.669 25.904 35.708 1.00 12.22 161 GLY B O 1
ATOM 2671 N N . ASP B 1 162 ? -50.823 27.968 35.634 1.00 10.61 162 ASP B N 1
ATOM 2672 C CA . ASP B 1 162 ? -51.060 28.072 34.189 1.00 10.90 162 ASP B CA 1
ATOM 2673 C C . ASP B 1 162 ? -50.043 27.230 33.411 1.00 10.60 162 ASP B C 1
ATOM 2674 O O . ASP B 1 162 ? -49.079 26.710 33.985 1.00 10.80 162 ASP B O 1
ATOM 2679 N N . HIS B 1 163 ? -50.346 27.022 32.117 1.00 9.83 163 HIS B N 1
ATOM 2680 C CA . HIS B 1 163 ? -49.454 26.311 31.180 1.00 10.60 163 HIS B CA 1
ATOM 2681 C C . HIS B 1 163 ? -49.202 27.218 29.985 1.00 10.18 163 HIS B C 1
ATOM 2682 O O . HIS B 1 163 ? -50.120 27.754 29.412 1.00 10.37 163 HIS B O 1
ATOM 2689 N N . TYR B 1 164 ? -47.944 27.319 29.563 1.00 8.78 164 TYR B N 1
ATOM 2690 C CA . TYR B 1 164 ? -47.474 28.119 28.439 1.00 9.15 164 TYR B CA 1
ATOM 2691 C C . TYR B 1 164 ? -46.889 27.171 27.402 1.00 10.22 164 TYR B C 1
ATOM 2692 O O . TYR B 1 164 ? -46.036 26.362 27.725 1.00 8.83 164 TYR B O 1
ATOM 2701 N N . GLN B 1 165 ? -47.373 27.265 26.183 1.00 10.35 165 GLN B N 1
ATOM 2702 C CA . GLN B 1 165 ? -46.751 26.548 25.099 1.00 11.23 165 GLN B CA 1
ATOM 2703 C C . GLN B 1 165 ? -45.613 27.443 24.587 1.00 10.67 165 GLN B C 1
ATOM 2704 O O . GLN B 1 165 ? -45.798 28.616 24.213 1.00 11.82 165 GLN B O 1
ATOM 2710 N N . TRP B 1 166 ? -44.500 26.774 24.442 1.00 10.62 166 TRP B N 1
ATOM 2711 C CA . TRP B 1 166 ? -43.249 27.285 23.919 1.00 10.21 166 TRP B CA 1
ATOM 2712 C C . TRP B 1 166 ? -43.347 27.239 22.405 1.00 10.45 166 TRP B C 1
ATOM 2713 O O . TRP B 1 166 ? -43.201 26.194 21.768 1.00 13.78 166 TRP B O 1
ATOM 2724 N N . ASN B 1 167 ? -43.754 28.372 21.829 1.00 10.87 167 ASN B N 1
ATOM 2725 C CA . ASN B 1 167 ? -44.074 28.462 20.410 1.00 10.99 167 ASN B CA 1
ATOM 2726 C C . ASN B 1 167 ? -42.874 28.769 19.531 1.00 11.82 167 ASN B C 1
ATOM 2727 O O . ASN B 1 167 ? -42.751 28.265 18.414 1.00 12.02 167 ASN B O 1
ATOM 2732 N N . SER B 1 168 ? -42.029 29.663 20.022 1.00 10.95 168 SER B N 1
ATOM 2733 C CA . SER B 1 168 ? -40.914 30.161 19.230 1.00 12.32 168 SER B CA 1
ATOM 2734 C C . SER B 1 168 ? -39.832 30.556 20.211 1.00 10.31 168 SER B C 1
ATOM 2735 O O . SER B 1 168 ? -40.063 30.520 21.444 1.00 9.11 168 SER B O 1
ATOM 273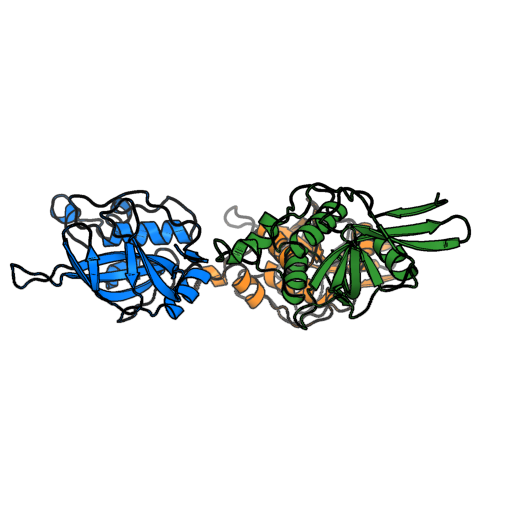8 N N . SER B 1 169 ? -38.666 30.909 19.653 1.00 11.27 169 SER B N 1
ATOM 2739 C CA . SER B 1 169 ? -37.483 31.225 20.448 1.00 11.12 169 SER B CA 1
ATOM 2740 C C . SER B 1 169 ? -36.750 32.366 19.734 1.00 11.67 169 SER B C 1
ATOM 2741 O O . SER B 1 169 ? -36.767 32.420 18.518 1.00 11.21 169 SER B O 1
ATOM 2744 N N . ILE B 1 170 ? -36.056 33.203 20.505 1.00 10.53 170 ILE B N 1
ATOM 2745 C CA . ILE B 1 170 ? -35.064 34.067 19.904 1.00 10.99 170 ILE B CA 1
ATOM 2746 C C . ILE B 1 170 ? -33.723 33.723 20.526 1.00 10.78 170 ILE B C 1
ATOM 2747 O O . ILE B 1 170 ? -33.593 33.850 21.723 1.00 10.57 170 ILE B O 1
ATOM 2752 N N . TYR B 1 171 ? -32.734 33.306 19.730 1.00 11.75 171 TYR B N 1
ATOM 2753 C CA . TYR B 1 171 ? -31.464 32.908 20.333 1.00 11.78 171 TYR B CA 1
ATOM 2754 C C . TYR B 1 171 ? -30.347 33.847 19.891 1.00 12.26 171 TYR B C 1
ATOM 2755 O O . TYR B 1 171 ? -30.394 34.434 18.795 1.00 11.93 171 TYR B O 1
ATOM 2764 N N . GLY B 1 172 ? -29.312 33.887 20.753 1.00 11.42 172 GLY B N 1
ATOM 2765 C CA . GLY B 1 172 ? -28.084 34.606 20.493 1.00 12.11 172 GLY B CA 1
ATOM 2766 C C . GLY B 1 172 ? -27.981 35.887 21.296 1.00 11.40 172 GLY B C 1
ATOM 2767 O O . GLY B 1 172 ? -27.115 36.702 20.963 1.00 11.43 172 GLY B O 1
ATOM 2768 N N . TYR B 1 173 ? -28.786 36.065 22.350 1.00 11.87 173 TYR B N 1
ATOM 2769 C CA . TYR B 1 173 ? -28.510 37.103 23.341 1.00 11.95 173 TYR B CA 1
ATOM 2770 C C . TYR B 1 173 ? -27.178 36.859 24.035 1.00 12.83 173 TYR B C 1
ATOM 2771 O O . TYR B 1 173 ? -26.632 35.756 23.940 1.00 14.36 173 TYR B O 1
ATOM 2781 N N . ARG C 1 1 ? 2.304 34.310 -5.591 1.00 34.90 1 ARG C N 1
ATOM 2782 C CA . ARG C 1 1 ? 1.356 33.217 -5.251 1.00 34.13 1 ARG C CA 1
ATOM 2783 C C . ARG C 1 1 ? 1.375 32.992 -3.743 1.00 30.04 1 ARG C C 1
ATOM 2784 O O . ARG C 1 1 ? 2.401 33.180 -3.081 1.00 33.72 1 ARG C O 1
ATOM 2792 N N . ALA C 1 2 ? 0.240 32.544 -3.212 1.00 22.96 2 ALA C N 1
ATOM 2793 C CA . ALA C 1 2 ? 0.193 32.076 -1.836 1.00 21.25 2 ALA C CA 1
ATOM 2794 C C . ALA C 1 2 ? -0.472 30.709 -1.806 1.00 21.47 2 ALA C C 1
ATOM 2795 O O . ALA C 1 2 ? -1.436 30.500 -2.529 1.00 24.01 2 ALA C O 1
ATOM 2797 N N . GLN C 1 3 ? -0.020 29.812 -0.927 1.00 19.04 3 GLN C N 1
ATOM 2798 C CA . GLN C 1 3 ? -0.738 28.546 -0.897 1.00 20.48 3 GLN C CA 1
ATOM 2799 C C . GLN C 1 3 ? -1.551 28.446 0.388 1.00 17.90 3 GLN C C 1
ATOM 2800 O O . GLN C 1 3 ? -2.145 27.385 0.601 1.00 18.65 3 GLN C O 1
ATOM 2806 N N . TYR C 1 4 ? -1.657 29.542 1.123 1.00 16.10 4 TYR C N 1
ATOM 2807 C CA . TYR C 1 4 ? -2.584 29.677 2.219 1.00 14.82 4 TYR C CA 1
ATOM 2808 C C . TYR C 1 4 ? -3.150 31.065 2.131 1.00 13.48 4 TYR C C 1
ATOM 2809 O O . TYR C 1 4 ? -2.407 32.023 2.289 1.00 12.55 4 TYR C O 1
ATOM 2818 N N . VAL C 1 5 ? -4.471 31.156 1.971 1.00 13.09 5 VAL C N 1
ATOM 2819 C CA . VAL C 1 5 ? -5.211 32.395 1.895 1.00 12.43 5 VAL C CA 1
ATOM 2820 C C . VAL C 1 5 ? -6.503 32.269 2.682 1.00 12.64 5 VAL C C 1
ATOM 2821 O O . VAL C 1 5 ? -7.365 31.483 2.353 1.00 13.31 5 VAL C O 1
ATOM 2825 N N . ASN C 1 6 ? -6.591 33.002 3.763 1.00 12.08 6 ASN C N 1
ATOM 2826 C CA . ASN C 1 6 ? -7.757 32.936 4.591 1.00 12.81 6 ASN C CA 1
ATOM 2827 C C . ASN C 1 6 ? -8.439 34.274 4.443 1.00 13.17 6 ASN C C 1
ATOM 2828 O O . ASN C 1 6 ? -7.901 35.256 4.937 1.00 14.35 6 ASN C O 1
ATOM 2833 N N . GLN C 1 7 ? -9.546 34.335 3.691 1.00 15.02 7 GLN C N 1
ATOM 2834 C CA . GLN C 1 7 ? -10.279 35.573 3.533 1.00 15.28 7 GLN C CA 1
ATOM 2835 C C . GLN C 1 7 ? -11.711 35.520 4.044 1.00 13.79 7 GLN C C 1
ATOM 2836 O O . GLN C 1 7 ? -12.365 34.479 4.013 1.00 16.16 7 GLN C O 1
ATOM 2842 N N . LEU C 1 8 ? -12.157 36.686 4.527 1.00 14.22 8 LEU C N 1
ATOM 2843 C CA . LEU C 1 8 ? -13.550 36.895 4.845 1.00 17.06 8 LEU C CA 1
ATOM 2844 C C . LEU C 1 8 ? -14.366 36.491 3.620 1.00 20.40 8 LEU C C 1
ATOM 2845 O O . LEU C 1 8 ? -14.145 37.056 2.570 1.00 19.47 8 LEU C O 1
ATOM 2850 N N . LYS C 1 9 ? -15.252 35.472 3.683 1.00 24.80 9 LYS C N 1
ATOM 2851 C CA . LYS C 1 9 ? -15.530 34.672 2.484 1.00 25.96 9 LYS C CA 1
ATOM 2852 C C . LYS C 1 9 ? -16.415 35.395 1.443 1.00 24.48 9 LYS C C 1
ATOM 2853 O O . LYS C 1 9 ? -16.316 35.124 0.233 1.00 29.43 9 LYS C O 1
ATOM 2859 N N . ASN C 1 10 ? -17.326 36.249 1.952 1.00 20.11 10 ASN C N 1
ATOM 2860 C CA . ASN C 1 10 ? -18.284 37.036 1.189 1.00 19.25 10 ASN C CA 1
ATOM 2861 C C . ASN C 1 10 ? -17.868 38.506 1.154 1.00 17.25 10 ASN C C 1
ATOM 2862 O O . ASN C 1 10 ? -18.711 39.358 0.855 1.00 15.80 10 ASN C O 1
ATOM 2867 N N . PHE C 1 11 ? -16.580 38.815 1.368 1.00 15.09 11 PHE C N 1
ATOM 2868 C CA . PHE C 1 11 ? -16.094 40.179 1.174 1.00 13.96 11 PHE C CA 1
ATOM 2869 C C . PHE C 1 11 ? -16.159 40.569 -0.316 1.00 15.01 11 PHE C C 1
ATOM 2870 O O . PHE C 1 11 ? -15.772 39.826 -1.222 1.00 18.10 11 PHE C O 1
ATOM 2878 N N . LYS C 1 12 ? -16.664 41.763 -0.565 1.00 15.22 12 LYS C N 1
ATOM 2879 C CA . LYS C 1 12 ? -16.830 42.235 -1.934 1.00 16.15 12 LYS C CA 1
ATOM 2880 C C . LYS C 1 12 ? -16.698 43.749 -1.930 1.00 14.90 12 LYS C C 1
ATOM 2881 O O . LYS C 1 12 ? -17.259 44.452 -1.085 1.00 16.59 12 LYS C O 1
ATOM 2887 N N . ILE C 1 13 ? -15.830 44.234 -2.803 1.00 13.35 13 ILE C N 1
ATOM 2888 C CA . ILE C 1 13 ? -15.810 45.686 -3.024 1.00 12.83 13 ILE C CA 1
ATOM 2889 C C . ILE C 1 13 ? -17.028 46.096 -3.855 1.00 13.89 13 ILE C C 1
ATOM 2890 O O . ILE C 1 13 ? -17.206 45.662 -5.008 1.00 14.85 13 ILE C O 1
ATOM 2895 N N . ARG C 1 14 ? -17.833 46.976 -3.279 1.00 13.20 14 ARG C N 1
ATOM 2896 C CA . ARG C 1 14 ? -19.052 47.394 -3.965 1.00 13.55 14 ARG C CA 1
ATOM 2897 C C . ARG C 1 14 ? -19.162 48.897 -4.211 1.00 13.78 14 ARG C C 1
ATOM 2898 O O . ARG C 1 14 ? -19.976 49.321 -5.036 1.00 15.42 14 ARG C O 1
ATOM 2906 N N . GLU C 1 15 ? -18.222 49.643 -3.613 1.00 12.97 15 GLU C N 1
ATOM 2907 C CA . GLU C 1 15 ? -18.127 51.078 -3.696 1.00 12.17 15 GLU C CA 1
ATOM 2908 C C . GLU C 1 15 ? -16.712 51.461 -3.294 1.00 11.33 15 GLU C C 1
ATOM 2909 O O . GLU C 1 15 ? -16.045 50.745 -2.542 1.00 10.62 15 GLU C O 1
ATOM 2915 N N . THR C 1 16 ? -16.325 52.670 -3.699 1.00 10.60 16 THR C N 1
ATOM 2916 C CA . THR C 1 16 ? -15.030 53.246 -3.363 1.00 11.29 16 THR C CA 1
ATOM 2917 C C . THR C 1 16 ? -15.216 54.687 -2.925 1.00 10.72 16 THR C C 1
ATOM 2918 O O . THR C 1 16 ? -16.183 55.406 -3.306 1.00 10.88 16 THR C O 1
ATOM 2922 N N . GLN C 1 17 ? -14.210 55.109 -2.176 1.00 10.22 17 GLN C N 1
ATOM 2923 C CA . GLN C 1 17 ? -14.209 56.407 -1.578 1.00 8.93 17 GLN C CA 1
ATOM 2924 C C . GLN C 1 17 ? -13.583 57.445 -2.488 1.00 9.92 17 GLN C C 1
ATOM 2925 O O . GLN C 1 17 ? -12.384 57.357 -2.846 1.00 11.92 17 GLN C O 1
ATOM 2931 N N . GLY C 1 18 ? -14.372 58.492 -2.796 1.00 8.77 18 GLY C N 1
ATOM 2932 C CA . GLY C 1 18 ? -13.835 59.664 -3.472 1.00 9.21 18 GLY C CA 1
ATOM 2933 C C . GLY C 1 18 ? -13.774 60.875 -2.570 1.00 9.58 18 GLY C C 1
ATOM 2934 O O . GLY C 1 18 ? -13.084 60.858 -1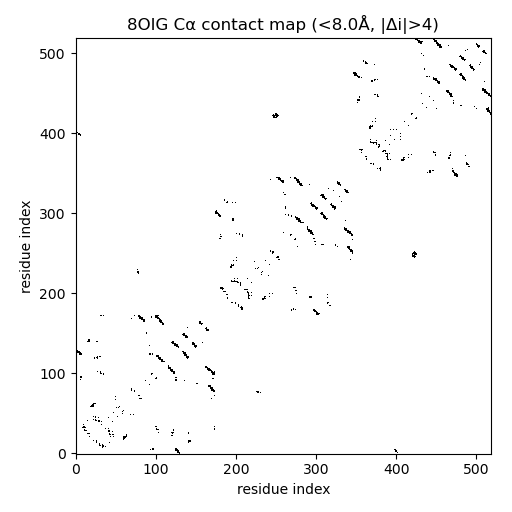.549 1.00 9.53 18 GLY C O 1
ATOM 2935 N N . ASN C 1 19 ? -14.423 61.947 -3.038 1.00 10.02 19 ASN C N 1
ATOM 2936 C CA . ASN C 1 19 ? -14.418 63.243 -2.365 1.00 10.04 19 ASN C CA 1
ATOM 2937 C C . ASN C 1 19 ? -15.441 63.296 -1.215 1.00 9.96 19 ASN C C 1
ATOM 2938 O O . ASN C 1 19 ? -16.412 64.077 -1.178 1.00 10.79 19 ASN C O 1
ATOM 2943 N N . ASN C 1 20 ? -15.108 62.619 -0.120 1.00 10.69 20 ASN C N 1
ATOM 2944 C CA . ASN C 1 20 ? -15.876 62.611 1.098 1.00 9.41 20 ASN C CA 1
ATOM 2945 C C . ASN C 1 20 ? -14.976 62.132 2.246 1.00 8.52 20 ASN C C 1
ATOM 2946 O O . ASN C 1 20 ? -13.820 61.746 2.053 1.00 8.98 20 ASN C O 1
ATOM 2951 N N . GLY C 1 21 ? -15.467 62.331 3.454 1.00 8.58 21 GLY C N 1
ATOM 2952 C CA . GLY C 1 21 ? -14.752 61.899 4.654 1.00 8.36 21 GLY C CA 1
ATOM 2953 C C . GLY C 1 21 ? -15.449 60.704 5.320 1.00 7.68 21 GLY C C 1
ATOM 2954 O O . GLY C 1 21 ? -15.423 60.516 6.550 1.00 8.71 21 GLY C O 1
ATOM 2955 N N . TRP C 1 22 ? -15.857 59.742 4.473 1.00 8.16 22 TRP C N 1
ATOM 2956 C CA . TRP C 1 22 ? -16.630 58.587 4.895 1.00 8.24 22 TRP C CA 1
ATOM 2957 C C . TRP C 1 22 ? -15.867 57.277 4.981 1.00 8.29 22 TRP C C 1
ATOM 2958 O O . TRP C 1 22 ? -16.533 56.217 5.080 1.00 9.28 22 TRP C O 1
ATOM 2969 N N . CYS C 1 23 ? -14.512 57.333 5.032 1.00 8.64 23 CYS C N 1
ATOM 2970 C CA . CYS C 1 23 ? -13.736 56.117 5.029 1.00 8.58 23 CYS C CA 1
ATOM 2971 C C . CYS C 1 23 ? -14.282 55.096 6.054 1.00 8.71 23 CYS C C 1
ATOM 2972 O O . CYS C 1 23 ? -14.251 53.895 5.778 1.00 9.04 23 CYS C O 1
ATOM 2975 N N . ALA C 1 24 ? -14.661 55.518 7.277 1.00 8.88 24 ALA C N 1
ATOM 2976 C CA . ALA C 1 24 ? -15.100 54.549 8.297 1.00 9.16 24 ALA C CA 1
ATOM 2977 C C . ALA C 1 24 ? -16.460 53.967 7.920 1.00 8.86 24 ALA C C 1
ATOM 2978 O O . ALA C 1 24 ? -16.671 52.787 8.208 1.00 9.31 24 ALA C O 1
ATOM 2980 N N . GLY C 1 25 ? -17.335 54.734 7.257 1.00 8.26 25 GLY C N 1
ATOM 2981 C CA . GLY C 1 25 ? -18.569 54.153 6.701 1.00 8.26 25 GLY C CA 1
ATOM 2982 C C . GLY C 1 25 ? -18.331 53.104 5.597 1.00 7.87 25 GLY C C 1
ATOM 2983 O O . GLY C 1 25 ? -18.977 52.034 5.617 1.00 8.41 25 GLY C O 1
ATOM 2984 N N . TYR C 1 26 ? -17.391 53.392 4.704 1.00 7.71 26 TYR C N 1
ATOM 2985 C CA . TYR C 1 26 ? -16.959 52.454 3.678 1.00 7.63 26 TYR C CA 1
ATOM 2986 C C . TYR C 1 26 ? -16.445 51.198 4.358 1.00 7.82 26 TYR C C 1
ATOM 2987 O O . TYR C 1 26 ? -16.768 50.092 3.955 1.00 7.99 26 TYR C O 1
ATOM 2996 N N . THR C 1 27 ? -15.623 51.382 5.387 1.00 8.02 27 THR C N 1
ATOM 2997 C CA . THR C 1 27 ? -14.927 50.284 6.045 1.00 8.18 27 THR C CA 1
ATOM 2998 C C . THR C 1 27 ? -15.979 49.349 6.672 1.00 8.17 27 THR C C 1
ATOM 2999 O O . THR C 1 27 ? -15.973 48.142 6.436 1.00 11.08 27 THR C O 1
ATOM 3003 N N . MET C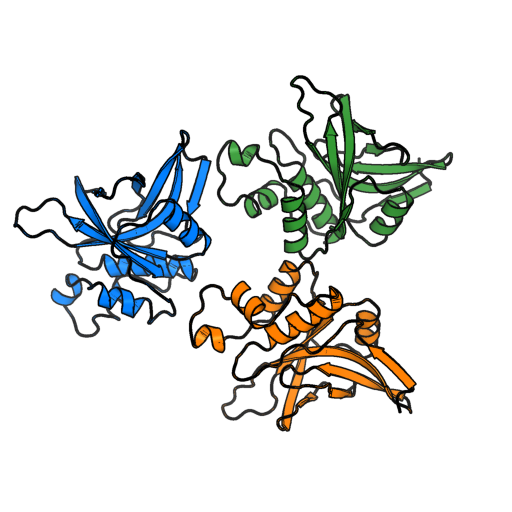 1 28 ? -16.866 49.918 7.501 1.00 9.25 28 MET C N 1
ATOM 3004 C CA . MET C 1 28 ? -17.763 49.119 8.301 1.00 9.48 28 MET C CA 1
ATOM 3005 C C . MET C 1 28 ? -18.808 48.498 7.364 1.00 9.14 28 MET C C 1
ATOM 3006 O O . MET C 1 28 ? -19.324 47.383 7.623 1.00 9.87 28 MET C O 1
ATOM 3011 N N . SER C 1 29 ? -19.157 49.226 6.296 1.00 9.49 29 SER C N 1
ATOM 3012 C CA . SER C 1 29 ? -20.125 48.730 5.297 1.00 10.63 29 SER C CA 1
ATOM 3013 C C . SER C 1 29 ? -19.616 47.457 4.686 1.00 10.25 29 SER C C 1
ATOM 3014 O O . SER C 1 29 ? -20.346 46.448 4.579 1.00 10.39 29 SER C O 1
ATOM 3017 N N . ALA C 1 30 ? -18.375 47.505 4.210 1.00 9.25 30 ALA C N 1
ATOM 3018 C CA . ALA C 1 30 ? -17.788 46.337 3.578 1.00 9.72 30 ALA C CA 1
ATOM 3019 C C . ALA C 1 30 ? -17.678 45.183 4.564 1.00 9.54 30 ALA C C 1
ATOM 3020 O O . ALA C 1 30 ? -17.933 44.048 4.174 1.00 10.19 30 ALA C O 1
ATOM 3022 N N . LEU C 1 31 ? -17.237 45.458 5.798 1.00 8.76 31 LEU C N 1
ATOM 3023 C CA . LEU C 1 31 ? -17.046 44.384 6.765 1.00 9.28 31 LEU C CA 1
ATOM 3024 C C . LEU C 1 31 ? -18.389 43.725 7.082 1.00 9.40 31 LEU C C 1
ATOM 3025 O O . LEU C 1 31 ? -18.504 42.502 7.148 1.00 9.63 31 LEU C O 1
ATOM 3030 N N . LEU C 1 32 ? -19.406 44.541 7.402 1.00 9.98 32 LEU C N 1
ATOM 3031 C CA . LEU C 1 32 ? -20.697 44.014 7.841 1.00 10.27 32 LEU C CA 1
ATOM 3032 C C . LEU C 1 32 ? -21.428 43.327 6.669 1.00 11.02 32 LEU C C 1
ATOM 3033 O O . LEU C 1 32 ? -22.004 42.256 6.823 1.00 12.75 32 LEU C O 1
ATOM 3038 N N . ASN C 1 33 ? -21.295 43.865 5.445 1.00 11.42 33 ASN C N 1
ATOM 3039 C CA . ASN C 1 33 ? -21.813 43.160 4.282 1.00 12.16 33 ASN C CA 1
ATOM 3040 C C . ASN C 1 33 ? -21.178 41.783 4.194 1.00 13.15 33 ASN C C 1
ATOM 3041 O O . ASN C 1 33 ? -21.832 40.813 3.811 1.00 14.31 33 ASN C O 1
ATOM 3046 N N . ALA C 1 34 ? -19.860 41.733 4.434 1.00 12.54 34 ALA C N 1
ATOM 3047 C CA . ALA C 1 34 ? -19.180 40.429 4.340 1.00 12.83 34 ALA C CA 1
ATOM 3048 C C . ALA C 1 34 ? -19.766 39.435 5.349 1.00 13.85 34 ALA C C 1
ATOM 3049 O O . ALA C 1 34 ? -20.037 38.275 5.024 1.00 14.76 34 ALA C O 1
ATOM 3051 N N . THR C 1 35 ? -19.791 39.854 6.622 1.00 13.53 35 THR C N 1
ATOM 3052 C CA . THR C 1 35 ? -20.044 38.922 7.697 1.00 13.87 35 THR C CA 1
ATOM 3053 C C . THR C 1 35 ? -21.535 38.595 7.723 1.00 14.77 35 THR C C 1
ATOM 3054 O O . THR C 1 35 ? -21.885 37.507 8.173 1.00 15.09 35 THR C O 1
ATOM 3058 N N . TYR C 1 36 ? -22.384 39.556 7.330 1.00 15.00 36 TYR C N 1
ATOM 3059 C CA . TYR C 1 36 ? -23.822 39.286 7.229 1.00 17.29 36 TYR C CA 1
ATOM 3060 C C . TYR C 1 36 ? -24.233 38.761 5.853 1.00 18.16 36 TYR C C 1
ATOM 3061 O O . TYR C 1 36 ? -25.399 38.393 5.636 1.00 19.94 36 TYR C O 1
ATOM 3070 N N . ASN C 1 37 ? -23.241 38.640 4.955 1.00 17.02 37 ASN C N 1
ATOM 3071 C CA . ASN C 1 37 ? -23.454 38.095 3.636 1.00 17.10 37 ASN C CA 1
ATOM 3072 C C . ASN C 1 37 ? -24.625 38.839 2.977 1.00 17.51 37 ASN C C 1
ATOM 3073 O O . ASN C 1 37 ? -25.625 38.252 2.557 1.00 19.05 37 ASN C O 1
ATOM 3078 N N . THR C 1 38 ? -24.435 40.165 2.842 1.00 16.31 38 THR C N 1
ATOM 3079 C CA . THR C 1 38 ? -25.515 40.988 2.324 1.00 16.74 38 THR C CA 1
ATOM 3080 C C . THR C 1 38 ? -24.886 42.142 1.536 1.00 15.66 38 THR C C 1
ATOM 3081 O O . THR C 1 38 ? -23.648 42.210 1.418 1.00 16.90 38 THR C O 1
ATOM 3085 N N . ASP C 1 39 ? -25.757 42.943 0.929 1.00 17.33 39 ASP C N 1
ATOM 3086 C CA . ASP C 1 39 ? -25.374 44.161 0.249 1.00 16.95 39 ASP C CA 1
ATOM 3087 C C . ASP C 1 39 ? -26.058 45.401 0.823 1.00 16.98 39 ASP C C 1
ATOM 3088 O O . ASP C 1 39 ? -25.988 46.460 0.196 1.00 18.32 39 ASP C O 1
ATOM 3093 N N . ARG C 1 40 ? -26.786 45.261 1.943 1.00 18.30 40 ARG C N 1
ATOM 3094 C CA . ARG C 1 40 ? -27.641 46.326 2.467 1.00 19.34 40 ARG C CA 1
ATOM 3095 C C . ARG C 1 40 ? -26.893 47.503 3.110 1.00 17.79 40 ARG C C 1
ATOM 3096 O O . ARG C 1 40 ? -27.499 48.581 3.246 1.00 16.27 40 ARG C O 1
ATOM 3104 N N . TYR C 1 41 ? -25.634 47.328 3.522 1.00 16.03 41 TYR C N 1
ATOM 3105 C CA . TYR C 1 41 ? -24.844 48.420 4.042 1.00 14.20 41 TYR C CA 1
ATOM 3106 C C . TYR C 1 41 ? -24.193 49.220 2.918 1.00 13.82 41 TYR C C 1
ATOM 3107 O O . TYR C 1 41 ? -23.681 48.641 1.971 1.00 12.50 41 TYR C O 1
ATOM 3116 N N . ASN C 1 42 ? -24.097 50.566 3.092 1.00 12.52 42 ASN C N 1
ATOM 3117 C CA . ASN C 1 42 ? -23.315 51.412 2.204 1.00 11.92 42 ASN C CA 1
ATOM 3118 C C . ASN C 1 42 ? -22.808 52.652 2.977 1.00 11.03 42 ASN C C 1
ATOM 3119 O O . ASN C 1 42 ? -23.451 53.000 3.955 1.00 12.06 42 ASN C O 1
ATOM 3124 N N . ALA C 1 43 ? -21.661 53.258 2.559 1.00 10.84 43 ALA C N 1
ATOM 3125 C CA . ALA C 1 43 ? -21.008 54.297 3.355 1.00 9.67 43 ALA C CA 1
ATOM 3126 C C . ALA C 1 43 ? -21.983 55.436 3.673 1.00 9.81 43 ALA C C 1
ATOM 3127 O O . ALA C 1 43 ? -22.092 55.842 4.814 1.00 10.35 43 ALA C O 1
ATOM 3129 N N . GLU C 1 44 ? -22.689 55.971 2.672 1.00 10.52 44 GLU C N 1
ATOM 3130 C CA . GLU C 1 44 ? -23.518 57.146 2.914 1.00 11.49 44 GLU C CA 1
ATOM 3131 C C . GLU C 1 44 ? -24.612 56.821 3.931 1.00 11.48 44 GLU C C 1
ATOM 3132 O O . GLU C 1 44 ? -24.950 57.609 4.815 1.00 13.09 44 GLU C O 1
ATOM 3138 N N . ALA C 1 45 ? -25.241 55.671 3.781 1.00 11.40 45 ALA C N 1
ATOM 3139 C CA . ALA C 1 45 ? -26.275 55.214 4.691 1.00 12.65 45 ALA C CA 1
ATOM 3140 C C . ALA C 1 45 ? -25.756 55.136 6.121 1.00 12.50 45 ALA C C 1
ATOM 3141 O O . ALA C 1 45 ? -26.460 55.494 7.061 1.00 13.98 45 ALA C O 1
ATOM 3143 N N . VAL C 1 46 ? -24.600 54.494 6.289 1.00 11.20 46 VAL C N 1
ATOM 3144 C CA . VAL C 1 46 ? -23.968 54.430 7.603 1.00 11.06 46 VAL C CA 1
ATOM 3145 C C . VAL C 1 46 ? -23.797 55.856 8.169 1.00 11.21 46 VAL C C 1
ATOM 3146 O O . VAL C 1 46 ? -24.086 56.094 9.358 1.00 12.63 46 VAL C O 1
ATOM 3150 N N . MET C 1 47 ? -23.260 56.761 7.360 1.00 11.42 47 MET C N 1
ATOM 3151 C CA . MET C 1 47 ? -22.885 58.094 7.858 1.00 11.01 47 MET C CA 1
ATOM 3152 C C . MET C 1 47 ? -24.162 58.839 8.212 1.00 11.84 47 MET C C 1
ATOM 3153 O O . MET C 1 47 ? -24.209 59.548 9.215 1.00 11.72 47 MET C O 1
ATOM 3158 N N . ARG C 1 48 ? -25.223 58.649 7.413 1.00 12.93 48 ARG C N 1
ATOM 3159 C CA . ARG C 1 48 ? -26.515 59.285 7.655 1.00 13.25 48 ARG C CA 1
ATOM 3160 C C . ARG C 1 48 ? -27.183 58.731 8.919 1.00 13.77 48 ARG C C 1
ATOM 3161 O O . ARG C 1 48 ? -27.717 59.496 9.699 1.00 16.35 48 ARG C O 1
ATOM 3169 N N . TYR C 1 49 ? -27.014 57.427 9.222 1.00 13.12 49 TYR C N 1
ATOM 3170 C CA . TYR C 1 49 ? -27.500 56.873 10.477 1.00 13.35 49 TYR C CA 1
ATOM 3171 C C . TYR C 1 49 ? -26.848 57.535 11.692 1.00 12.73 49 TYR C C 1
ATOM 3172 O O . TYR C 1 49 ? -27.470 57.827 12.699 1.00 14.34 49 TYR C O 1
ATOM 3181 N N . LEU C 1 50 ? -25.535 57.723 11.594 1.00 12.35 50 LEU C N 1
ATOM 3182 C CA . LEU C 1 50 ? -24.720 58.242 12.682 1.00 12.26 50 LEU C CA 1
ATOM 3183 C C . LEU C 1 50 ? -24.779 59.772 12.794 1.00 12.29 50 LEU C C 1
ATOM 3184 O O . LEU C 1 50 ? -24.581 60.337 13.874 1.00 14.14 50 LEU C O 1
ATOM 3189 N N . HIS C 1 51 ? -24.990 60.465 11.666 1.00 12.36 51 HIS C N 1
ATOM 3190 C CA . HIS C 1 51 ? -25.008 61.918 11.561 1.00 12.87 51 HIS C CA 1
ATOM 3191 C C . HIS C 1 51 ? -26.321 62.338 10.946 1.00 13.36 51 HIS C C 1
ATOM 3192 O O . HIS C 1 51 ? -26.334 62.942 9.891 1.00 13.18 51 HIS C O 1
ATOM 3199 N N . PRO C 1 52 ? -27.458 62.052 11.632 1.00 14.14 52 PRO C N 1
ATOM 3200 C CA . PRO C 1 52 ? -28.802 62.271 11.078 1.00 15.05 52 PRO C CA 1
ATOM 3201 C C . PRO C 1 52 ? -29.063 63.717 10.727 1.00 15.00 52 PRO C C 1
ATOM 3202 O O . PRO C 1 52 ? -29.879 63.993 9.847 1.00 16.19 52 PRO C O 1
ATOM 3206 N N . ASN C 1 53 ? -28.375 64.657 11.406 1.00 14.27 53 ASN C N 1
ATOM 3207 C CA . ASN C 1 53 ? -28.757 66.056 11.307 1.00 15.15 53 ASN C CA 1
ATOM 3208 C C . ASN C 1 53 ? -27.740 66.873 10.518 1.00 14.39 53 ASN C C 1
ATOM 3209 O O . ASN C 1 53 ? -28.003 68.034 10.233 1.00 15.29 53 ASN C O 1
ATOM 3214 N N . LEU C 1 54 ? -26.584 66.316 10.127 1.00 13.76 54 LEU C N 1
ATOM 3215 C CA . LEU C 1 54 ? -25.665 67.137 9.347 1.00 13.45 54 LEU C CA 1
ATOM 3216 C C . LEU C 1 54 ? -26.101 67.219 7.886 1.00 14.24 54 LEU C C 1
ATOM 3217 O O . LEU C 1 54 ? -26.639 66.271 7.317 1.00 13.47 54 LEU C O 1
ATOM 3222 N N . GLN C 1 55 ? -25.851 68.390 7.306 1.00 13.99 55 GLN C N 1
ATOM 3223 C CA . GLN C 1 55 ? -26.175 68.660 5.918 1.00 15.40 55 GLN C CA 1
ATOM 3224 C C . GLN C 1 55 ? -24.952 69.344 5.262 1.00 15.56 55 GLN C C 1
ATOM 3225 O O . GLN C 1 55 ? -23.964 69.698 5.936 1.00 15.11 55 GLN C O 1
ATOM 3231 N N . GLY C 1 56 ? -24.970 69.464 3.913 1.00 14.81 56 GLY C N 1
ATOM 3232 C CA . GLY C 1 56 ? -23.927 70.061 3.105 1.00 14.23 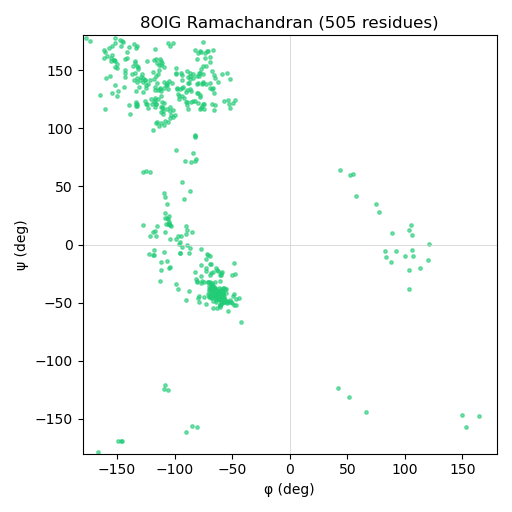56 GLY C CA 1
ATOM 3233 C C . GLY C 1 56 ? -22.504 69.561 3.327 1.00 13.00 56 GLY C C 1
ATOM 3234 O O . GLY C 1 56 ? -22.237 68.390 3.453 1.00 12.94 56 GLY C O 1
ATOM 3235 N N . ASP C 1 57 ? -21.586 70.494 3.487 1.00 13.41 57 ASP C N 1
ATOM 3236 C CA . ASP C 1 57 ? -20.171 70.142 3.569 1.00 13.00 57 ASP C CA 1
ATOM 3237 C C . ASP C 1 57 ? -19.859 69.350 4.857 1.00 11.90 57 ASP C C 1
ATOM 3238 O O . ASP C 1 57 ? -18.980 68.471 4.952 1.00 10.99 57 ASP C O 1
ATOM 3243 N N . ASP C 1 58 ? -20.589 69.673 5.919 1.00 12.77 58 ASP C N 1
ATOM 3244 C CA . ASP C 1 58 ? -20.360 69.047 7.203 1.00 12.39 58 ASP C CA 1
ATOM 3245 C C . ASP C 1 58 ? -20.697 67.578 7.069 1.00 11.01 58 ASP C C 1
ATOM 3246 O O . ASP C 1 58 ? -20.037 66.738 7.661 1.00 11.58 58 ASP C O 1
ATOM 3251 N N . PHE C 1 59 ? -21.802 67.270 6.351 1.00 11.00 59 PHE C N 1
ATOM 3252 C CA . PHE C 1 59 ? -22.123 65.867 6.134 1.00 10.82 59 PHE C CA 1
ATOM 3253 C C . PHE C 1 59 ? -21.111 65.187 5.200 1.00 9.95 59 PHE C C 1
ATOM 3254 O O . PHE C 1 59 ? -20.632 64.086 5.480 1.00 9.45 59 PHE C O 1
ATOM 3262 N N . GLN C 1 60 ? -20.662 65.916 4.191 1.00 10.83 60 GLN C N 1
ATOM 3263 C CA . GLN C 1 60 ? -19.777 65.382 3.182 1.00 10.48 60 GLN C CA 1
ATOM 3264 C C . GLN C 1 60 ? -18.453 64.967 3.827 1.00 9.64 60 GLN C C 1
ATOM 3265 O O . G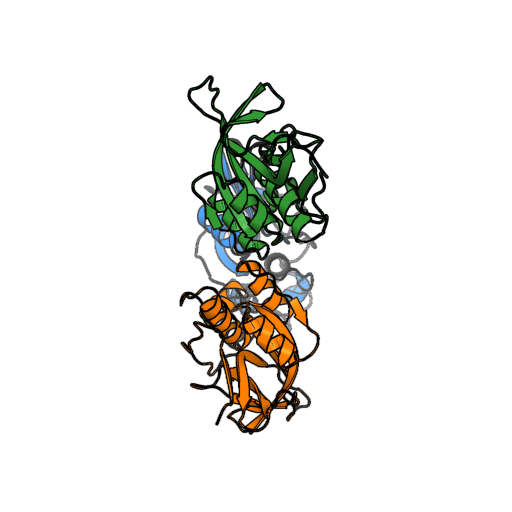LN C 1 60 ? -17.831 63.962 3.447 1.00 9.70 60 GLN C O 1
ATOM 3271 N N . PHE C 1 61 ? -17.946 65.804 4.750 1.00 9.55 61 PHE C N 1
ATOM 3272 C CA . PHE C 1 61 ? -16.556 65.658 5.187 1.00 9.57 61 PHE C CA 1
ATOM 3273 C C . PHE C 1 61 ? -16.332 65.201 6.631 1.00 10.12 61 PHE C C 1
ATOM 3274 O O . PHE C 1 61 ? -15.200 64.890 6.994 1.00 11.42 61 PHE C O 1
ATOM 3282 N N . THR C 1 62 ? -17.340 65.260 7.487 1.00 10.19 62 THR C N 1
ATOM 3283 C CA . THR C 1 62 ? -17.147 64.869 8.871 1.00 11.00 62 THR C CA 1
ATOM 3284 C C . THR C 1 62 ? -17.095 63.343 8.995 1.00 9.81 62 THR C C 1
ATOM 3285 O O . THR C 1 62 ? -18.017 62.595 8.645 1.00 11.35 62 THR C O 1
ATOM 3289 N N . GLY C 1 63 ? -15.965 62.862 9.489 1.00 10.25 63 GLY C N 1
ATOM 3290 C CA . GLY C 1 63 ? -15.778 61.436 9.671 1.00 9.93 63 GLY C CA 1
ATOM 3291 C C . GLY C 1 63 ? -16.341 60.927 10.991 1.00 11.08 63 GLY C C 1
ATOM 3292 O O . GLY C 1 63 ? -17.211 61.546 11.610 1.00 10.73 63 GLY C O 1
ATOM 3293 N N . LEU C 1 64 ? -15.790 59.791 11.436 1.00 12.17 64 LEU C N 1
ATOM 3294 C CA . LEU C 1 64 ? -16.259 59.091 12.629 1.00 12.12 64 LEU C CA 1
ATOM 3295 C C . LEU C 1 64 ? -15.122 58.923 13.642 1.00 12.47 64 LEU C C 1
ATOM 3296 O O . LEU C 1 64 ? -14.006 58.519 13.323 1.00 14.22 64 LEU C O 1
ATOM 3301 N N . THR C 1 65 ? -15.445 59.147 14.908 1.00 12.70 65 THR C N 1
ATOM 3302 C CA . THR C 1 65 ? -14.555 58.797 15.985 1.00 12.81 65 THR C CA 1
ATOM 3303 C C . THR C 1 65 ? -14.548 57.280 16.169 1.00 13.10 65 THR C C 1
ATOM 3304 O O . THR C 1 65 ? -15.487 56.583 15.807 1.00 11.04 65 THR C O 1
ATOM 3308 N N . PRO C 1 66 ? -13.550 56.761 16.910 1.00 13.54 66 PRO C N 1
ATOM 3309 C CA . PRO C 1 66 ? -13.550 55.369 17.309 1.00 12.58 66 PRO C CA 1
ATOM 3310 C C . PRO C 1 66 ? -14.814 54.981 18.064 1.00 13.39 66 PRO C C 1
ATOM 3311 O O . PRO C 1 66 ? -15.360 53.902 17.881 1.00 12.93 66 PRO C O 1
ATOM 3315 N N . GLN C 1 67 ? -15.278 55.852 18.973 1.00 12.11 67 GLN C N 1
ATOM 3316 C CA . GLN C 1 67 ? -16.481 55.577 19.705 1.00 13.19 67 GLN C CA 1
ATOM 3317 C C . GLN C 1 67 ? -17.682 55.480 18.765 1.00 12.29 67 GLN C C 1
ATOM 3318 O O . GLN C 1 67 ? -18.587 54.719 19.032 1.00 15.33 67 GLN C O 1
ATOM 3324 N N . GLU C 1 68 ? -17.769 56.345 17.732 1.00 11.64 68 GLU C N 1
ATOM 3325 C CA . GLU C 1 68 ? -18.910 56.266 16.822 1.00 12.16 68 GLU C CA 1
ATOM 3326 C C . GLU C 1 68 ? -18.821 54.945 16.035 1.00 11.95 68 GLU C C 1
ATOM 3327 O O . GLU C 1 68 ? -19.845 54.287 15.792 1.00 11.63 68 GLU C O 1
ATOM 3333 N N . MET C 1 69 ? -17.611 54.503 15.691 1.00 10.97 69 MET C N 1
ATOM 3334 C CA . MET C 1 69 ? -17.455 53.217 15.024 1.00 10.61 69 MET C CA 1
ATOM 3335 C C . MET C 1 69 ? -17.845 52.001 15.917 1.00 10.76 69 MET C C 1
ATOM 3336 O O . MET C 1 69 ? -18.495 51.075 15.433 1.00 10.70 69 MET C O 1
ATOM 3341 N N . MET C 1 70 ? -17.517 52.018 17.225 1.00 11.55 70 MET C N 1
ATOM 3342 C CA . MET C 1 70 ? -17.972 51.073 18.240 1.00 14.10 70 MET C CA 1
ATOM 3343 C C . MET C 1 70 ? -19.502 51.138 18.373 1.00 15.33 70 MET C C 1
ATOM 3344 O O . MET C 1 70 ? -20.164 50.124 18.444 1.00 14.30 70 MET C O 1
ATOM 3349 N N . LYS C 1 71 ? -20.040 52.355 18.460 1.00 15.54 71 LYS C N 1
ATOM 3350 C CA . LYS C 1 71 ? -21.461 52.581 18.553 1.00 16.98 71 LYS C CA 1
ATOM 3351 C C . LYS C 1 71 ? -22.150 51.957 17.344 1.00 15.73 71 LYS C C 1
ATOM 3352 O O . LYS C 1 71 ? -23.210 51.323 17.495 1.00 18.10 71 LYS C O 1
ATOM 3358 N N . TYR C 1 72 ? -21.589 52.127 16.152 1.00 14.47 72 TYR C N 1
ATOM 3359 C CA . TYR C 1 72 ? -22.269 51.606 14.957 1.00 13.32 72 TYR C CA 1
ATOM 3360 C C . TYR C 1 72 ? -22.273 50.068 14.957 1.00 11.95 72 TYR C C 1
ATOM 3361 O O . TYR C 1 72 ? -23.300 49.451 14.625 1.00 12.31 72 TYR C O 1
ATOM 3370 N N . GLY C 1 73 ? -21.144 49.465 15.315 1.00 11.40 73 GLY C N 1
ATOM 3371 C CA . GLY C 1 73 ? -21.073 47.997 15.283 1.00 11.59 73 GLY C CA 1
ATOM 3372 C C . GLY C 1 73 ? -22.079 47.409 16.265 1.00 13.17 73 GLY C C 1
ATOM 3373 O O . GLY C 1 73 ? -22.754 46.408 15.951 1.00 13.14 73 GLY C O 1
ATOM 3374 N N . LYS C 1 74 ? -22.192 48.034 17.466 1.00 14.81 74 LYS C N 1
ATOM 3375 C CA . LYS C 1 74 ? -23.037 47.490 18.517 1.00 16.09 74 LYS C CA 1
ATOM 3376 C C . LYS C 1 74 ? -24.486 47.599 18.042 1.00 15.86 74 LYS C C 1
ATOM 3377 O O . LYS C 1 74 ? -25.320 46.725 18.260 1.00 17.09 74 LYS C O 1
ATOM 3383 N N . SER C 1 75 ? -24.800 48.689 17.327 1.00 14.58 75 SER C N 1
ATOM 3384 C CA . SER C 1 75 ? -26.139 48.915 16.836 1.00 15.58 75 SER C CA 1
ATOM 3385 C C . SER C 1 75 ? -26.521 47.934 15.732 1.00 15.37 75 SER C C 1
ATOM 3386 O O . SER C 1 75 ? -27.714 47.745 15.486 1.00 17.71 75 SER C O 1
ATOM 3389 N N . GLN C 1 76 ? -25.521 47.257 15.124 1.00 14.47 76 GLN C N 1
ATOM 3390 C CA . GLN C 1 76 ? -25.826 46.311 14.043 1.00 15.36 76 GLN C CA 1
ATOM 3391 C C . GLN C 1 76 ? -25.623 44.869 14.507 1.00 15.06 76 GLN C C 1
ATOM 3392 O O . GLN C 1 76 ? -25.299 43.992 13.679 1.00 15.58 76 GLN C O 1
ATOM 3398 N N . GLY C 1 77 ? -25.779 44.631 15.811 1.00 15.13 77 GLY C N 1
ATOM 3399 C CA . GLY C 1 77 ? -25.763 43.278 16.359 1.00 15.29 77 GLY C CA 1
ATOM 3400 C C . GLY C 1 77 ? -24.352 42.680 16.481 1.00 15.47 77 GLY C C 1
ATOM 3401 O O . GLY C 1 77 ? -24.177 41.474 16.461 1.00 16.01 77 GLY C O 1
ATOM 3402 N N . ARG C 1 78 ? -23.344 43.518 16.646 1.00 14.69 78 ARG C N 1
ATOM 3403 C CA . ARG C 1 78 ? -21.981 43.015 16.717 1.00 14.86 78 ARG C CA 1
ATOM 3404 C C . ARG C 1 78 ? -21.335 43.490 18.008 1.00 15.07 78 ARG C C 1
ATOM 3405 O O . ARG C 1 78 ? -21.425 44.655 18.361 1.00 15.62 78 ARG C O 1
ATOM 3413 N N . ASP C 1 79 ? -20.612 42.596 18.660 1.00 16.12 79 ASP C N 1
ATOM 3414 C CA . ASP C 1 79 ? -19.976 42.883 19.919 1.00 17.71 79 ASP C CA 1
ATOM 3415 C C . ASP C 1 79 ? -18.583 43.388 19.620 1.00 16.58 79 ASP C C 1
ATOM 3416 O O . ASP C 1 79 ? -17.662 42.658 19.930 1.00 18.26 79 ASP C O 1
ATOM 3421 N N . THR C 1 80 ? -18.474 44.619 19.099 1.00 14.90 80 THR C N 1
ATOM 3422 C CA . THR C 1 80 ? -17.190 45.076 18.620 1.00 14.08 80 THR C CA 1
ATOM 3423 C C . THR C 1 80 ? -16.332 45.421 19.834 1.00 14.67 80 THR C C 1
ATOM 3424 O O . THR C 1 80 ? -16.839 45.929 20.823 1.00 16.21 80 THR C O 1
ATOM 3428 N N . GLN C 1 81 ? -15.026 45.184 19.688 1.00 13.62 81 GLN C N 1
ATOM 3429 C CA . GLN C 1 81 ? -14.053 45.471 20.706 1.00 14.75 81 GLN C CA 1
ATOM 3430 C C . GLN C 1 81 ? -12.919 46.314 20.164 1.00 12.72 81 GLN C C 1
ATOM 3431 O O . GLN C 1 81 ? -12.458 46.080 19.067 1.00 12.44 81 GLN C O 1
ATOM 3437 N N . TYR C 1 82 ? -12.441 47.213 21.018 1.00 13.55 82 TYR C N 1
ATOM 3438 C CA . TYR C 1 82 ? -11.352 48.123 20.712 1.00 14.42 82 TYR C CA 1
ATOM 3439 C C . TYR C 1 82 ? -10.032 47.433 21.084 1.00 14.18 82 TYR C C 1
ATOM 3440 O O . TYR C 1 82 ? -9.933 46.785 22.139 1.00 17.00 82 TYR C O 1
ATOM 3449 N N . LEU C 1 83 ? -9.057 47.503 20.169 1.00 13.95 83 LEU C N 1
ATOM 3450 C CA . LEU C 1 83 ? -7.725 46.961 20.380 1.00 13.59 83 LEU C CA 1
ATOM 3451 C C . LEU C 1 83 ? -6.733 48.106 20.147 1.00 13.08 83 LEU C C 1
ATOM 3452 O O . LEU C 1 83 ? -6.743 48.686 19.057 1.00 10.58 83 LEU C O 1
ATOM 3457 N N . ASN C 1 84 ? -5.888 48.485 21.119 1.00 13.50 84 ASN C N 1
ATOM 3458 C CA . ASN C 1 84 ? -5.113 49.704 20.934 1.00 13.77 84 ASN C CA 1
ATOM 3459 C C . ASN C 1 84 ? -3.757 49.355 20.325 1.00 12.61 84 ASN C C 1
ATOM 3460 O O . ASN C 1 84 ? -2.713 49.680 20.862 1.00 13.75 84 ASN C O 1
ATOM 3465 N N . ARG C 1 85 ? -3.757 48.627 19.190 1.00 10.54 85 ARG C N 1
ATOM 3466 C CA . ARG C 1 85 ? -2.561 48.183 18.479 1.00 10.34 85 ARG C CA 1
ATOM 3467 C C . ARG C 1 85 ? -3.048 47.470 17.215 1.00 9.31 85 ARG C C 1
ATOM 3468 O O . ARG C 1 85 ? -4.244 47.327 16.990 1.00 10.10 85 ARG C O 1
ATOM 3476 N N . MET C 1 86 ? -2.114 47.010 16.379 1.00 9.41 86 MET C N 1
ATOM 3477 C CA . MET C 1 86 ? -2.412 46.159 15.261 1.00 8.89 86 MET C CA 1
ATOM 3478 C C . MET C 1 86 ? -2.475 44.716 15.748 1.00 9.63 86 MET C C 1
ATOM 3479 O O . MET C 1 86 ? -1.707 44.364 16.640 1.00 9.76 86 MET C O 1
ATOM 3484 N N . PRO C 1 87 ? -3.345 43.846 15.148 1.00 9.01 87 PRO C N 1
ATOM 3485 C CA . PRO C 1 87 ? -3.283 42.422 15.461 1.00 9.15 87 PRO C CA 1
ATOM 3486 C C . PRO C 1 87 ? -2.079 41.753 14.826 1.00 9.14 87 PRO C C 1
ATOM 3487 O O . PRO C 1 87 ? -1.542 42.255 13.843 1.00 9.73 87 PRO C O 1
ATOM 3491 N N . SER C 1 88 ? -1.706 40.586 15.353 1.00 9.75 88 SER C N 1
ATOM 3492 C CA . SER C 1 88 ? -0.736 39.724 14.701 1.00 10.24 88 SER C CA 1
ATOM 3493 C C . SER C 1 88 ? -1.437 38.952 13.579 1.00 9.72 88 SER C C 1
ATOM 3494 O O . SER C 1 88 ? -2.629 39.024 13.396 1.00 11.50 88 SER C O 1
ATOM 3497 N N . TYR C 1 89 ? -0.626 38.376 12.705 1.00 10.60 89 TYR C N 1
ATOM 3498 C CA . TYR C 1 89 ? -1.048 37.432 11.693 1.00 10.88 89 TYR C CA 1
ATOM 3499 C C . TYR C 1 89 ? -1.949 36.410 12.329 1.00 11.35 89 TYR C C 1
ATOM 3500 O O . TYR C 1 89 ? -3.000 36.049 11.800 1.00 12.14 89 TYR C O 1
ATOM 3509 N N . ASN C 1 90 ? -1.525 35.882 13.474 1.00 11.29 90 ASN C N 1
ATOM 3510 C CA . ASN C 1 90 ? -2.251 34.780 14.067 1.00 11.64 90 ASN C CA 1
ATOM 3511 C C . ASN C 1 90 ? -3.645 35.273 14.479 1.00 11.35 90 ASN C C 1
ATOM 3512 O O . ASN C 1 90 ? -4.628 34.549 14.406 1.00 11.43 90 ASN C O 1
ATOM 3517 N N . GLU C 1 91 ? -3.720 36.507 14.991 1.00 10.99 91 GLU C N 1
ATOM 3518 C CA . GLU C 1 91 ? -4.964 37.037 15.519 1.00 10.28 91 GLU C CA 1
ATOM 3519 C C . GLU C 1 91 ? -5.850 37.287 14.298 1.00 9.45 91 GLU C C 1
ATOM 3520 O O . GLU C 1 91 ? -7.047 37.070 14.378 1.00 9.75 91 GLU C O 1
ATOM 3526 N N . VAL C 1 92 ? -5.311 37.837 13.217 1.00 8.54 92 VAL C N 1
ATOM 3527 C CA . VAL C 1 92 ? -6.137 37.993 12.028 1.00 8.09 92 VAL C CA 1
ATOM 3528 C C . VAL C 1 92 ? -6.646 36.624 11.570 1.00 8.59 92 VAL C C 1
ATOM 3529 O O . VAL C 1 92 ? -7.787 36.512 11.120 1.00 8.95 92 VAL C O 1
ATOM 3533 N N . ASP C 1 93 ? -5.788 35.620 11.595 1.00 9.42 93 ASP C N 1
ATOM 3534 C CA . ASP C 1 93 ? -6.184 34.337 11.018 1.00 10.21 93 ASP C CA 1
ATOM 3535 C C . ASP C 1 93 ? -7.371 33.786 11.802 1.00 12.09 93 ASP C C 1
ATOM 3536 O O . ASP C 1 93 ? -8.315 33.261 11.241 1.00 12.39 93 ASP C O 1
ATOM 3541 N N . LYS C 1 94 ? -7.296 33.881 13.146 1.00 13.58 94 LYS C N 1
ATOM 3542 C CA . LYS C 1 94 ? -8.308 33.284 13.999 1.00 14.23 94 LYS C CA 1
ATOM 3543 C C . LYS C 1 94 ? -9.629 34.065 13.814 1.00 12.42 94 LYS C C 1
ATOM 3544 O O . LYS C 1 94 ? -10.721 33.492 13.696 1.00 12.53 94 LYS C O 1
ATOM 3550 N N . LEU C 1 95 ? -9.585 35.394 13.834 1.00 12.03 95 LEU C N 1
ATOM 3551 C CA . LEU C 1 95 ? -10.751 36.244 13.683 1.00 12.03 95 LEU C CA 1
ATOM 3552 C C . LEU C 1 95 ? -11.426 35.976 12.347 1.00 11.32 95 LEU C C 1
ATOM 3553 O O . LEU C 1 95 ? -12.639 35.893 12.255 1.00 11.34 95 LEU C O 1
ATOM 3558 N N . THR C 1 96 ? -10.624 35.899 11.292 1.00 10.13 96 THR C N 1
ATOM 3559 C CA . THR C 1 96 ? -11.108 35.649 9.950 1.00 10.07 96 THR C CA 1
ATOM 3560 C C . THR C 1 96 ? -11.804 34.287 9.881 1.00 10.97 96 THR C C 1
ATOM 3561 O O . THR C 1 96 ? -12.901 34.137 9.301 1.00 11.84 96 THR C O 1
ATOM 3565 N N . THR C 1 97 ? -11.191 33.247 10.426 1.00 11.26 97 THR C N 1
ATOM 3566 C CA . THR C 1 97 ? -11.813 31.930 10.475 1.00 12.72 97 THR C CA 1
ATOM 3567 C C . THR C 1 97 ? -13.164 32.020 11.161 1.00 13.98 97 THR C C 1
ATOM 3568 O O . THR C 1 97 ? -14.112 31.269 10.831 1.00 15.45 97 THR C O 1
ATOM 3572 N N . ASN C 1 98 ? -13.247 32.859 12.212 1.00 14.12 98 ASN C N 1
ATOM 3573 C CA . ASN C 1 98 ? -14.494 32.970 12.953 1.00 15.80 98 ASN C CA 1
ATOM 3574 C C . ASN C 1 98 ? -15.417 34.042 12.396 1.00 15.02 98 ASN C C 1
ATOM 3575 O O . ASN C 1 98 ? -16.409 34.398 13.020 1.00 15.68 98 ASN C O 1
ATOM 3580 N N . ASN C 1 99 ? -15.154 34.494 11.175 1.00 14.97 99 ASN C N 1
ATOM 3581 C CA A ASN C 1 99 ? -16.043 35.420 10.475 0.72 15.75 99 ASN C CA 1
ATOM 3582 C CA B ASN C 1 99 ? -16.047 35.422 10.491 0.28 14.62 99 ASN C CA 1
ATOM 3583 C C . ASN C 1 99 ? -16.259 36.695 11.297 1.00 13.97 99 ASN C C 1
ATOM 3584 O O . ASN C 1 99 ? -17.368 37.215 11.363 1.00 15.26 99 ASN C O 1
ATOM 3593 N N . LYS C 1 100 ? -15.162 37.255 11.797 1.00 12.85 100 LYS C N 1
ATOM 3594 C CA A LYS C 1 100 ? -15.196 38.506 12.543 0.72 12.76 100 LYS C CA 1
ATOM 3595 C CA B LYS C 1 100 ? -15.157 38.492 12.564 0.28 12.57 100 LYS C CA 1
ATOM 3596 C C . LYS C 1 100 ? -14.359 39.514 11.764 1.00 12.17 100 LYS C C 1
ATOM 3597 O O . LYS C 1 100 ? -13.200 39.241 11.397 1.00 12.92 100 LYS C O 1
ATOM 3608 N N . ASP C 1 101 ? -14.972 40.643 11.487 1.00 11.89 101 ASP C N 1
ATOM 3609 C CA . ASP C 1 101 ? -14.398 41.706 10.702 1.00 10.25 101 ASP C CA 1
ATOM 3610 C C . ASP C 1 101 ? -13.572 42.657 11.547 1.00 10.54 101 ASP C C 1
ATOM 3611 O O . ASP C 1 101 ? -13.940 42.926 12.669 1.00 10.33 101 ASP C O 1
ATOM 3612 N N . ILE C 1 102 ? -12.492 43.175 10.957 1.00 9.68 102 ILE C N 1
ATOM 3613 C CA . ILE C 1 102 ? -11.519 44.052 11.636 1.00 9.47 102 ILE C CA 1
ATOM 3614 C C . ILE C 1 102 ? -11.357 45.382 10.894 1.00 9.06 102 ILE C C 1
ATOM 3615 O O . ILE C 1 102 ? -10.994 45.365 9.726 1.00 9.40 102 ILE C O 1
ATOM 3620 N N . ALA C 1 103 ? -11.646 46.501 11.589 1.00 8.74 103 ALA C N 1
ATOM 3621 C CA . ALA C 1 103 ? -11.436 47.840 11.081 1.00 8.48 103 ALA C CA 1
ATOM 3622 C C . ALA C 1 103 ? -10.041 48.235 11.578 1.00 7.60 103 ALA C C 1
ATOM 3623 O O . ALA C 1 103 ? -9.740 48.109 12.750 1.00 8.24 103 ALA C O 1
ATOM 3625 N N . ILE C 1 104 ? -9.302 48.824 10.643 1.00 7.62 104 ILE C N 1
ATOM 3626 C CA . ILE C 1 104 ? -8.007 49.436 10.826 1.00 7.91 104 ILE C CA 1
ATOM 3627 C C . ILE C 1 104 ? -8.198 50.924 11.130 1.00 8.34 104 ILE C C 1
ATOM 3628 O O . ILE C 1 104 ? -8.829 51.601 10.346 1.00 8.42 104 ILE C O 1
ATOM 3633 N N . LEU C 1 105 ? -7.620 51.407 12.246 1.00 8.59 105 LEU C N 1
ATOM 3634 C CA . LEU C 1 105 ? -7.624 52.827 12.527 1.00 9.33 105 LEU C CA 1
ATOM 3635 C C . LEU C 1 105 ? -6.217 53.383 12.368 1.00 9.55 105 LEU C C 1
ATOM 3636 O O . LEU C 1 105 ? -5.373 53.124 13.210 1.00 9.97 105 LEU C O 1
ATOM 3641 N N . GLY C 1 106 ? -5.968 54.067 11.261 1.00 9.17 106 GLY C N 1
ATOM 3642 C CA . GLY C 1 106 ? -4.611 54.486 10.920 1.00 9.15 106 GLY C CA 1
ATOM 3643 C C . GLY C 1 106 ? -4.469 56.008 10.978 1.00 9.41 106 GLY C C 1
ATOM 3644 O O . GLY C 1 106 ? -5.457 56.748 11.115 1.00 10.22 106 GLY C O 1
ATOM 3645 N N . SER C 1 107 ? -3.213 56.475 11.111 1.00 10.20 107 SER C N 1
ATOM 3646 C CA . SER C 1 107 ? -2.943 57.889 11.012 1.00 11.02 107 SER C CA 1
ATOM 3647 C C . SER C 1 107 ? -1.739 58.075 10.076 1.00 11.05 107 SER C C 1
ATOM 3648 O O . SER C 1 107 ? -0.839 57.245 9.975 1.00 11.41 107 SER C O 1
ATOM 3651 N N . ARG C 1 108 ? -1.815 59.144 9.298 1.00 10.84 108 ARG C N 1
ATOM 3652 C CA . ARG C 1 108 ? -0.813 59.418 8.298 1.00 11.77 108 ARG C CA 1
ATOM 3653 C C . ARG C 1 108 ? 0.500 59.791 8.942 1.00 11.98 108 ARG C C 1
ATOM 3654 O O . ARG C 1 108 ? 0.601 60.643 9.814 1.00 12.18 108 ARG C O 1
ATOM 3662 N N . VAL C 1 109 ? 1.586 59.207 8.439 1.00 11.72 109 VAL C N 1
ATOM 3663 C CA . VAL C 1 109 ? 2.940 59.499 8.843 1.00 12.71 109 VAL C CA 1
ATOM 3664 C C . VAL C 1 109 ? 3.402 60.839 8.271 1.00 14.66 109 VAL C C 1
ATOM 3665 O O . VAL C 1 109 ? 3.834 61.712 9.052 1.00 15.08 109 VAL C O 1
ATOM 3669 N N . GLU C 1 110 ? 3.129 61.075 6.970 1.00 15.63 110 GLU C N 1
ATOM 3670 C CA . GLU C 1 110 ? 3.313 62.397 6.340 1.00 18.50 110 GLU C CA 1
ATOM 3671 C C . GLU C 1 110 ? 2.403 63.506 6.882 1.00 20.15 110 GLU C C 1
ATOM 3672 O O . GLU C 1 110 ? 1.229 63.284 7.101 1.00 22.63 110 GLU C O 1
ATOM 3678 N N . SER C 1 111 ? 2.955 64.731 6.962 1.00 23.23 111 SER C N 1
ATOM 3679 C CA . SER C 1 111 ? 2.224 65.876 7.496 1.00 24.91 111 SER C CA 1
ATOM 3680 C C . SER C 1 111 ? 2.740 67.203 6.936 1.00 26.37 111 SER C C 1
ATOM 3681 O O . SER C 1 111 ? 3.931 67.465 6.969 1.00 28.46 111 SER C O 1
ATOM 3684 N N . THR C 1 112 ? 1.846 68.058 6.457 1.00 30.57 112 THR C N 1
ATOM 3685 C CA . THR C 1 112 ? 2.250 69.383 6.019 1.00 29.83 112 THR C CA 1
ATOM 3686 C C . THR C 1 112 ? 2.023 70.425 7.108 1.00 32.23 112 THR C C 1
ATOM 3687 O O . THR C 1 112 ? 2.827 71.370 7.244 1.00 34.81 112 THR C O 1
ATOM 3691 N N . ASP C 1 113 ? 0.897 70.256 7.816 1.00 31.82 113 ASP C N 1
ATOM 3692 C CA . ASP C 1 113 ? 0.319 71.254 8.695 1.00 33.36 113 ASP C CA 1
ATOM 3693 C C . ASP C 1 113 ? 0.573 70.913 10.172 1.00 35.35 113 ASP C C 1
ATOM 3694 O O . ASP C 1 113 ? 0.073 71.612 11.063 1.00 34.27 113 ASP C O 1
ATOM 3696 N N . GLY C 1 114 ? 1.340 69.846 10.437 1.00 31.42 114 GLY C N 1
ATOM 3697 C CA . GLY C 1 114 ? 1.520 69.294 11.779 1.00 30.92 114 GLY C CA 1
ATOM 3698 C C . GLY C 1 114 ? 0.446 68.255 12.134 1.00 28.39 114 GLY C C 1
ATOM 3699 O O . GLY C 1 114 ? 0.565 67.550 13.147 1.00 27.32 114 GLY C O 1
ATOM 3700 N N . ILE C 1 115 ? -0.633 68.229 11.340 1.00 26.88 115 ILE C N 1
ATOM 3701 C CA . ILE C 1 115 ? -1.735 67.311 11.564 1.00 27.01 115 ILE C CA 1
ATOM 3702 C C . ILE C 1 115 ? -1.521 66.038 10.736 1.00 23.88 115 ILE C C 1
ATOM 3703 O O . ILE C 1 115 ? -1.044 66.054 9.599 1.00 28.11 115 ILE C O 1
ATOM 3708 N N . HIS C 1 116 ? -1.887 64.902 11.343 1.00 19.56 116 HIS C N 1
ATOM 3709 C CA . HIS C 1 116 ? -1.692 63.594 10.763 1.00 16.89 116 HIS C CA 1
ATOM 3710 C C . HIS C 1 116 ? -3.094 63.019 10.630 1.00 16.80 116 HIS C C 1
ATOM 3711 O O . HIS C 1 116 ? -3.708 62.590 11.600 1.00 19.02 116 HIS C O 1
ATOM 3718 N N . ALA C 1 117 ? -3.632 63.118 9.432 1.00 16.18 117 ALA C N 1
ATOM 3719 C CA . ALA C 1 117 ? -4.951 62.634 9.117 1.00 15.33 117 ALA C CA 1
ATOM 3720 C C . ALA C 1 117 ? -5.154 61.199 9.543 1.00 14.83 117 ALA C C 1
ATOM 3721 O O . ALA C 1 117 ? -4.328 60.329 9.324 1.00 13.29 117 ALA C O 1
ATOM 3723 N N . GLY C 1 118 ? -6.362 60.956 10.011 1.00 13.71 118 GLY C N 1
ATOM 3724 C CA . GLY C 1 118 ? -6.842 59.623 10.304 1.00 12.03 118 GLY C CA 1
ATOM 3725 C C . GLY C 1 118 ? -7.501 59.016 9.083 1.00 12.06 118 GLY C C 1
ATOM 3726 O O . GLY C 1 118 ? -8.003 59.705 8.174 1.00 14.12 118 GLY C O 1
ATOM 3727 N N . HIS C 1 119 ? -7.396 57.710 8.991 1.00 10.47 119 HIS C N 1
ATOM 3728 C CA . HIS C 1 119 ? -8.006 57.002 7.890 1.00 10.30 119 HIS C CA 1
ATOM 3729 C C . HIS C 1 119 ? -8.336 55.606 8.358 1.00 10.55 119 HIS C C 1
ATOM 3730 O O . HIS C 1 119 ? -7.522 55.009 9.083 1.00 13.82 119 HIS C O 1
ATOM 3737 N N . ALA C 1 120 ? -9.519 55.144 7.978 1.00 9.21 120 ALA C N 1
ATOM 3738 C CA . ALA C 1 120 ? -10.016 53.828 8.299 1.00 8.37 120 ALA C CA 1
ATOM 3739 C C . ALA C 1 120 ? -9.955 52.898 7.085 1.00 8.00 120 ALA C C 1
ATOM 3740 O O . ALA C 1 120 ? -10.328 53.321 5.995 1.00 9.15 120 ALA C O 1
ATOM 3742 N N . MET C 1 121 ? -9.592 51.630 7.305 1.00 7.91 121 MET C N 1
ATOM 3743 C CA . MET C 1 121 ? -9.502 50.632 6.225 1.00 7.70 121 MET C CA 1
ATOM 3744 C C . MET C 1 121 ? -10.022 49.315 6.798 1.00 6.82 121 MET C C 1
ATOM 3745 O O . MET C 1 121 ? -10.210 49.182 8.002 1.00 7.09 121 MET C O 1
ATOM 3750 N N . ALA C 1 122 ? -10.296 48.351 5.881 1.00 7.88 122 ALA C N 1
ATOM 3751 C CA . ALA C 1 122 ? -10.852 47.061 6.269 1.00 7.48 122 ALA C CA 1
ATOM 3752 C C . ALA C 1 122 ? -9.846 45.944 6.123 1.00 7.76 122 ALA C C 1
ATOM 3753 O O . ALA C 1 122 ? -9.181 45.862 5.098 1.00 9.40 122 ALA C O 1
ATOM 3755 N N . VAL C 1 123 ? -9.724 45.062 7.120 1.00 8.30 123 VAL C N 1
ATOM 3756 C CA . VAL C 1 123 ? -8.977 43.847 6.854 1.00 8.89 123 VAL C CA 1
ATOM 3757 C C . VAL C 1 123 ? -9.844 42.930 6.021 1.00 9.38 123 VAL C C 1
ATOM 3758 O O . VAL C 1 123 ? -11.007 42.704 6.350 1.00 8.98 123 VAL C O 1
ATOM 3762 N N . VAL C 1 124 ? -9.231 42.262 5.009 1.00 8.85 124 VAL C N 1
ATOM 3763 C CA . VAL C 1 124 ? -9.920 41.253 4.217 1.00 10.33 124 VAL C CA 1
ATOM 3764 C C . VAL C 1 124 ? -9.584 39.842 4.695 1.00 10.37 124 VAL C C 1
ATOM 3765 O O . VAL C 1 124 ? -10.337 38.913 4.431 1.00 11.27 124 VAL C O 1
ATOM 3769 N N . GLY C 1 125 ? -8.368 39.626 5.160 1.00 9.21 125 GLY C N 1
ATOM 3770 C CA . GLY C 1 125 ? -7.888 38.365 5.677 1.00 10.44 125 GLY C CA 1
ATOM 3771 C C . GLY C 1 125 ? -6.375 38.385 5.765 1.00 9.39 125 GLY C C 1
ATOM 3772 O O . GLY C 1 125 ? -5.777 39.414 6.030 1.00 9.21 125 GLY C O 1
ATOM 3773 N N . ASN C 1 126 ? -5.791 37.222 5.556 1.00 9.80 126 ASN C N 1
ATOM 3774 C CA . ASN C 1 126 ? -4.381 36.953 5.781 1.00 9.21 126 ASN C CA 1
ATOM 3775 C C . ASN C 1 126 ? -3.946 35.827 4.829 1.00 10.14 126 ASN C C 1
ATOM 3776 O O . ASN C 1 126 ? -4.766 35.038 4.358 1.00 10.27 126 ASN C O 1
ATOM 3781 N N . ALA C 1 127 ? -2.635 35.760 4.599 1.00 9.82 127 ALA C N 1
ATOM 3782 C CA . ALA C 1 127 ? -2.065 34.787 3.669 1.00 11.00 127 ALA C CA 1
ATOM 3783 C C . ALA C 1 127 ? -0.632 34.456 4.098 1.00 11.92 127 ALA C C 1
ATOM 3784 O O . ALA C 1 127 ? 0.033 35.279 4.737 1.00 12.23 127 ALA C O 1
ATOM 3786 N N . GLU C 1 128 ? -0.148 33.293 3.658 1.00 13.44 128 GLU C N 1
ATOM 3787 C CA . GLU C 1 128 ? 1.246 32.942 3.682 1.00 14.85 128 GLU C CA 1
ATOM 3788 C C . GLU C 1 128 ? 1.741 32.895 2.249 1.00 15.61 128 GLU C C 1
ATOM 3789 O O . GLU C 1 128 ? 1.321 32.002 1.477 1.00 16.34 128 GLU C O 1
ATOM 3795 N N . LEU C 1 129 ? 2.712 33.761 1.918 1.00 16.70 129 LEU C N 1
ATOM 3796 C CA . LEU C 1 129 ? 3.321 33.740 0.592 1.00 18.58 129 LEU C CA 1
ATOM 3797 C C . LEU C 1 129 ? 4.283 32.561 0.449 1.00 21.22 129 LEU C C 1
ATOM 3798 O O . LEU C 1 129 ? 4.856 32.149 1.439 1.00 22.63 129 LEU C O 1
ATOM 3803 N N . GLU C 1 130 ? 4.520 32.063 -0.783 1.00 26.82 130 GLU C N 1
ATOM 3804 C CA . GLU C 1 130 ? 5.531 31.019 -0.920 1.00 31.06 130 GLU C CA 1
ATOM 3805 C C . GLU C 1 130 ? 6.848 31.645 -0.478 1.00 29.24 130 GLU C C 1
ATOM 3806 O O . GLU C 1 130 ? 7.129 32.784 -0.800 1.00 30.71 130 GLU C O 1
ATOM 3812 N N . GLY C 1 131 ? 7.661 30.888 0.245 1.00 31.86 131 GLY C N 1
ATOM 3813 C CA . GLY C 1 131 ? 8.817 31.467 0.907 1.00 30.82 131 GLY C CA 1
ATOM 3814 C C . GLY C 1 131 ? 8.535 31.610 2.395 1.00 28.26 131 GLY C C 1
ATOM 3815 O O . GLY C 1 131 ? 9.417 31.374 3.219 1.00 28.98 131 GLY C O 1
ATOM 3816 N N . GLY C 1 132 ? 7.287 31.987 2.739 1.00 25.09 132 GLY C N 1
ATOM 3817 C CA . GLY C 1 132 ? 6.834 31.918 4.114 1.00 23.62 132 GLY C CA 1
ATOM 3818 C C . GLY C 1 132 ? 6.382 33.263 4.695 1.00 22.84 132 GLY C C 1
ATOM 3819 O O . GLY C 1 132 ? 6.060 33.304 5.881 1.00 21.46 132 GLY C O 1
ATOM 3820 N N . GLN C 1 133 ? 6.432 34.350 3.910 1.00 20.71 133 GLN C N 1
ATOM 3821 C CA . GLN C 1 133 ? 6.118 35.682 4.428 1.00 17.78 133 GLN C CA 1
ATOM 3822 C C . GLN C 1 133 ? 4.626 35.731 4.765 1.00 15.01 133 GLN C C 1
ATOM 3823 O O . GLN C 1 133 ? 3.779 35.470 3.939 1.00 15.60 133 GLN C O 1
ATOM 3829 N N . GLU C 1 134 ? 4.357 36.011 6.029 1.00 13.83 134 GLU C N 1
ATOM 3830 C CA . GLU C 1 134 ? 3.022 36.183 6.548 1.00 12.78 134 GLU C CA 1
ATOM 3831 C C . GLU C 1 134 ? 2.535 37.604 6.223 1.00 12.06 134 GLU C C 1
ATOM 3832 O O . GLU C 1 134 ? 3.243 38.585 6.456 1.00 11.61 134 GLU C O 1
ATOM 3838 N N . VAL C 1 135 ? 1.327 37.721 5.665 1.00 10.95 135 VAL C N 1
ATOM 3839 C CA . VAL C 1 135 ? 0.794 38.994 5.207 1.00 10.62 135 VAL C CA 1
ATOM 3840 C C . VAL C 1 135 ? -0.662 39.088 5.667 1.00 9.74 135 VAL C C 1
ATOM 3841 O O . VAL C 1 135 ? -1.346 38.084 5.827 1.00 9.80 135 VAL C O 1
ATOM 3845 N N . ILE C 1 136 ? -1.108 40.301 5.825 1.00 9.51 136 ILE C N 1
ATOM 3846 C CA . ILE C 1 136 ? -2.495 40.698 6.044 1.00 9.27 136 ILE C CA 1
ATOM 3847 C C . ILE C 1 136 ? -3.004 41.445 4.819 1.00 9.82 136 ILE C C 1
ATOM 3848 O O . ILE C 1 136 ? -2.311 42.283 4.215 1.00 8.93 136 ILE C O 1
ATOM 3853 N N . MET C 1 137 ? -4.182 41.034 4.372 1.00 10.47 137 MET C N 1
ATOM 3854 C CA . MET C 1 137 ? -4.800 41.574 3.168 1.00 10.96 137 MET C CA 1
ATOM 3855 C C . MET C 1 137 ? -5.767 42.652 3.602 1.00 9.67 137 MET C C 1
ATOM 3856 O O . MET C 1 137 ? -6.499 42.484 4.573 1.00 9.02 137 MET C O 1
ATOM 3861 N N . ILE C 1 138 ? -5.612 43.849 2.987 1.00 8.44 138 ILE C N 1
ATOM 3862 C CA . ILE C 1 138 ? -6.288 45.052 3.416 1.00 8.57 138 ILE C CA 1
ATOM 3863 C C . ILE C 1 138 ? -7.046 45.639 2.242 1.00 8.12 138 ILE C C 1
ATOM 3864 O O . ILE C 1 138 ? -6.525 45.762 1.170 1.00 9.04 138 ILE C O 1
ATOM 3869 N N . TRP C 1 139 ? -8.230 46.175 2.482 1.00 7.51 139 TRP C N 1
ATOM 3870 C CA . TRP C 1 139 ? -8.919 47.007 1.527 1.00 7.77 139 TRP C CA 1
ATOM 3871 C C . TRP C 1 139 ? -8.953 48.455 2.023 1.00 6.80 139 TRP C C 1
ATOM 3872 O O . TRP C 1 139 ? -9.543 48.767 3.064 1.00 6.79 139 TRP C O 1
ATOM 3883 N N . ASN C 1 140 ? -8.282 49.334 1.293 1.00 7.15 140 ASN C N 1
ATOM 3884 C CA . ASN C 1 140 ? -8.410 50.771 1.443 1.00 7.54 140 ASN C CA 1
ATOM 3885 C C . ASN C 1 140 ? -9.611 51.212 0.627 1.00 8.00 140 ASN C C 1
ATOM 3886 O O . ASN C 1 140 ? -9.626 50.917 -0.574 1.00 10.28 140 ASN C O 1
ATOM 3891 N N . PRO C 1 141 ? -10.597 51.877 1.239 1.00 8.16 141 PRO C N 1
ATOM 3892 C CA . PRO C 1 141 ? -11.764 52.311 0.489 1.00 8.19 141 PRO C CA 1
ATOM 3893 C C . PRO C 1 141 ? -11.528 53.069 -0.805 1.00 8.73 141 PRO C C 1
ATOM 3894 O O . PRO C 1 141 ? -12.409 53.114 -1.654 1.00 8.31 141 PRO C O 1
ATOM 3898 N N . TRP C 1 142 ? -10.392 53.758 -0.954 1.00 9.28 142 TRP C N 1
ATOM 3899 C CA . TRP C 1 142 ? -10.028 54.425 -2.198 1.00 9.56 142 TRP C CA 1
ATOM 3900 C C . TRP C 1 142 ? -9.945 53.470 -3.389 1.00 9.24 142 TRP C C 1
ATOM 3901 O O . TRP C 1 142 ? -10.068 53.936 -4.531 1.00 9.96 142 TRP C O 1
ATOM 3912 N N . ASP C 1 143 ? -9.722 52.161 -3.151 1.00 9.00 143 ASP C N 1
ATOM 3913 C CA . ASP C 1 143 ? -9.137 51.283 -4.167 1.00 10.47 143 ASP C CA 1
ATOM 3914 C C . ASP C 1 143 ? -10.129 50.233 -4.686 1.00 11.23 143 ASP C C 1
ATOM 3915 O O . ASP C 1 143 ? -11.043 49.808 -3.972 1.00 11.45 143 ASP C O 1
ATOM 3920 N N . ARG C 1 144 ? -9.859 49.785 -5.914 1.00 12.65 144 ARG C N 1
ATOM 3921 C CA . ARG C 1 144 ? -10.648 48.738 -6.548 1.00 14.41 144 ARG C CA 1
ATOM 3922 C C . ARG C 1 144 ? -10.045 47.347 -6.340 1.00 14.43 144 ARG C C 1
ATOM 3923 O O . ARG C 1 144 ? -10.528 46.383 -6.930 1.00 17.31 144 ARG C O 1
ATOM 3931 N N . GLY C 1 145 ? -9.015 47.236 -5.525 1.00 13.56 145 GLY C N 1
ATOM 3932 C CA . GLY C 1 145 ? -8.337 46.020 -5.163 1.00 13.21 145 GLY C CA 1
ATOM 3933 C C . GLY C 1 145 ? -7.765 46.067 -3.751 1.00 12.09 145 GLY C C 1
ATOM 3934 O O . GLY C 1 145 ? -8.064 47.010 -2.994 1.00 11.28 145 GLY C O 1
ATOM 3935 N N . PHE C 1 146 ? -6.920 45.060 -3.423 1.00 11.54 146 PHE C N 1
ATOM 3936 C CA . PHE C 1 146 ? -6.424 44.795 -2.071 1.00 11.03 146 PHE C CA 1
ATOM 3937 C C . PHE C 1 146 ? -4.928 45.003 -1.976 1.00 11.35 146 PHE C C 1
ATOM 3938 O O . PHE C 1 146 ? -4.244 44.759 -2.988 1.00 13.59 146 PHE C O 1
ATOM 3946 N N . MET C 1 147 ? -4.462 45.478 -0.802 1.00 9.97 147 MET C N 1
ATOM 3947 C CA . MET C 1 147 ? -3.030 45.555 -0.487 1.00 10.20 147 MET C CA 1
ATOM 3948 C C . MET C 1 147 ? -2.563 44.328 0.279 1.00 10.33 147 MET C C 1
ATOM 3949 O O . MET C 1 147 ? -3.349 43.703 0.986 1.00 12.09 147 MET C O 1
ATOM 3954 N N . THR C 1 148 ? -1.301 43.943 0.044 1.00 10.47 148 THR C N 1
ATOM 3955 C CA . THR C 1 148 ? -0.634 42.894 0.756 1.00 11.54 148 THR C CA 1
ATOM 3956 C C . THR C 1 148 ? 0.305 43.611 1.724 1.00 10.73 148 THR C C 1
ATOM 3957 O O . THR C 1 148 ? 1.279 44.270 1.257 1.00 12.83 148 THR C O 1
ATOM 3961 N N . GLN C 1 149 ? 0.059 43.369 3.022 1.00 10.06 149 GLN C N 1
ATOM 3962 C CA . GLN C 1 149 ? 0.771 44.044 4.091 1.00 9.72 149 GLN C CA 1
ATOM 3963 C C . GLN C 1 149 ? 1.553 43.012 4.863 1.00 9.66 149 GLN C C 1
ATOM 3964 O O . GLN C 1 149 ? 0.942 42.094 5.426 1.00 9.29 149 GLN C O 1
ATOM 3970 N N . ASP C 1 150 ? 2.893 43.204 4.903 1.00 11.12 150 ASP C N 1
ATOM 3971 C CA A ASP C 1 150 ? 3.756 42.371 5.731 0.68 11.90 150 ASP C CA 1
ATOM 3972 C CA B ASP C 1 150 ? 3.829 42.507 5.772 0.32 10.92 150 ASP C CA 1
ATOM 3973 C C . ASP C 1 150 ? 3.248 42.441 7.184 1.00 11.07 150 ASP C C 1
ATOM 3974 O O . ASP C 1 150 ? 3.037 43.499 7.782 1.00 11.05 150 ASP C O 1
ATOM 3983 N N . ALA C 1 151 ? 3.002 41.238 7.759 1.00 10.89 151 ALA C N 1
ATOM 3984 C CA . ALA C 1 151 ? 2.341 41.168 9.056 1.00 10.41 151 ALA C CA 1
ATOM 3985 C C . ALA C 1 151 ? 3.246 41.618 10.214 1.00 10.72 151 ALA C C 1
ATOM 3986 O O . ALA C 1 151 ? 2.745 41.799 11.313 1.00 12.04 151 ALA C O 1
ATOM 3988 N N . GLU C 1 152 ? 4.535 41.860 9.970 1.00 10.98 152 GLU C N 1
ATOM 3989 C CA . GLU C 1 152 ? 5.405 42.324 11.023 1.00 11.93 152 GLU C CA 1
ATOM 3990 C C . GLU C 1 152 ? 5.514 43.856 10.982 1.00 11.17 152 GLU C C 1
ATOM 3991 O O . GLU C 1 152 ? 6.167 44.425 11.837 1.00 11.37 152 GLU C O 1
ATOM 3997 N N . SER C 1 153 ? 4.950 44.468 9.947 1.00 10.92 153 SER C N 1
ATOM 3998 C CA . SER C 1 153 ? 4.973 45.929 9.850 1.00 10.80 153 SER C CA 1
ATOM 3999 C C . SER C 1 153 ? 3.627 46.570 10.132 1.00 10.02 153 SER C C 1
ATOM 4000 O O . SER C 1 153 ? 2.642 46.161 9.611 1.00 9.82 153 SER C O 1
ATOM 4003 N N . ASN C 1 154 ? 3.648 47.688 10.862 1.00 10.34 154 ASN C N 1
ATOM 4004 C CA . ASN C 1 154 ? 2.424 48.419 11.137 1.00 10.07 154 ASN C CA 1
ATOM 4005 C C . ASN C 1 154 ? 2.376 49.736 10.343 1.00 9.75 154 ASN C C 1
ATOM 4006 O O . ASN C 1 154 ? 1.578 50.638 10.660 1.00 10.06 154 ASN C O 1
ATOM 4011 N N . ILE C 1 155 ? 3.137 49.814 9.228 1.00 8.89 155 ILE C N 1
ATOM 4012 C CA . ILE C 1 155 ? 3.097 50.969 8.348 1.00 8.55 155 ILE C CA 1
ATOM 4013 C C . ILE C 1 155 ? 2.581 50.465 7.009 1.00 8.39 155 ILE C C 1
ATOM 4014 O O . ILE C 1 155 ? 3.214 49.640 6.345 1.00 9.62 155 ILE C O 1
ATOM 4019 N N . ILE C 1 156 ? 1.430 51.022 6.629 1.00 7.89 156 ILE C N 1
ATOM 4020 C CA . ILE C 1 156 ? 0.731 50.633 5.403 1.00 8.14 156 ILE C CA 1
ATOM 4021 C C . ILE C 1 156 ? 0.988 51.656 4.304 1.00 8.05 156 ILE C C 1
ATOM 4022 O O . ILE C 1 156 ? 0.459 52.779 4.411 1.00 7.87 156 ILE C O 1
ATOM 4027 N N . PRO C 1 157 ? 1.761 51.325 3.233 1.00 9.12 157 PRO C N 1
ATOM 4028 C CA . PRO C 1 157 ? 1.909 52.243 2.094 1.00 9.45 157 PRO C CA 1
ATOM 4029 C C . PRO C 1 157 ? 0.680 52.222 1.196 1.00 9.46 157 PRO C C 1
ATOM 4030 O O . PRO C 1 157 ? 0.399 51.210 0.599 1.00 11.75 157 PRO C O 1
ATOM 4034 N N . VAL C 1 158 ? -0.030 53.360 1.059 1.00 8.12 158 VAL C N 1
ATOM 4035 C CA . VAL C 1 158 ? -1.280 53.407 0.331 1.00 8.27 158 VAL C CA 1
ATOM 4036 C C . VAL C 1 158 ? -1.037 53.988 -1.058 1.00 9.44 158 VAL C C 1
ATOM 4037 O O . VAL C 1 158 ? 0.058 54.465 -1.411 1.00 10.15 158 VAL C O 1
ATOM 4041 N N . SER C 1 159 ? -2.123 53.939 -1.843 1.00 9.98 159 SER C N 1
ATOM 4042 C CA . SER C 1 159 ? -2.033 54.038 -3.277 1.00 10.31 159 SER C CA 1
ATOM 4043 C C . SER C 1 159 ? -1.611 55.404 -3.815 1.00 10.92 159 SER C C 1
ATOM 4044 O O . SER C 1 159 ? -1.228 55.534 -5.009 1.00 11.61 159 SER C O 1
ATOM 4047 N N . ASN C 1 160 ? -1.701 56.455 -2.997 1.00 11.18 160 ASN C N 1
ATOM 4048 C CA . ASN C 1 160 ? -1.285 57.801 -3.412 1.00 11.87 160 ASN C CA 1
ATOM 4049 C C . ASN C 1 160 ? 0.142 58.120 -2.978 1.00 12.12 160 ASN C C 1
ATOM 4050 O O . ASN C 1 160 ? 0.639 59.227 -3.188 1.00 12.56 160 ASN C O 1
ATOM 4055 N N . GLY C 1 161 ? 0.790 57.147 -2.347 1.00 12.43 161 GLY C N 1
ATOM 4056 C CA . GLY C 1 161 ? 2.162 57.313 -1.892 1.00 11.92 161 GLY C CA 1
ATOM 4057 C C . GLY C 1 161 ? 2.311 57.631 -0.417 1.00 12.25 161 GLY C C 1
ATOM 4058 O O . GLY C 1 161 ? 3.435 57.598 0.090 1.00 12.91 161 GLY C O 1
ATOM 4059 N N . ASP C 1 162 ? 1.214 57.913 0.235 1.00 10.63 162 ASP C N 1
ATOM 4060 C CA . ASP C 1 162 ? 1.300 58.177 1.675 1.00 11.38 162 ASP C CA 1
ATOM 4061 C C . ASP C 1 162 ? 1.499 56.850 2.404 1.00 10.19 162 ASP C C 1
ATOM 4062 O O . ASP C 1 162 ? 1.398 55.734 1.901 1.00 10.49 162 ASP C O 1
ATOM 4067 N N . HIS C 1 163 ? 1.704 57.006 3.708 1.00 9.86 163 HIS C N 1
ATOM 4068 C CA . HIS C 1 163 ? 1.841 55.942 4.658 1.00 10.12 163 HIS C CA 1
ATOM 4069 C C . HIS C 1 163 ? 1.012 56.200 5.889 1.00 10.53 163 HIS C C 1
ATOM 4070 O O . HIS C 1 163 ? 1.058 57.280 6.448 1.00 11.30 163 HIS C O 1
ATOM 4077 N N . TYR C 1 164 ? 0.284 55.156 6.262 1.00 10.01 164 TYR C N 1
ATOM 4078 C CA . TYR C 1 164 ? -0.544 55.123 7.454 1.00 10.00 164 TYR C CA 1
ATOM 4079 C C . TYR C 1 164 ? 0.046 54.141 8.453 1.00 9.43 164 TYR C C 1
ATOM 4080 O O . TYR C 1 164 ? 0.157 52.963 8.155 1.00 9.72 164 TYR C O 1
ATOM 4089 N N . GLN C 1 165 ? 0.251 54.603 9.698 1.00 8.76 165 GLN C N 1
ATOM 4090 C CA . GLN C 1 165 ? 0.526 53.724 10.810 1.00 9.13 165 GLN C CA 1
ATOM 4091 C C . GLN C 1 165 ? -0.806 53.142 11.273 1.00 8.42 165 GLN C C 1
ATOM 4092 O O . GLN C 1 165 ? -1.754 53.833 11.663 1.00 9.54 165 GLN C O 1
ATOM 4098 N N . TRP C 1 166 ? -0.811 51.827 11.405 1.00 8.68 166 TRP C N 1
ATOM 4099 C CA . TRP C 1 166 ? -1.950 51.091 11.912 1.00 8.16 166 TRP C CA 1
ATOM 4100 C C . TRP C 1 166 ? -1.887 51.154 13.435 1.00 9.24 166 TRP C C 1
ATOM 4101 O O . TRP C 1 166 ? -1.296 50.295 14.070 1.00 11.34 166 TRP C O 1
ATOM 4112 N N . ASN C 1 167 ? -2.578 52.159 13.990 1.00 9.30 167 ASN C N 1
ATOM 4113 C CA . ASN C 1 167 ? -2.519 52.450 15.402 1.00 9.02 167 ASN C CA 1
ATOM 4114 C C . ASN C 1 167 ? -3.371 51.545 16.271 1.00 9.22 167 ASN C C 1
ATOM 4115 O O . ASN C 1 167 ? -2.952 51.171 17.382 1.00 9.16 167 ASN C O 1
ATOM 4120 N N . SER C 1 168 ? -4.608 51.418 15.834 1.00 9.09 168 SER C N 1
ATOM 4121 C CA . SER C 1 168 ? -5.556 50.696 16.657 1.00 10.01 168 SER C CA 1
ATOM 4122 C C . SER C 1 168 ? -6.495 49.943 15.721 1.00 8.65 168 SER C C 1
ATOM 4123 O O . SER C 1 168 ? -6.382 50.016 14.499 1.00 7.65 168 SER C O 1
ATOM 4126 N N . SER C 1 169 ? -7.360 49.116 16.324 1.00 8.67 169 SER C N 1
ATOM 4127 C CA . SER C 1 169 ? -8.253 48.252 15.547 1.00 8.67 169 SER C CA 1
ATOM 4128 C C . SER C 1 169 ? -9.575 48.236 16.275 1.00 9.10 169 SER C C 1
ATOM 4129 O O . SER C 1 169 ? -9.565 48.340 17.475 1.00 10.08 169 SER C O 1
ATOM 4132 N N . ILE C 1 170 ? -10.615 47.864 15.554 1.00 8.93 170 ILE C N 1
ATOM 4133 C CA . ILE C 1 170 ? -11.865 47.482 16.171 1.00 9.48 170 ILE C CA 1
ATOM 4134 C C . ILE C 1 170 ? -12.280 46.200 15.494 1.00 9.62 170 ILE C C 1
ATOM 4135 O O . ILE C 1 170 ? -12.352 46.201 14.258 1.00 10.22 170 ILE C O 1
ATOM 4140 N N . TYR C 1 171 ? -12.397 45.133 16.292 1.00 10.09 171 TYR C N 1
ATOM 4141 C CA . TYR C 1 171 ? -12.703 43.835 15.689 1.00 10.31 171 TYR C CA 1
ATOM 4142 C C . TYR C 1 171 ? -14.044 43.319 16.206 1.00 10.93 171 TYR C C 1
ATOM 4143 O O . TYR C 1 171 ? -14.509 43.662 17.312 1.00 11.72 171 TYR C O 1
ATOM 4152 N N . GLY C 1 172 ? -14.613 42.404 15.423 1.00 10.77 172 GLY C N 1
ATOM 4153 C CA . GLY C 1 172 ? -15.908 41.794 15.689 1.00 11.76 172 GLY C CA 1
ATOM 4154 C C . GLY C 1 172 ? -17.067 42.319 14.832 1.00 11.97 172 GLY C C 1
ATOM 4155 O O . GLY C 1 172 ? -18.237 42.026 15.160 1.00 14.69 172 GLY C O 1
ATOM 4156 N N . TYR C 1 173 ? -16.778 43.078 13.763 1.00 11.46 173 TYR C N 1
ATOM 4157 C CA . TYR C 1 173 ? -17.809 43.408 12.781 1.00 11.52 173 TYR C CA 1
ATOM 4158 C C . TYR C 1 173 ? -18.273 42.130 12.087 1.00 11.39 173 TYR C C 1
ATOM 4159 O O . TYR C 1 173 ? -17.673 41.051 12.274 1.00 14.80 173 TYR C O 1
#

Foldseek 3Di:
DFPWWQFLPQQAQDAFDDQAQQQLQQALQRLCCSLVVHNPGGSLVLLCVLVVPDDDRCSRYPYDDPVSSCVSCVVSVWNKDKFQAQDALVVLQVLSVVSKWKKFWWWWPDDPPPGTDIGIWTWGGWTQHVVGFTWTWIGRRNDNGIDTHRRVAQWDQDDVRIIIGRRIMMMTD/DFPWWFWLALFDDDAFDDQFQQQLQQAVQRLCCSLVVHNPGGRLVLLCVLCVPDDDPCSRYDYDDPVSSCVSCVVSVWNKDKFQAQDALVVQQVLSVVNKWKKFWWWWPDDDPPGTDIGIWTWTTWTAHPPGFIWTWIGRRNDNGIDTHRRVAQWDQDDVRIIIGRGMMMMTD/DFPFWQFLPLQDQDAFDDQFQQQLQSAVQRLCCSLVVHNPGDSLVLLCVLCVPDDDPCSRYPYDDPVSSCVSQVVVVWNKDKFQADDALVVLAVLSVVSKWKKFWWWWPDDDPPGTDIGIWTWGGWTAHVVGFTWTWIGRRNDPGIDTHRRVAQWDQDDVGIIIGRGMMMMGD

Nearest PDB structures (foldseek):
  8oig-assembly3_C  TM=1.002E+00  e=5.233E-37  Staphylococcus aureus
  1cv8-assembly1_A-2  TM=9.999E-01  e=1.919E-33  Staphylococcus aureus
  1pxv-assembly1_A  TM=9.651E-01  e=5.230E-24  Staphylococcus aureus
  1y4h-assembly1_A  TM=9.647E-01  e=1.459E-23  Staphylococcus aureus
  1x9y-assembly4_D  TM=9.158E-01  e=1.432E-21  Staphylococcus aureus

Radius of gyration: 28.86 Å; Cα contacts (8 Å, |Δi|>4): 1175; chains: 3; bounding box: 82×89×49 Å

B-factor: mean 15.8, std 6.63, range [6.79, 54.44]

Secondary structure (DSSP, 8-state):
-EEEEEE-TT--------SSS-HHHHHHHHHHHHHHT-S---HHHHHHHH-TT--HHHHHH----HHHHHHHHHHTT---EEESSPPPHHHHHHHHHTT--EEEEEEES--SSS---EEEEEEEEEEEETTS-EEEEEE-TT-SS-EEEETT--EEE-TTS-EEEEEEEEE--/-EEEEEE-TT--------SSS-HHHHHHHHHHHHHTT-S---HHHHHHHH-TT--HHHHHH----HHHHHHHHHHTT---EEESSPPPHHHHHHHHHTT--EEEEEEES--SSS---EEEEEEEEEEEETTS-EEEEEE-TT-SS-EEEETT--EEE-TTS-EEEEEEEEE--/-EEEEEE-TT--------SSS-HHHHHHHHHHHHHHT-S---HHHHHHHH-TTB-HHHHHH----HHHHHHHHHHTT---EEESSPPPHHHHHHHHHTT--EEEEEEES--SSS---EEEEEEEEEEEETTS-EEEEEE-TT-SS-EEEETT--EEE-TTS-EEEEEEEEE--

Organism: Staphylococcus aureus (NCBI:txid1280)

=== Feature glossary ===
Legend for the data blocks above and below:

— What the protein is —

Sequence gives the chain of amino acids in standard one-letter code (A=alanine, C=cysteine, …, Y=tyrosine), read N→C. It is the only feature that is directly encoded by the gene; all structural features are derived from the folded form of this sequence.

The annotation block draws on four external resources. InterPro: which protein families and domains the sequence belongs to. GO: standardized terms for what the protein does, what process it participates in, and where in the cell it acts. CATH: which structural fold it has in the CATH hierarchy. Organism: the species of origin.

— Where its atoms are —

Atomic coordinates in PDBx/mmCIF format — the same representation the Protein Data Bank distributes. Each line of the _atom_site loop places one backbone atom in Cartesian space (units: ångströms, origin: arbitrary).

Six rendered views show the 3D structure from the faces of a cube — i.e. along ±x, ±y, ±z. Rendering repre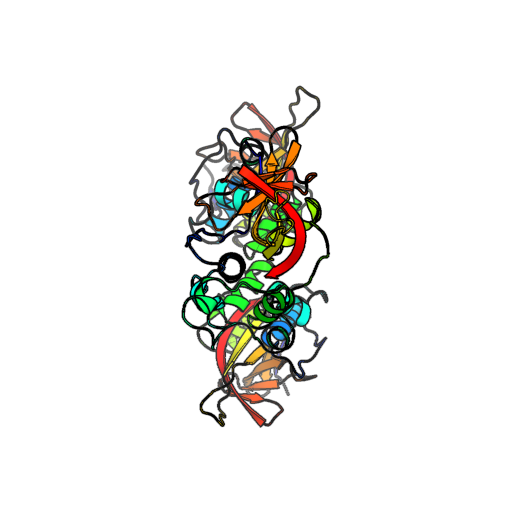sentation is drawn randomly per protein from cartoon (secondary-structure ribbons), sticks (backbone bonds), or molecular surface; coloring is either N→C rainbow (blue at the N-terminus through red at the C-terminus) or one color per chain.

— Local backbone conformation —

DSSP 8-state secondary structure assigns each residue one of H (α-helix), G (3₁₀-helix), I (π-helix), E (extended β-strand), B (isolated β-bridge), T (hydrogen-bonded turn), S (bend), or '-' (coil). The assignment is computed from backbone hydrogen-bond geometry via the Kabsch–Sander algorithm.

P-SEA three-state annotation labels each residue as helix, strand, or coil based purely on the geometry of the Cα trace. It serves as a fallback when the full backbone (and thus DSSP) is unavailable.

φ (phi) and ψ (psi) are the two rotatable backbone dihedrals per residue: φ is the C(i-1)–N–Cα–C torsion, ψ is the N–Cα–C–N(i+1) torsion, both in degrees on (−180°, 180°]. α-helical residues cluster near (−60°, −45°); β-strand residues near (−120°, +130°). A Ramachandran plot is simply a scatter of (φ, ψ) for every residue.

— Global shape and packing —

Radius of gyration (Rg) is the root-mean-square distance of Cα atoms from their centroid — a single number for overall size and compactness. A globular domain of N residues has Rg ≈ 2.2·N^0.38 Å; an extended or disordered chain has a much larger Rg. The Cα contact count is the number of residue pairs whose Cα atoms are within 8 Å and are more than four positions apart in sequence — a standard proxy for tertiary packing density. The bounding box is the smallest axis-aligned box enclosing all Cα atoms.

Accessible surface area quantifies burial. A residue with SASA near zero is packed into the hydrophobic core; one with SASA >100 Å² sits on the surface. Computed here via the Shrake–Rupley numerical algorithm with a 1.4 Å probe.

The contact map is a binary N×N matrix image: pixel (i, j) is dark where Cα_i and Cα_j are within 8 Å and |i−j|>4. Because the |i−j|>4 filter removes local helical contacts, off-diagonal stripes parallel to the main diagonal indicate parallel β-sheets; stripes perpendicular to it indicate antiparallel β-sheets. The Ramachandran plot scatters every residue's (φ, ψ) pair against the sterically allowed regions. The PAE heatmap renders the predicted-aligned-error matrix.

— Structural neighborhood —

A 3Di character summarizes, for each residue, the relative orientation of the Cα frame of its nearest spatial neighbor. Because it encodes fold topology rather than chemistry, 3Di alignments detect remote structural similarity that sequence alignment misses.

Structural nearest neighbors (via Foldseek easy-search vs the PDB). Reported per hit: target PDB id, E-value, and alignment TM-score. A TM-score above ~0.5 is the conventional threshold for 'same fold'.

— Confidence and disorder —

For AlphaFold models, the B-factor field carries pLDDT — the model's own estimate of local accuracy on a 0–100 scale. Regions with pLDDT<50 should be treated as essentially unmodeled; they often correspond to intrinsically disordered segments.

B-factor (Debye–Waller factor) reflects atomic displacement in the crystal lattice. It is an experimental observable (units Å²), not a prediction; low values mean the atom is pinned down, high values mean it moves or is heterogeneous across the crystal.

Predicted Aligned Error (PAE) is an AlphaFold confidence matrix: entry (i, j) is the expected error in the position of residue j, in ångströms, when the prediction is superimposed on the true structure at residue i. Low PAE within a block of residues means that block is internally rigid and well-predicted; high PAE between two blocks means their relative placement is uncertain even if each block individually is confident.